Protein AF-A0A7S1A8S1-F1 (afdb_monomer_lite)

Organism: Noctiluca scintillans (NCBI:txid2966)

Structure (mmCIF, N/CA/C/O backbone):
data_AF-A0A7S1A8S1-F1
#
_entry.id   AF-A0A7S1A8S1-F1
#
loop_
_atom_site.group_PDB
_atom_site.id
_atom_site.type_symbol
_atom_site.label_atom_id
_atom_site.label_alt_id
_atom_site.label_comp_id
_atom_site.label_asym_id
_atom_site.label_entity_id
_atom_site.label_seq_id
_atom_site.pdbx_PDB_ins_code
_atom_site.Cartn_x
_atom_site.Cartn_y
_atom_site.Cartn_z
_atom_site.occupancy
_atom_site.B_iso_or_equiv
_atom_site.auth_seq_id
_atom_site.auth_comp_id
_atom_site.auth_asym_id
_atom_site.auth_atom_id
_atom_site.pdbx_PDB_model_num
ATOM 1 N N . PHE A 1 1 ? 43.104 4.897 8.900 1.00 36.59 1 PHE A N 1
ATOM 2 C CA . PHE A 1 1 ? 43.280 6.361 8.912 1.00 36.59 1 PHE A CA 1
ATOM 3 C C . PHE A 1 1 ? 42.081 6.995 8.219 1.00 36.59 1 PHE A C 1
ATOM 5 O O . PHE A 1 1 ? 41.850 6.661 7.068 1.00 36.59 1 PHE A O 1
ATOM 12 N N . GLY A 1 2 ? 41.342 7.867 8.916 1.00 36.56 2 GLY A N 1
ATOM 13 C CA . GLY A 1 2 ? 40.455 8.867 8.300 1.00 36.56 2 GLY A CA 1
ATOM 14 C C . GLY A 1 2 ? 38.948 8.588 8.326 1.00 36.56 2 GLY A C 1
ATOM 15 O O . GLY A 1 2 ? 38.412 8.026 7.382 1.00 36.56 2 GLY A O 1
ATOM 16 N N . SER A 1 3 ? 38.284 9.049 9.390 1.00 43.22 3 SER A N 1
ATOM 17 C CA . SER A 1 3 ? 36.832 9.243 9.524 1.00 43.22 3 SER A CA 1
ATOM 18 C C . SER A 1 3 ? 36.198 10.049 8.389 1.00 43.22 3 SER A C 1
ATOM 20 O O . SER A 1 3 ? 36.772 11.041 7.950 1.00 43.22 3 SER A O 1
ATOM 22 N N . SER A 1 4 ? 34.938 9.744 8.066 1.00 42.25 4 SER A N 1
ATOM 23 C CA . SER A 1 4 ? 33.933 10.763 7.736 1.00 42.25 4 SER A CA 1
ATOM 24 C C . SER A 1 4 ? 32.527 10.169 7.857 1.00 42.25 4 SER A C 1
ATOM 26 O O . SER A 1 4 ? 32.022 9.500 6.959 1.00 42.25 4 SER A O 1
ATOM 28 N N . ALA A 1 5 ? 31.926 10.393 9.022 1.00 43.88 5 ALA A N 1
ATOM 29 C CA . ALA A 1 5 ? 30.496 10.316 9.251 1.00 43.88 5 ALA A CA 1
ATOM 30 C C . ALA A 1 5 ? 29.965 11.753 9.258 1.00 43.88 5 ALA A C 1
ATOM 32 O O . ALA A 1 5 ? 30.441 12.551 10.063 1.00 43.88 5 ALA A O 1
ATOM 33 N N . SER A 1 6 ? 29.019 12.082 8.376 1.00 42.44 6 SER A N 1
ATOM 34 C CA . SER A 1 6 ? 27.992 13.130 8.535 1.00 42.44 6 SER A CA 1
ATOM 35 C C . SER A 1 6 ? 27.377 13.467 7.183 1.00 42.44 6 SER A C 1
ATOM 37 O O . SER A 1 6 ? 28.099 13.829 6.262 1.00 42.44 6 SER A O 1
ATOM 39 N N . CYS A 1 7 ? 26.053 13.331 7.100 1.00 37.56 7 CYS A N 1
ATOM 40 C CA . CYS A 1 7 ? 25.100 14.246 6.452 1.00 37.56 7 CYS A CA 1
ATOM 41 C C . CYS A 1 7 ? 23.791 13.483 6.216 1.00 37.56 7 CYS A C 1
ATOM 43 O O . CYS A 1 7 ? 23.504 13.018 5.119 1.00 37.56 7 CYS A O 1
ATOM 45 N N . PHE A 1 8 ? 23.015 13.325 7.287 1.00 40.34 8 PHE A N 1
ATOM 46 C CA . PHE A 1 8 ? 21.636 12.844 7.241 1.00 40.34 8 PHE A CA 1
ATOM 47 C C . PHE A 1 8 ? 20.790 13.786 8.096 1.00 40.34 8 PHE A C 1
ATOM 49 O O . PHE A 1 8 ? 20.398 13.444 9.200 1.00 40.34 8 PHE A O 1
ATOM 56 N N . TRP A 1 9 ? 20.597 15.016 7.625 1.00 41.50 9 TRP A N 1
ATOM 57 C CA . TRP A 1 9 ? 19.609 15.951 8.160 1.00 41.50 9 TRP A CA 1
ATOM 58 C C . TRP A 1 9 ? 19.169 16.888 7.034 1.00 41.50 9 TRP A C 1
ATOM 60 O O . TRP A 1 9 ? 20.009 17.337 6.260 1.00 41.50 9 TRP A O 1
ATOM 70 N N . LEU A 1 10 ? 17.867 17.194 7.028 1.00 41.03 10 LEU A N 1
ATOM 71 C CA . LEU A 1 10 ? 17.141 18.167 6.197 1.00 41.03 10 LEU A CA 1
ATOM 72 C C . LEU A 1 10 ? 16.661 17.658 4.832 1.00 41.03 10 LEU A C 1
ATOM 74 O O . LEU A 1 10 ? 17.342 17.848 3.837 1.00 41.03 10 LEU A O 1
ATOM 78 N N . VAL A 1 11 ? 15.440 17.108 4.790 1.00 37.41 11 VAL A N 1
ATOM 79 C CA . VAL A 1 11 ? 14.274 17.767 4.159 1.00 37.41 11 VAL A CA 1
ATOM 80 C C . VAL A 1 11 ? 13.007 17.205 4.820 1.00 37.41 11 VAL A C 1
ATOM 82 O O . VAL A 1 11 ? 12.587 16.090 4.533 1.00 37.41 11 VAL A O 1
ATOM 85 N N . TRP A 1 12 ? 12.402 17.987 5.713 1.00 35.75 12 TRP A N 1
ATOM 86 C CA . TRP A 1 12 ? 11.029 17.805 6.192 1.00 35.75 12 TRP A CA 1
ATOM 87 C C . TRP A 1 12 ? 10.261 19.043 5.722 1.00 35.75 12 TRP A C 1
ATOM 89 O O . TRP A 1 12 ? 10.615 20.143 6.154 1.00 35.75 12 TRP A O 1
ATOM 99 N N . PRO A 1 13 ? 9.275 18.940 4.814 1.00 47.62 13 PRO A N 1
ATOM 100 C CA . PRO A 1 13 ? 8.423 20.071 4.496 1.00 47.62 13 PRO A CA 1
ATOM 101 C C . PRO A 1 13 ? 7.249 20.133 5.468 1.00 47.62 13 PRO A C 1
ATOM 103 O O . PRO A 1 13 ? 6.634 19.126 5.813 1.00 47.62 13 PRO A O 1
ATOM 106 N N . ALA A 1 14 ? 6.971 21.358 5.887 1.00 46.72 14 ALA A N 1
ATOM 107 C CA . ALA A 1 14 ? 5.852 21.774 6.701 1.00 46.72 14 ALA A CA 1
ATOM 108 C C . ALA A 1 14 ? 4.500 21.221 6.213 1.00 46.72 14 ALA A C 1
ATOM 110 O O . ALA A 1 14 ? 4.127 21.396 5.056 1.00 46.72 14 ALA A O 1
ATOM 111 N N . MET A 1 15 ? 3.754 20.637 7.148 1.00 37.75 15 MET A N 1
ATOM 112 C CA . MET A 1 15 ? 2.295 20.505 7.130 1.00 37.75 15 MET A CA 1
ATOM 113 C C . MET A 1 15 ? 1.819 20.968 8.510 1.00 37.75 15 MET A C 1
ATOM 115 O O . MET A 1 15 ? 1.473 20.178 9.384 1.00 37.75 15 MET A O 1
ATOM 119 N N . ALA A 1 16 ? 1.952 22.274 8.730 1.00 47.41 16 ALA A N 1
ATOM 120 C CA . ALA A 1 16 ? 1.168 23.003 9.711 1.00 47.41 16 ALA A CA 1
ATOM 121 C C . ALA A 1 16 ? 0.004 23.642 8.946 1.00 47.41 16 ALA A C 1
ATOM 123 O O . ALA A 1 16 ? 0.180 24.037 7.795 1.00 47.41 16 ALA A O 1
ATOM 124 N N . ASP A 1 17 ? -1.136 23.731 9.620 1.00 47.56 17 ASP A N 1
ATOM 125 C CA . ASP A 1 17 ? -2.444 24.186 9.148 1.00 47.56 17 ASP A CA 1
ATOM 126 C C . ASP A 1 17 ? -3.260 23.125 8.408 1.00 47.56 17 ASP A C 1
ATOM 128 O O . ASP A 1 17 ? -3.013 22.820 7.247 1.00 47.56 17 ASP A O 1
ATOM 132 N N . VAL A 1 18 ? -4.264 22.580 9.110 1.00 42.44 18 VAL A N 1
ATOM 133 C CA . VAL A 1 18 ? -5.666 22.480 8.662 1.00 42.44 18 VAL A CA 1
ATOM 134 C C . VAL A 1 18 ? -6.503 21.788 9.759 1.00 42.44 18 VAL A C 1
ATOM 136 O O . VAL A 1 18 ? -6.254 20.649 10.136 1.00 42.44 18 VAL A O 1
ATOM 139 N N . VAL A 1 19 ? -7.528 22.519 10.218 1.00 40.59 19 VAL A N 1
ATOM 140 C CA . VAL A 1 19 ? -8.732 22.090 10.965 1.00 40.59 19 VAL A CA 1
ATOM 141 C C . VAL A 1 19 ? -8.568 21.823 12.469 1.00 40.59 19 VAL A C 1
ATOM 143 O O . VAL A 1 19 ? -8.441 20.697 12.933 1.00 40.59 19 VAL A O 1
ATOM 146 N N . ALA A 1 20 ? -8.732 22.898 13.242 1.00 38.69 20 ALA A N 1
ATOM 147 C CA . ALA A 1 20 ? -9.284 22.851 14.592 1.00 38.69 20 ALA A CA 1
ATOM 148 C C . ALA A 1 20 ? -10.563 23.704 14.617 1.00 38.69 20 ALA A C 1
ATOM 150 O O . ALA A 1 20 ? -10.523 24.914 14.830 1.00 38.69 20 ALA A O 1
ATOM 151 N N . THR A 1 21 ? -11.702 23.067 14.355 1.00 44.94 21 THR A N 1
ATOM 152 C CA . THR A 1 21 ? -13.033 23.600 14.669 1.00 44.94 21 THR A CA 1
ATOM 153 C C . THR A 1 21 ? -13.848 22.487 15.308 1.00 44.94 21 THR A C 1
ATOM 155 O O . THR A 1 21 ? -14.695 21.886 14.657 1.00 44.94 21 THR A O 1
ATOM 158 N N . GLU A 1 22 ? -13.591 22.207 16.581 1.00 38.00 22 GLU A N 1
ATOM 159 C CA . GLU A 1 22 ? -14.581 21.556 17.432 1.00 38.00 22 GLU A CA 1
ATOM 160 C C . GLU A 1 22 ? -14.777 22.405 18.682 1.00 38.00 22 GLU A C 1
ATOM 162 O O . GLU A 1 22 ? -13.850 22.773 19.403 1.00 38.00 22 GLU A O 1
ATOM 167 N N . THR A 1 23 ? -16.025 22.814 18.842 1.00 41.41 23 THR A N 1
ATOM 168 C CA . THR A 1 23 ? -16.549 23.636 19.914 1.00 41.41 23 THR A CA 1
ATOM 169 C C . THR A 1 23 ? -16.523 22.845 21.214 1.00 41.41 23 THR A C 1
ATOM 171 O O . THR A 1 23 ? -17.408 22.035 21.478 1.00 41.41 23 THR A O 1
ATOM 174 N N . ASP A 1 24 ? -15.508 23.114 22.024 1.00 36.66 24 ASP A N 1
ATOM 175 C CA . ASP A 1 24 ? -15.385 22.673 23.409 1.00 36.66 24 ASP A CA 1
ATOM 176 C C . ASP A 1 24 ? -16.427 23.412 24.273 1.00 36.66 24 ASP A C 1
ATOM 178 O O . ASP A 1 24 ? -16.188 24.486 24.836 1.00 36.66 24 ASP A O 1
ATOM 182 N N . SER A 1 25 ? -17.650 22.879 24.318 1.00 43.44 25 SER A N 1
ATOM 183 C CA . SER A 1 25 ? -18.694 23.331 25.237 1.00 43.44 25 SER A CA 1
ATOM 184 C C . SER A 1 25 ? -18.396 22.806 26.640 1.00 43.44 25 SER A C 1
ATOM 186 O O . SER A 1 25 ? -18.981 21.826 27.102 1.00 43.44 25 SER A O 1
ATOM 188 N N . LYS A 1 26 ? -17.470 23.489 27.318 1.00 39.88 26 LYS A N 1
ATOM 189 C CA . LYS A 1 26 ? -17.202 23.361 28.753 1.00 39.88 26 LYS A CA 1
ATOM 190 C C . LYS A 1 26 ? -18.520 23.452 29.540 1.00 39.88 26 LYS A C 1
ATOM 192 O O . LYS A 1 26 ? -19.177 24.496 29.477 1.00 39.88 26 LYS A O 1
ATOM 197 N N . PRO A 1 27 ? -18.917 22.427 30.314 1.00 45.50 27 PRO A N 1
ATOM 198 C CA . PRO A 1 27 ? -20.047 22.561 31.217 1.00 45.50 27 PRO A CA 1
ATOM 199 C C . PRO A 1 27 ? -19.700 23.591 32.298 1.00 45.50 27 PRO A C 1
ATOM 201 O O . PRO A 1 27 ? -18.701 23.477 33.009 1.00 45.50 27 PRO A O 1
ATOM 204 N N . SER A 1 28 ? -20.526 24.633 32.374 1.00 44.06 28 SER A N 1
ATOM 205 C CA . SER A 1 28 ? -20.456 25.694 33.374 1.00 44.06 28 SER A CA 1
ATOM 206 C C . SER A 1 28 ? -20.441 25.102 34.789 1.00 44.06 28 SER A C 1
ATOM 208 O O . SER A 1 28 ? -21.388 24.445 35.225 1.00 44.06 28 SER A O 1
ATOM 210 N N . VAL A 1 29 ? -19.353 25.372 35.514 1.00 53.91 29 VAL A N 1
ATOM 211 C CA . VAL A 1 29 ? -19.123 24.972 36.914 1.00 53.91 29 VAL A CA 1
ATOM 212 C C . VAL A 1 29 ? -20.159 25.596 37.868 1.00 53.91 29 VAL A C 1
ATOM 214 O O . VAL A 1 29 ? -20.340 25.113 38.988 1.00 53.91 29 VAL A O 1
ATOM 217 N N . ASP A 1 30 ? -20.905 26.606 37.417 1.00 52.94 30 ASP A N 1
ATOM 218 C CA . ASP A 1 30 ? -21.910 27.298 38.225 1.00 52.94 30 ASP A CA 1
ATOM 219 C C . ASP A 1 30 ? -23.252 26.545 38.299 1.00 52.94 30 ASP A C 1
ATOM 221 O O . ASP A 1 30 ? -23.967 26.670 39.294 1.00 52.94 30 ASP A O 1
ATOM 225 N N . GLY A 1 31 ? -23.564 25.673 37.329 1.00 49.09 31 GLY A N 1
ATOM 226 C CA . GLY A 1 31 ? -24.790 24.859 37.351 1.00 49.09 31 GLY A CA 1
ATOM 227 C C . GLY A 1 31 ? -24.787 23.769 38.432 1.00 49.09 31 GLY A C 1
ATOM 228 O O . GLY A 1 31 ? -25.794 23.532 39.096 1.00 49.09 31 GLY A O 1
ATOM 229 N N . ALA A 1 32 ? -23.624 23.161 38.690 1.00 54.78 32 ALA A N 1
ATOM 230 C CA . ALA A 1 32 ? -23.489 22.058 39.646 1.00 54.78 32 ALA A CA 1
ATOM 231 C C . ALA A 1 32 ? -23.582 22.498 41.122 1.00 54.78 32 ALA A C 1
ATOM 233 O O . ALA A 1 32 ? -23.845 21.677 42.005 1.00 54.78 32 ALA A O 1
ATOM 234 N N . LYS A 1 33 ? -23.369 23.788 41.422 1.00 56.97 33 LYS A N 1
ATOM 235 C CA . LYS A 1 33 ? -23.558 24.329 42.779 1.00 56.97 33 LYS A CA 1
ATOM 236 C C . LYS A 1 33 ? -25.033 24.586 43.094 1.00 56.97 33 LYS A C 1
ATOM 238 O O . LYS A 1 33 ? -25.452 24.281 44.208 1.00 56.97 33 LYS A O 1
ATOM 243 N N . ALA A 1 34 ? -25.814 25.049 42.116 1.00 61.50 34 ALA A N 1
ATOM 244 C CA . ALA A 1 34 ? -27.234 25.350 42.296 1.00 61.50 34 ALA A CA 1
ATOM 245 C C . ALA A 1 34 ? -28.075 24.088 42.581 1.00 61.50 34 ALA A C 1
ATOM 247 O O . ALA A 1 34 ? -28.868 24.079 43.521 1.00 61.50 34 ALA A O 1
ATOM 248 N N . GLU A 1 35 ? -27.851 22.980 41.864 1.00 58.09 35 GLU A N 1
ATOM 249 C CA . GLU A 1 35 ? -28.573 21.718 42.126 1.00 58.09 35 GLU A CA 1
ATOM 250 C C . GLU A 1 35 ? -28.211 21.091 43.482 1.00 58.09 35 GLU A C 1
ATOM 252 O O . GLU A 1 35 ? -29.062 20.510 44.161 1.00 58.09 35 GLU A O 1
ATOM 257 N N . ARG A 1 36 ? -26.961 21.259 43.932 1.00 62.50 36 ARG A N 1
ATOM 258 C CA . ARG A 1 36 ? -26.494 20.741 45.228 1.00 62.50 36 ARG A CA 1
ATOM 259 C C . ARG A 1 36 ? -27.103 21.490 46.418 1.00 62.50 36 ARG A C 1
ATOM 261 O O . ARG A 1 36 ? -27.219 20.916 47.503 1.00 62.50 36 ARG A O 1
ATOM 268 N N . GLU A 1 37 ? -27.492 22.748 46.227 1.00 61.56 37 GLU A N 1
ATOM 269 C CA . GLU A 1 37 ? -28.135 23.581 47.247 1.00 61.56 37 GLU A CA 1
ATOM 270 C C . GLU A 1 37 ? -29.654 23.341 47.303 1.00 61.56 37 GLU A C 1
ATOM 272 O O . GLU A 1 37 ? -30.218 23.223 48.393 1.00 61.56 37 GLU A O 1
ATOM 277 N N . VAL A 1 38 ? -30.295 23.095 46.152 1.00 63.69 38 VAL A N 1
ATOM 278 C CA . VAL A 1 38 ? -31.705 22.665 46.080 1.00 63.69 38 VAL A CA 1
ATOM 279 C C . VAL A 1 38 ? -31.903 21.288 46.725 1.00 63.69 38 VAL A C 1
ATOM 281 O O . VAL A 1 38 ? -32.812 21.132 47.539 1.00 63.69 38 VAL A O 1
ATOM 284 N N . ALA A 1 39 ? -31.007 20.324 46.477 1.00 59.47 39 ALA A N 1
ATOM 285 C CA . ALA A 1 39 ? -31.073 18.995 47.100 1.00 59.47 39 ALA A CA 1
ATOM 286 C C . ALA A 1 39 ? -30.851 19.020 48.627 1.00 59.47 39 ALA A C 1
ATOM 288 O O . ALA A 1 39 ? -31.370 18.166 49.346 1.00 59.47 39 ALA A O 1
ATOM 289 N N . ARG A 1 40 ? -30.113 20.011 49.150 1.00 56.81 40 ARG A N 1
ATOM 290 C CA . ARG A 1 40 ? -29.981 20.234 50.602 1.00 56.81 40 ARG A CA 1
ATOM 291 C C . ARG A 1 40 ? -31.221 20.894 51.205 1.00 56.81 40 ARG A C 1
ATOM 293 O O . ARG A 1 40 ? -31.559 20.596 52.346 1.00 56.81 40 ARG A O 1
ATOM 300 N N . SER A 1 41 ? -31.912 21.747 50.450 1.00 55.91 41 SER A N 1
ATOM 301 C CA . SER A 1 41 ? -33.132 22.426 50.901 1.00 55.91 41 SER A CA 1
ATOM 302 C C . SER A 1 41 ? -34.329 21.474 51.043 1.00 55.91 41 SER A C 1
ATOM 304 O O . SER A 1 41 ? -35.146 21.660 51.942 1.00 55.91 41 SER A O 1
ATOM 306 N N . THR A 1 42 ? -34.412 20.410 50.236 1.00 55.75 42 THR A N 1
ATOM 307 C CA . THR A 1 42 ? -35.564 19.487 50.267 1.00 55.75 42 THR A CA 1
ATOM 308 C C . THR A 1 42 ? -35.553 18.494 51.439 1.00 55.75 42 THR A C 1
ATOM 310 O O . THR A 1 42 ? -36.573 17.865 51.697 1.00 55.75 42 THR A O 1
ATOM 313 N N . PHE A 1 43 ? -34.439 18.344 52.169 1.00 49.09 43 PHE A N 1
ATOM 314 C CA . PHE A 1 43 ? -34.315 17.331 53.232 1.00 49.09 43 PHE A CA 1
ATOM 315 C C . PHE A 1 43 ? -34.587 17.863 54.655 1.00 49.09 43 PHE A C 1
ATOM 317 O O . PHE A 1 43 ? -34.804 17.075 55.570 1.00 49.09 43 PHE A O 1
ATOM 324 N N . TYR A 1 44 ? -34.621 19.186 54.861 1.00 47.75 44 TYR A N 1
ATOM 325 C CA . TYR A 1 44 ? -34.795 19.792 56.196 1.00 47.75 44 TYR A CA 1
ATOM 326 C C . TYR A 1 44 ? -36.233 20.218 56.538 1.00 47.75 44 TYR A C 1
ATOM 328 O O . TYR A 1 44 ? -36.482 20.698 57.641 1.00 47.75 44 TYR A O 1
ATOM 336 N N . THR A 1 45 ? -37.204 20.025 55.645 1.00 47.91 45 THR A N 1
ATOM 337 C CA . THR A 1 45 ? -38.597 20.472 55.847 1.00 47.91 45 THR A CA 1
ATOM 338 C C . THR A 1 45 ? -39.519 19.461 56.541 1.00 47.91 45 THR A C 1
ATOM 340 O O . THR A 1 45 ? -40.700 19.757 56.698 1.00 47.91 45 THR A O 1
ATOM 343 N N . ALA A 1 46 ? -39.026 18.306 57.006 1.00 49.91 46 ALA A N 1
ATOM 344 C CA . ALA A 1 46 ? -39.891 17.249 57.558 1.00 49.91 46 ALA A CA 1
ATOM 345 C C . ALA A 1 46 ? -39.716 16.926 59.057 1.00 49.91 46 ALA A C 1
ATOM 347 O O . ALA A 1 46 ? -40.477 16.116 59.578 1.00 49.91 46 ALA A O 1
ATOM 348 N N . ILE A 1 47 ? -38.768 17.537 59.778 1.00 47.03 47 ILE A N 1
ATOM 349 C CA . ILE A 1 47 ? -38.519 17.211 61.199 1.00 47.03 47 ILE A CA 1
ATOM 350 C C . ILE A 1 47 ? -38.402 18.497 62.019 1.00 47.03 47 ILE A C 1
ATOM 352 O O . ILE A 1 47 ? -37.337 18.883 62.482 1.00 47.03 47 ILE A O 1
ATOM 356 N N . ASN A 1 48 ? -39.514 19.211 62.151 1.00 45.19 48 ASN A N 1
ATOM 357 C CA . ASN A 1 48 ? -39.694 20.204 63.207 1.00 45.19 48 ASN A CA 1
ATOM 358 C C . ASN A 1 48 ? -41.180 20.242 63.564 1.00 45.19 48 ASN A C 1
ATOM 360 O O . ASN A 1 48 ? -41.928 21.129 63.159 1.00 45.19 48 ASN A O 1
ATOM 364 N N . LEU A 1 49 ? -41.615 19.205 64.278 1.00 48.34 49 LEU A N 1
ATOM 365 C CA . LEU A 1 49 ? -42.949 19.107 64.861 1.00 48.34 49 LEU A CA 1
ATOM 366 C C . LEU A 1 49 ? -42.845 18.691 66.334 1.00 48.34 49 LEU A C 1
ATOM 368 O O . LEU A 1 49 ? -43.515 17.777 66.788 1.00 48.34 49 LEU A O 1
ATOM 372 N N . GLU A 1 50 ? -41.997 19.385 67.090 1.00 38.50 50 GLU A N 1
ATOM 373 C CA . GLU A 1 50 ? -41.983 19.299 68.551 1.00 38.50 50 GLU A CA 1
ATOM 374 C C . GLU A 1 50 ? -42.169 20.696 69.140 1.00 38.50 50 GLU A C 1
ATOM 376 O O . GLU A 1 50 ? -41.233 21.440 69.421 1.00 38.50 50 GLU A O 1
ATOM 381 N N . SER A 1 51 ? -43.439 21.068 69.307 1.00 47.72 51 SER A N 1
ATOM 382 C CA . SER A 1 51 ? -43.824 22.100 70.264 1.00 47.72 51 SER A CA 1
ATOM 383 C C . SER A 1 51 ? -43.726 21.511 71.679 1.00 47.72 51 SER A C 1
ATOM 385 O O . SER A 1 51 ? -44.319 20.452 71.913 1.00 47.72 51 SER A O 1
ATOM 387 N N . PRO A 1 52 ? -43.068 22.170 72.646 1.00 46.16 52 PRO A N 1
ATOM 388 C CA . PRO A 1 52 ? -43.038 21.697 74.024 1.00 46.16 52 PRO A CA 1
ATOM 389 C C . PRO A 1 52 ? -44.423 21.888 74.658 1.00 46.16 52 PRO A C 1
ATOM 391 O O . PRO A 1 52 ? -44.826 22.998 75.008 1.00 46.16 52 PRO A O 1
ATOM 394 N N . ILE A 1 53 ? -45.184 20.799 74.786 1.00 50.19 53 ILE A N 1
ATOM 395 C CA . ILE A 1 53 ? -46.424 20.781 75.566 1.00 50.19 53 ILE A CA 1
ATOM 396 C C . ILE A 1 53 ? -46.036 20.652 77.043 1.00 50.19 53 ILE A C 1
ATOM 398 O O . ILE A 1 53 ? -45.721 19.574 77.540 1.00 50.19 53 ILE A O 1
ATOM 402 N N . GLU A 1 54 ? -46.058 21.784 77.741 1.00 49.47 54 GLU A N 1
ATOM 403 C CA . GLU A 1 54 ? -45.916 21.894 79.196 1.00 49.47 54 GLU A CA 1
ATOM 404 C C . GLU A 1 54 ? -46.970 21.040 79.945 1.00 49.47 54 GLU A C 1
ATOM 406 O O . GLU A 1 54 ? -48.180 21.228 79.748 1.00 49.47 54 GLU A O 1
ATOM 411 N N . PRO A 1 55 ? -46.569 20.126 80.852 1.00 44.78 55 PRO A N 1
ATOM 412 C CA . PRO A 1 55 ? -47.507 19.300 81.603 1.00 44.78 55 PRO A CA 1
ATOM 413 C C . PRO A 1 55 ? -48.128 20.078 82.775 1.00 44.78 55 PRO A C 1
ATOM 415 O O . PRO A 1 55 ? -47.529 20.250 83.840 1.00 44.78 55 PRO A O 1
ATOM 418 N N . LYS A 1 56 ? -49.398 20.478 82.629 1.00 44.44 56 LYS A N 1
ATOM 419 C CA . LYS A 1 56 ? -50.229 20.981 83.737 1.00 44.44 56 LYS A CA 1
ATOM 420 C C . LYS A 1 56 ? -50.504 19.865 84.755 1.00 44.44 56 LYS A C 1
ATOM 422 O O . LYS A 1 56 ? -51.472 19.115 84.645 1.00 44.44 56 LYS A O 1
ATOM 427 N N . LYS A 1 57 ? -49.670 19.779 85.793 1.00 50.56 57 LYS A N 1
ATOM 428 C CA . LYS A 1 57 ? -49.904 18.962 86.994 1.00 50.56 57 LYS A CA 1
ATOM 429 C C . LYS A 1 57 ? -51.095 19.529 87.779 1.00 50.56 57 LYS A C 1
ATOM 431 O O . LYS A 1 57 ? -50.942 20.501 88.511 1.00 50.56 57 LYS A O 1
ATOM 436 N N . SER A 1 58 ? -52.280 18.922 87.676 1.00 49.06 58 SER A N 1
ATOM 437 C CA . SER A 1 58 ? -53.363 19.187 88.636 1.00 49.06 58 SER A CA 1
ATOM 438 C C . SER A 1 58 ? -54.285 17.976 88.851 1.00 49.06 58 SER A C 1
ATOM 440 O O . SER A 1 58 ? -54.846 17.416 87.916 1.00 49.06 58 SER A O 1
ATOM 442 N N . LYS A 1 59 ? -54.408 17.573 90.123 1.00 51.09 59 LYS A N 1
ATOM 443 C CA . LYS A 1 59 ? -55.510 16.838 90.789 1.00 51.09 59 LYS A CA 1
ATOM 444 C C . LYS A 1 59 ? -55.986 15.458 90.276 1.00 51.09 59 LYS A C 1
ATOM 446 O O . LYS A 1 59 ? -56.656 14.775 91.042 1.00 51.09 59 LYS A O 1
ATOM 451 N N . GLN A 1 60 ? -55.613 14.977 89.089 1.00 49.97 60 GLN A N 1
ATOM 452 C CA . GLN A 1 60 ? -56.040 13.648 88.589 1.00 49.97 60 GLN A CA 1
ATOM 453 C C . GLN A 1 60 ? -55.247 12.450 89.149 1.00 49.97 60 GLN A C 1
ATOM 455 O O . GLN A 1 60 ? -55.739 11.324 89.130 1.00 49.97 60 GLN A O 1
ATOM 460 N N . SER A 1 61 ? -54.047 12.675 89.692 1.00 50.25 61 SER A N 1
ATOM 461 C CA . SER A 1 61 ? -53.179 11.601 90.211 1.00 50.25 61 SER A CA 1
ATOM 462 C C . SER A 1 61 ? -53.801 10.851 91.404 1.00 50.25 61 SER A C 1
ATOM 464 O O . SER A 1 61 ? -53.694 9.631 91.514 1.00 50.25 61 SER A O 1
ATOM 466 N N . THR A 1 62 ? -54.535 11.559 92.269 1.00 51.44 62 THR A N 1
ATOM 467 C CA . THR A 1 62 ? -55.061 10.998 93.524 1.00 51.44 62 THR A CA 1
ATOM 468 C C . THR A 1 62 ? -56.300 10.111 93.324 1.00 51.44 62 THR A C 1
ATOM 470 O O . THR A 1 62 ? -56.472 9.145 94.061 1.00 51.44 62 THR A O 1
ATOM 473 N N . GLN A 1 63 ? -57.136 10.367 92.307 1.00 52.78 63 GLN A N 1
ATOM 474 C CA . GLN A 1 63 ? -58.298 9.510 91.995 1.00 52.78 63 GLN A CA 1
ATOM 475 C C . GLN A 1 63 ? -57.910 8.211 91.276 1.00 52.78 63 GLN A C 1
ATOM 477 O O . GLN A 1 63 ? -58.538 7.175 91.483 1.00 52.78 63 GLN A O 1
ATOM 482 N N . LEU A 1 64 ? -56.857 8.239 90.454 1.00 55.72 64 LEU A N 1
ATOM 483 C CA . LEU A 1 64 ? -56.338 7.039 89.794 1.00 55.72 64 LEU A CA 1
ATOM 484 C C . LEU A 1 64 ? -55.760 6.047 90.810 1.00 55.72 64 LEU A C 1
ATOM 486 O O . LEU A 1 64 ? -56.046 4.858 90.708 1.00 55.72 64 LEU A O 1
ATOM 490 N N . ALA A 1 65 ? -55.042 6.529 91.828 1.00 55.53 65 ALA A N 1
ATOM 491 C CA . ALA A 1 65 ? -54.488 5.688 92.893 1.00 55.53 65 ALA A CA 1
ATOM 492 C C . ALA A 1 65 ? -55.567 4.902 93.670 1.00 55.53 65 ALA A C 1
ATOM 494 O O . ALA A 1 65 ? -55.360 3.739 94.005 1.00 55.53 65 ALA A O 1
ATOM 495 N N . GLN A 1 66 ? -56.747 5.492 93.892 1.00 55.84 66 GLN A N 1
ATOM 496 C CA . GLN A 1 66 ? -57.859 4.827 94.587 1.00 55.84 66 GLN A CA 1
ATOM 497 C C . GLN A 1 66 ? -58.547 3.739 93.741 1.00 55.84 66 GLN A C 1
ATOM 499 O O . GLN A 1 66 ? -59.082 2.779 94.292 1.00 55.84 66 GLN A O 1
ATOM 504 N N . ARG A 1 67 ? -58.502 3.851 92.405 1.00 55.53 67 ARG A N 1
ATOM 505 C CA . ARG A 1 67 ? -59.071 2.863 91.469 1.00 55.53 67 ARG A CA 1
ATOM 506 C C . ARG A 1 67 ? -58.237 1.585 91.350 1.00 55.53 67 ARG A C 1
ATOM 508 O O . ARG A 1 67 ? -58.800 0.519 91.125 1.00 55.53 67 ARG A O 1
ATOM 515 N N . TYR A 1 68 ? -56.916 1.675 91.509 1.00 57.03 68 TYR A N 1
ATOM 516 C CA . TYR A 1 68 ? -56.044 0.492 91.502 1.00 57.03 68 TYR A CA 1
ATOM 517 C C . TYR A 1 68 ? -56.181 -0.331 92.781 1.00 57.03 68 TYR A C 1
ATOM 519 O O . TYR A 1 68 ? -56.164 -1.556 92.722 1.00 57.03 68 TYR A O 1
ATOM 527 N N . HIS A 1 69 ? -56.435 0.327 93.911 1.00 61.00 69 HIS A N 1
ATOM 528 C CA . HIS A 1 69 ? -56.584 -0.356 95.191 1.00 61.00 69 HIS A CA 1
ATOM 529 C C . HIS A 1 69 ? -57.811 -1.284 95.246 1.00 61.00 69 HIS A C 1
ATOM 531 O O . HIS A 1 69 ? -57.783 -2.329 95.885 1.00 61.00 69 HIS A O 1
ATOM 537 N N . THR A 1 70 ? -58.886 -0.951 94.525 1.00 59.34 70 THR A N 1
ATOM 538 C CA . THR A 1 70 ? -60.073 -1.817 94.404 1.00 59.34 70 THR A CA 1
ATOM 539 C C . THR A 1 70 ? -59.821 -3.022 93.493 1.00 59.34 70 THR A C 1
ATOM 541 O O . THR A 1 70 ? -60.353 -4.100 93.740 1.00 59.34 70 THR A O 1
ATOM 544 N N . LEU A 1 71 ? -58.976 -2.876 92.468 1.00 58.78 71 LEU A N 1
ATOM 545 C CA . LEU A 1 71 ? -58.603 -3.970 91.566 1.00 58.78 71 LEU A CA 1
ATOM 546 C C . LEU A 1 71 ? -57.703 -5.001 92.258 1.00 58.78 71 LEU A C 1
ATOM 548 O O . LEU A 1 71 ? -57.907 -6.193 92.057 1.00 58.78 71 LEU A O 1
ATOM 552 N N . GLU A 1 72 ? -56.790 -4.571 93.131 1.00 59.66 72 GLU A N 1
ATOM 553 C CA . GLU A 1 72 ? -55.893 -5.450 93.905 1.00 59.66 72 GLU A CA 1
ATOM 554 C C . GLU A 1 72 ? -56.625 -6.427 94.841 1.00 59.66 72 GLU A C 1
ATOM 556 O O . GLU A 1 72 ? -56.078 -7.472 95.180 1.00 59.66 72 GLU A O 1
ATOM 561 N N . THR A 1 73 ? -57.872 -6.131 95.223 1.00 66.69 73 THR A N 1
ATOM 562 C CA . THR A 1 73 ? -58.682 -6.991 96.111 1.00 66.69 73 THR A CA 1
ATOM 563 C C . THR A 1 73 ? -59.381 -8.161 95.411 1.00 66.69 73 THR A C 1
ATOM 565 O O . THR A 1 73 ? -59.949 -9.025 96.076 1.00 66.69 73 THR A O 1
ATOM 568 N N . THR A 1 74 ? -59.345 -8.215 94.077 1.00 70.50 74 THR A N 1
ATOM 569 C CA . THR A 1 74 ? -59.878 -9.347 93.301 1.00 70.50 74 THR A CA 1
ATOM 570 C C . THR A 1 74 ? -58.784 -10.374 93.006 1.00 70.50 74 THR A C 1
ATOM 572 O O . THR A 1 74 ? -57.632 -10.004 92.815 1.00 70.50 74 THR A O 1
ATOM 575 N N . ASP A 1 75 ? -59.134 -11.662 92.909 1.00 75.75 75 ASP A N 1
ATOM 576 C CA . ASP A 1 75 ? -58.179 -12.773 92.689 1.00 75.75 75 ASP A CA 1
ATOM 577 C C . ASP A 1 75 ? -57.342 -12.615 91.391 1.00 75.75 75 ASP A C 1
ATOM 579 O O . ASP A 1 75 ? -56.213 -13.085 91.280 1.00 75.75 75 ASP A O 1
ATOM 583 N N . ALA A 1 76 ? -57.858 -11.861 90.409 1.00 78.88 76 ALA A N 1
ATOM 584 C CA . ALA A 1 76 ? -57.158 -11.501 89.168 1.00 78.88 76 ALA A CA 1
ATOM 585 C C . ALA A 1 76 ? -56.418 -10.142 89.219 1.00 78.88 76 ALA A C 1
ATOM 587 O O . ALA A 1 76 ? -55.688 -9.800 88.286 1.00 78.88 76 ALA A O 1
ATOM 588 N N . GLY A 1 77 ? -56.591 -9.367 90.290 1.00 79.25 77 GLY A N 1
ATOM 589 C CA . GLY A 1 77 ? -56.066 -8.014 90.487 1.00 79.25 77 GLY A CA 1
ATOM 590 C C . GLY A 1 77 ? -54.557 -7.860 90.295 1.00 79.25 77 GLY A C 1
ATOM 591 O O . GLY A 1 77 ? -54.142 -7.008 89.506 1.00 79.25 77 GLY A O 1
ATOM 592 N N . PRO A 1 78 ? -53.723 -8.704 90.932 1.00 83.56 78 PRO A N 1
ATOM 593 C CA . PRO A 1 78 ? -52.270 -8.649 90.774 1.00 83.56 78 PRO A CA 1
ATOM 594 C C . PRO A 1 78 ? -51.815 -8.809 89.318 1.00 83.56 78 PRO A C 1
ATOM 596 O O . PRO A 1 78 ? -50.943 -8.073 88.861 1.00 83.56 78 PRO A O 1
ATOM 599 N N . ARG A 1 79 ? -52.467 -9.696 88.550 1.00 85.69 79 ARG A N 1
ATOM 600 C CA . ARG A 1 79 ? -52.169 -9.898 87.120 1.00 85.69 79 ARG A CA 1
ATOM 601 C C . ARG A 1 79 ? -52.509 -8.664 86.289 1.00 85.69 79 ARG A C 1
ATOM 6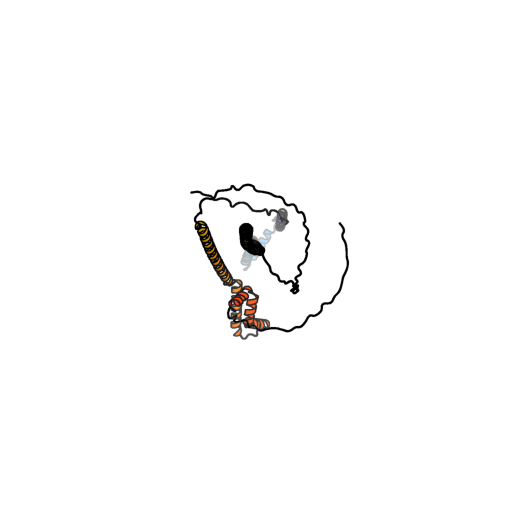03 O O . ARG A 1 79 ? -51.776 -8.316 85.370 1.00 85.69 79 ARG A O 1
ATOM 610 N N . ILE A 1 80 ? -53.608 -7.980 86.610 1.00 86.31 80 ILE A N 1
ATOM 611 C CA . ILE A 1 80 ? -54.017 -6.752 85.912 1.00 86.31 80 ILE A CA 1
ATOM 612 C C . ILE A 1 80 ? -53.007 -5.626 86.172 1.00 86.31 80 ILE A C 1
ATOM 614 O O . ILE A 1 80 ? -52.629 -4.919 85.237 1.00 86.31 80 ILE A O 1
ATOM 618 N N . VAL A 1 81 ? -52.536 -5.475 87.414 1.00 84.44 81 VAL A N 1
ATOM 619 C CA . VAL A 1 81 ? -51.520 -4.471 87.776 1.00 84.44 81 VAL A CA 1
ATOM 620 C C . VAL A 1 81 ? -50.179 -4.779 87.106 1.00 84.44 81 VAL A C 1
ATOM 622 O O . VAL A 1 81 ? -49.554 -3.868 86.562 1.00 84.44 81 VAL A O 1
ATOM 625 N N . GLU A 1 82 ? -49.769 -6.048 87.067 1.00 87.94 82 GLU A N 1
ATOM 626 C CA . GLU A 1 82 ? -48.556 -6.497 86.375 1.00 87.94 82 GLU A CA 1
ATOM 627 C C . GLU A 1 82 ? -48.627 -6.230 84.862 1.00 87.94 82 GLU A C 1
ATOM 629 O O . GLU A 1 82 ? -47.717 -5.622 84.295 1.00 87.94 82 GLU A O 1
ATOM 634 N N . HIS A 1 83 ? -49.738 -6.580 84.202 1.00 89.50 83 HIS A N 1
ATOM 635 C CA . HIS A 1 83 ? -49.943 -6.280 82.783 1.00 89.50 83 HIS A CA 1
ATOM 636 C C . HIS A 1 83 ? -49.982 -4.777 82.501 1.00 89.50 83 HIS A C 1
ATOM 638 O O . HIS A 1 83 ? -49.401 -4.332 81.512 1.00 89.50 83 HIS A O 1
ATOM 644 N N . HIS A 1 84 ? -50.619 -3.980 83.363 1.00 87.94 84 HIS A N 1
ATOM 645 C CA . HIS A 1 84 ? -50.639 -2.524 83.230 1.00 87.94 84 HIS A CA 1
ATOM 646 C C . HIS A 1 84 ? -49.238 -1.915 83.413 1.00 87.94 84 HIS A C 1
ATOM 648 O O . HIS A 1 84 ? -48.846 -1.031 82.650 1.00 87.94 84 HIS A O 1
ATOM 654 N N . ALA A 1 85 ? -48.451 -2.405 84.376 1.00 89.00 85 ALA A N 1
ATOM 655 C CA . ALA A 1 85 ? -47.053 -2.010 84.547 1.00 89.00 85 ALA A CA 1
ATOM 656 C C . ALA A 1 85 ? -46.205 -2.396 83.322 1.00 89.00 85 ALA A C 1
ATOM 658 O O . ALA A 1 85 ? -45.414 -1.578 82.849 1.00 89.00 85 ALA A O 1
ATOM 659 N N . GLY A 1 86 ? -46.430 -3.586 82.756 1.00 94.00 86 GLY A N 1
ATOM 660 C CA . GLY A 1 86 ? -45.813 -4.034 81.508 1.00 94.00 86 GLY A CA 1
ATOM 661 C C . GLY A 1 86 ? -46.178 -3.148 80.315 1.00 94.00 86 GLY A C 1
ATOM 662 O O . GLY A 1 86 ? -45.293 -2.732 79.573 1.00 94.00 86 GLY A O 1
ATOM 663 N N . LEU A 1 87 ? -47.455 -2.775 80.169 1.00 93.06 87 LEU A N 1
ATOM 664 C CA . LEU A 1 87 ? -47.923 -1.863 79.119 1.00 93.06 87 LEU A CA 1
ATOM 665 C C . LEU A 1 87 ? -47.308 -0.470 79.263 1.00 93.06 87 LEU A C 1
ATOM 667 O O . LEU A 1 87 ? -46.917 0.141 78.273 1.00 93.06 87 LEU A O 1
ATOM 671 N N . LYS A 1 88 ? -47.189 0.025 80.498 1.00 92.19 88 LYS A N 1
ATOM 672 C CA . LYS A 1 88 ? -46.574 1.321 80.786 1.00 92.19 88 LYS A CA 1
ATOM 673 C C . LYS A 1 88 ? -45.067 1.304 80.525 1.00 92.19 88 LYS A C 1
ATOM 675 O O . LYS A 1 88 ? -44.552 2.247 79.939 1.00 92.19 88 LYS A O 1
ATOM 680 N N . SER A 1 89 ? -44.368 0.234 80.907 1.00 94.94 89 SER A N 1
ATOM 681 C CA . SER A 1 89 ? -42.950 0.032 80.576 1.00 94.94 89 SER A CA 1
ATOM 682 C C . SER A 1 89 ? -42.737 -0.073 79.065 1.00 94.94 89 SER A C 1
ATOM 684 O O . SER A 1 89 ? -41.823 0.552 78.530 1.00 94.94 89 SER A O 1
ATOM 686 N N . LEU A 1 90 ? -43.611 -0.792 78.359 1.00 94.81 90 LEU A N 1
ATOM 687 C CA . LEU A 1 90 ? -43.573 -0.878 76.905 1.00 94.81 90 LEU A CA 1
ATOM 688 C C . LEU A 1 90 ? -43.791 0.495 76.266 1.00 94.81 90 LEU A C 1
ATOM 690 O O . LEU A 1 90 ? -43.000 0.883 75.420 1.00 94.81 90 LEU A O 1
ATOM 694 N N . ALA A 1 91 ? -44.806 1.245 76.698 1.00 93.69 91 ALA A N 1
ATOM 695 C CA . ALA A 1 91 ? -45.081 2.585 76.184 1.00 93.69 91 ALA A CA 1
ATOM 696 C C . ALA A 1 91 ? -43.906 3.550 76.416 1.00 93.69 91 ALA A C 1
ATOM 698 O O . ALA A 1 91 ? -43.582 4.326 75.528 1.00 93.69 91 ALA A O 1
ATOM 699 N N . LEU A 1 92 ? -43.235 3.466 77.572 1.00 93.38 92 LEU A N 1
ATOM 700 C CA . LEU A 1 92 ? -42.061 4.293 77.879 1.00 93.38 92 LEU A CA 1
ATOM 701 C C . LEU A 1 92 ? -40.806 3.883 77.092 1.00 93.38 92 LEU A C 1
ATOM 703 O O . LEU A 1 92 ? -39.978 4.733 76.793 1.00 93.38 92 LEU A O 1
ATOM 707 N N . THR A 1 93 ? -40.657 2.601 76.754 1.00 96.12 93 THR A N 1
ATOM 708 C CA . THR A 1 93 ? -39.487 2.084 76.015 1.00 96.12 93 THR A CA 1
ATOM 709 C C . THR A 1 93 ? -39.705 2.009 74.503 1.00 96.12 93 THR A C 1
ATOM 711 O O . THR A 1 93 ? -38.763 1.732 73.760 1.00 96.12 93 THR A O 1
ATOM 714 N N . LEU A 1 94 ? -40.930 2.240 74.020 1.00 96.19 94 LEU A N 1
ATOM 715 C CA . LEU A 1 94 ? -41.275 2.143 72.602 1.00 96.19 94 LEU A CA 1
ATOM 716 C C . LEU A 1 94 ? -40.492 3.157 71.764 1.00 96.19 94 LEU A C 1
ATOM 718 O O . LEU A 1 94 ? -39.926 2.769 70.745 1.00 96.19 94 LEU A O 1
ATOM 722 N N . ASP A 1 95 ? -40.405 4.409 72.214 1.00 94.31 95 ASP A N 1
ATOM 723 C CA . ASP A 1 95 ? -39.662 5.458 71.506 1.00 94.31 95 ASP A CA 1
ATOM 724 C C . ASP A 1 95 ? -38.168 5.137 71.436 1.00 94.31 95 ASP A C 1
ATOM 726 O O . ASP A 1 95 ? -37.550 5.248 70.379 1.00 94.31 95 ASP A O 1
ATOM 730 N N . GLU A 1 96 ? -37.582 4.643 72.529 1.00 96.00 96 GLU A N 1
ATOM 731 C CA . GLU A 1 96 ? -36.177 4.221 72.554 1.00 96.00 96 GLU A CA 1
ATOM 732 C C . GLU A 1 96 ? -35.910 3.086 71.558 1.00 96.00 96 GLU A C 1
ATOM 734 O O . GLU A 1 96 ? -34.919 3.124 70.818 1.00 96.00 96 GLU A O 1
ATOM 739 N N . ARG A 1 97 ? -36.815 2.098 71.497 1.00 96.81 97 ARG A N 1
ATOM 740 C CA . ARG A 1 97 ? -36.754 0.985 70.537 1.00 96.81 97 ARG A CA 1
ATOM 741 C C . ARG A 1 97 ? -36.941 1.466 69.100 1.00 96.81 97 ARG A C 1
ATOM 743 O O . ARG A 1 97 ? -36.204 1.026 68.223 1.00 96.81 97 ARG A O 1
ATOM 750 N N . MET A 1 98 ? -37.876 2.382 68.854 1.00 97.06 98 MET A N 1
ATOM 751 C CA . MET A 1 98 ? -38.117 2.962 67.532 1.00 97.06 98 MET A CA 1
ATOM 752 C C . MET A 1 98 ? -36.905 3.766 67.053 1.00 97.06 98 MET A C 1
ATOM 754 O O . MET A 1 98 ? -36.453 3.577 65.928 1.00 97.06 98 MET A O 1
ATOM 758 N N . HIS A 1 99 ? -36.309 4.596 67.909 1.00 96.81 99 HIS A N 1
ATOM 759 C CA . HIS A 1 99 ? -35.073 5.304 67.584 1.00 96.81 99 HIS A CA 1
ATOM 760 C C . HIS A 1 99 ? -33.894 4.355 67.356 1.00 96.81 99 HIS A C 1
ATOM 762 O O . HIS A 1 99 ? -33.064 4.622 66.489 1.00 96.81 99 HIS A O 1
ATOM 768 N N . ALA A 1 100 ? -33.791 3.257 68.112 1.00 95.69 100 ALA A N 1
ATOM 769 C CA . ALA A 1 100 ? -32.771 2.240 67.866 1.00 95.69 100 ALA A CA 1
ATOM 770 C C . ALA A 1 100 ? -32.938 1.607 66.478 1.00 95.69 100 ALA A C 1
ATOM 772 O O . ALA A 1 100 ? -31.976 1.586 65.714 1.00 95.69 100 ALA A O 1
ATOM 773 N N . LEU A 1 101 ? -34.163 1.208 66.129 1.00 97.12 101 LEU A N 1
ATOM 774 C CA . LEU A 1 101 ? -34.493 0.639 64.824 1.00 97.12 101 LEU A CA 1
ATOM 775 C C . LEU A 1 101 ? -34.234 1.634 63.679 1.00 97.12 101 LEU A C 1
ATOM 777 O O . LEU A 1 101 ? -33.630 1.279 62.672 1.00 97.12 101 LEU A O 1
ATOM 781 N N . LEU A 1 102 ? -34.625 2.902 63.839 1.00 97.25 102 LEU A N 1
ATOM 782 C CA . LEU A 1 102 ? -34.356 3.948 62.847 1.00 97.25 102 LEU A CA 1
ATOM 783 C C . LEU A 1 102 ? -32.853 4.171 62.641 1.00 97.25 102 LEU A C 1
ATOM 785 O O . LEU A 1 102 ? -32.416 4.298 61.501 1.00 97.25 102 LEU A O 1
ATOM 789 N N . ARG A 1 103 ? -32.051 4.161 63.715 1.00 97.00 103 ARG A N 1
ATOM 790 C CA . ARG A 1 103 ? -30.585 4.261 63.615 1.00 97.00 103 ARG A CA 1
ATOM 791 C C . ARG A 1 103 ? -29.962 3.056 62.913 1.00 97.00 103 ARG A C 1
ATOM 793 O O . ARG A 1 103 ? -28.956 3.217 62.229 1.00 97.00 103 ARG A O 1
ATOM 800 N N . GLU A 1 104 ? -30.498 1.855 63.111 1.00 97.19 104 GLU A N 1
ATOM 801 C CA . GLU A 1 104 ? -30.045 0.657 62.393 1.00 97.19 104 GLU A CA 1
ATOM 802 C C . GLU A 1 104 ? -30.377 0.755 60.904 1.00 97.19 104 GLU A C 1
ATOM 804 O O . GLU A 1 104 ? -29.480 0.626 60.073 1.00 97.19 104 GLU A O 1
ATOM 809 N N . HIS A 1 105 ? -31.614 1.119 60.564 1.00 97.94 105 HIS A N 1
ATOM 810 C CA . HIS A 1 105 ? -32.005 1.330 59.174 1.00 97.94 105 HIS A CA 1
ATOM 811 C C . HIS A 1 105 ? -31.186 2.431 58.497 1.00 97.94 105 HIS A C 1
ATOM 813 O O . HIS A 1 105 ? -30.741 2.241 57.371 1.00 97.94 105 HIS A O 1
ATOM 819 N N . GLU A 1 106 ? -30.937 3.561 59.162 1.00 97.19 106 GLU A N 1
ATOM 820 C CA . GLU A 1 106 ? -30.093 4.632 58.623 1.00 97.19 106 GLU A CA 1
ATOM 821 C C . GLU A 1 106 ? -28.687 4.119 58.274 1.00 97.19 106 GLU A C 1
ATOM 823 O O . GLU A 1 106 ? -28.174 4.392 57.185 1.00 97.19 106 GLU A O 1
ATOM 828 N N . LYS A 1 107 ? -28.081 3.320 59.163 1.00 97.81 107 LYS A N 1
ATOM 829 C CA . LYS A 1 107 ? -26.776 2.692 58.914 1.00 97.81 107 LYS A CA 1
ATOM 830 C C . LYS A 1 107 ? -26.827 1.736 57.725 1.00 97.81 107 LYS A C 1
ATOM 832 O O . LYS A 1 107 ? -25.931 1.795 56.881 1.00 97.81 107 LYS A O 1
ATOM 837 N N . ASP A 1 108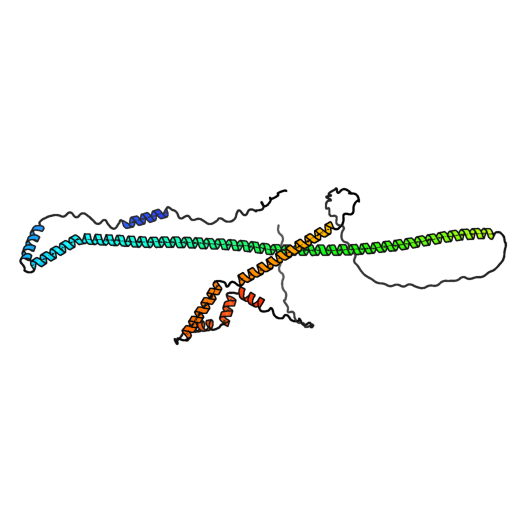 ? -27.860 0.904 57.633 1.00 97.56 108 ASP A N 1
ATOM 838 C CA . ASP A 1 108 ? -28.028 -0.058 56.541 1.00 97.56 108 ASP A CA 1
ATOM 839 C C . ASP A 1 108 ? -28.235 0.643 55.194 1.00 97.56 108 ASP A C 1
ATOM 841 O O . ASP A 1 108 ? -27.573 0.308 54.208 1.00 97.56 108 ASP A O 1
ATOM 845 N N . PHE A 1 109 ? -29.084 1.673 55.151 1.00 98.31 109 PHE A N 1
ATOM 846 C CA . PHE A 1 109 ? -29.288 2.494 53.958 1.00 98.31 109 PHE A CA 1
ATOM 847 C C . PHE A 1 109 ? -27.998 3.187 53.531 1.00 98.31 109 PHE A C 1
ATOM 849 O O . PHE A 1 109 ? -27.657 3.181 52.345 1.00 98.31 109 PHE A O 1
ATOM 856 N N . PHE A 1 110 ? -27.242 3.741 54.480 1.00 98.56 110 PHE A N 1
ATOM 857 C CA . PHE A 1 110 ? -25.974 4.392 54.176 1.00 98.56 110 PHE A CA 1
ATOM 858 C C . PHE A 1 110 ? -24.932 3.400 53.647 1.00 98.56 110 PHE A C 1
ATOM 860 O O . PHE A 1 110 ? -24.224 3.696 52.681 1.00 98.56 110 PHE A O 1
ATOM 867 N N . LEU A 1 111 ? -24.852 2.203 54.231 1.00 98.00 111 LEU A N 1
ATOM 868 C CA . LEU A 1 111 ? -23.940 1.155 53.781 1.00 98.00 111 LEU A CA 1
ATOM 869 C C . LEU A 1 111 ? -24.311 0.635 52.385 1.00 98.00 111 LEU A C 1
ATOM 871 O O . LEU A 1 111 ? -23.430 0.496 51.529 1.00 98.00 111 LEU A O 1
ATOM 875 N N . ALA A 1 112 ? -25.600 0.403 52.126 1.00 98.00 112 ALA A N 1
ATOM 876 C CA . ALA A 1 112 ? -26.107 0.004 50.816 1.00 98.00 112 ALA A CA 1
ATOM 877 C C . ALA A 1 112 ? -25.821 1.078 49.756 1.00 98.00 112 ALA A C 1
ATOM 879 O O . ALA A 1 112 ? -25.290 0.769 48.686 1.00 98.00 112 ALA A O 1
ATOM 880 N N . TYR A 1 113 ? -26.079 2.349 50.081 1.00 98.50 113 TYR A N 1
ATOM 881 C CA . TYR A 1 113 ? -25.769 3.480 49.210 1.00 98.50 113 TYR A CA 1
ATOM 882 C C . TYR A 1 113 ? -24.271 3.571 48.910 1.00 98.50 113 TYR A C 1
ATOM 884 O O . TYR A 1 113 ? -23.881 3.654 47.747 1.00 98.50 113 TYR A O 1
ATOM 892 N N . LYS A 1 114 ? -23.410 3.496 49.932 1.00 98.31 114 LYS A N 1
ATOM 893 C CA . LYS A 1 114 ? -21.952 3.555 49.761 1.00 98.31 114 LYS A CA 1
ATOM 894 C C . LYS A 1 114 ? -21.445 2.412 48.878 1.00 98.31 114 LYS A C 1
ATOM 896 O O . LYS A 1 114 ? -20.634 2.642 47.984 1.00 98.31 114 LYS A O 1
ATOM 901 N N . THR A 1 115 ? -21.958 1.202 49.091 1.00 98.44 115 THR A N 1
ATOM 902 C CA . THR A 1 115 ? -21.634 0.021 48.276 1.00 98.44 115 THR A CA 1
ATOM 903 C C . THR A 1 115 ? -22.050 0.227 46.822 1.00 98.44 115 THR A C 1
ATOM 905 O O . THR A 1 115 ? -21.249 0.016 45.911 1.00 98.44 115 THR A O 1
ATOM 908 N N . HIS A 1 116 ? -23.272 0.712 46.592 1.00 98.19 116 HIS A N 1
ATOM 909 C CA . HIS A 1 116 ? -23.752 1.022 45.250 1.00 98.19 116 HIS A CA 1
ATOM 910 C C . HIS A 1 116 ? -22.918 2.123 44.581 1.00 98.19 116 HIS A C 1
ATOM 912 O O . HIS A 1 116 ? -22.537 1.984 43.422 1.00 98.19 116 HIS A O 1
ATOM 918 N N . MET A 1 117 ? -22.561 3.180 45.310 1.00 98.25 117 MET A N 1
ATOM 919 C CA . MET A 1 117 ? -21.727 4.264 44.791 1.00 98.25 117 MET A CA 1
ATOM 920 C C . MET A 1 117 ? -20.325 3.805 44.412 1.00 98.25 117 MET A C 1
ATOM 922 O O . MET A 1 117 ? -19.832 4.207 43.360 1.00 98.25 117 MET A O 1
ATOM 926 N N . TYR A 1 118 ? -19.694 2.923 45.190 1.00 98.19 118 TYR A N 1
ATOM 927 C CA . TYR A 1 118 ? -18.419 2.334 44.775 1.00 98.19 118 TYR A CA 1
ATOM 928 C C . TYR A 1 118 ? -18.553 1.512 43.495 1.00 98.19 118 TYR A C 1
ATOM 930 O O . TYR A 1 118 ? -17.671 1.576 42.638 1.00 98.19 118 TYR A O 1
ATOM 938 N N . HIS A 1 119 ? -19.667 0.797 43.327 1.00 97.94 119 HIS A N 1
ATOM 939 C CA . HIS A 1 119 ? -19.950 0.066 42.094 1.00 97.94 119 HIS A CA 1
ATOM 940 C C . HIS A 1 119 ? -20.141 1.002 40.898 1.00 97.94 119 HIS A C 1
ATOM 942 O O . HIS A 1 119 ? -19.579 0.764 39.833 1.00 97.94 119 HIS A O 1
ATOM 948 N N . VAL A 1 120 ? -20.887 2.097 41.075 1.00 98.50 120 VAL A N 1
ATOM 949 C CA . VAL A 1 120 ? -21.084 3.125 40.040 1.00 98.50 120 VAL A CA 1
ATOM 950 C C . VAL A 1 120 ? -19.753 3.772 39.659 1.00 98.50 120 VAL A C 1
ATOM 952 O O . VAL A 1 120 ? -19.429 3.837 38.479 1.00 98.50 120 VAL A O 1
ATOM 955 N N . GLN A 1 121 ? -18.939 4.175 40.635 1.00 98.31 121 GLN A N 1
ATOM 956 C CA . GLN A 1 121 ? -17.610 4.736 40.378 1.00 98.31 121 GLN A CA 1
ATOM 957 C C . GLN A 1 121 ? -16.678 3.739 39.682 1.00 98.31 121 GLN A C 1
ATOM 959 O O . GLN A 1 121 ? -15.888 4.135 38.828 1.00 98.31 121 GLN A O 1
ATOM 964 N N . GLY A 1 122 ? -16.758 2.453 40.037 1.00 98.44 122 GLY A N 1
ATOM 965 C CA . GLY A 1 122 ? -16.020 1.388 39.361 1.00 98.44 122 GLY A CA 1
ATOM 966 C C . GLY A 1 122 ? -16.429 1.255 37.895 1.00 98.44 122 GLY A C 1
ATOM 967 O O . GLY A 1 122 ? -15.566 1.248 37.024 1.00 98.44 122 GLY A O 1
ATOM 968 N N . LYS A 1 123 ? -17.738 1.239 37.619 1.00 97.31 123 LYS A N 1
ATOM 969 C CA . LYS A 1 123 ? -18.276 1.187 36.253 1.00 97.31 123 LYS A CA 1
ATOM 970 C C . LYS A 1 123 ? -17.913 2.413 35.421 1.00 97.31 123 LYS A C 1
ATOM 972 O O . LYS A 1 123 ? -17.616 2.256 34.245 1.00 97.31 123 LYS A O 1
ATOM 977 N N . ILE A 1 124 ? -17.926 3.611 36.008 1.00 98.06 124 ILE A N 1
ATOM 978 C CA . ILE A 1 124 ? -17.508 4.836 35.310 1.00 98.06 124 ILE A CA 1
ATOM 979 C C . ILE A 1 124 ? -16.044 4.711 34.878 1.00 98.06 124 ILE A C 1
ATOM 981 O O . ILE A 1 124 ? -15.759 4.853 33.696 1.00 98.06 124 ILE A O 1
ATOM 985 N N . ARG A 1 125 ? -15.148 4.320 35.793 1.00 98.44 125 ARG A N 1
ATOM 986 C CA . ARG A 1 125 ? -13.727 4.098 35.473 1.00 98.44 125 ARG A CA 1
ATOM 987 C C . ARG A 1 125 ? -13.514 3.009 34.419 1.00 98.44 125 ARG A C 1
ATOM 989 O O . ARG A 1 125 ? -12.643 3.130 33.567 1.00 98.44 125 ARG A O 1
ATOM 996 N N . GLU A 1 126 ? -14.307 1.939 34.462 1.00 97.88 126 GLU A N 1
ATOM 997 C CA . GLU A 1 126 ? -14.266 0.883 33.444 1.00 97.88 126 GLU A CA 1
ATOM 998 C C . GLU A 1 126 ? -14.693 1.403 32.061 1.00 97.88 126 GLU A C 1
ATOM 1000 O O . GLU A 1 126 ? -14.089 1.040 31.053 1.00 97.88 126 GLU A O 1
ATOM 1005 N N . LEU A 1 127 ? -15.727 2.246 32.001 1.00 97.50 127 LEU A N 1
ATOM 1006 C CA . LEU A 1 127 ? -16.188 2.857 30.754 1.00 97.50 127 LEU A CA 1
ATOM 1007 C C . LEU A 1 127 ? -15.178 3.867 30.202 1.00 97.50 127 LEU A C 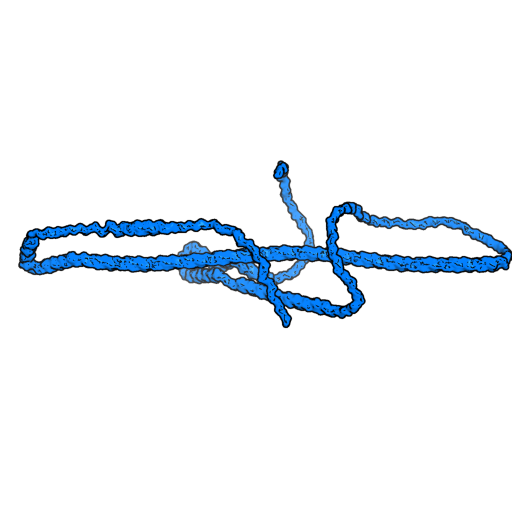1
ATOM 1009 O O . LEU A 1 127 ? -14.945 3.861 28.997 1.00 97.50 127 LEU A O 1
ATOM 1013 N N . GLU A 1 128 ? -14.552 4.672 31.062 1.00 98.00 128 GLU A N 1
ATOM 1014 C CA . GLU A 1 128 ? -13.466 5.588 30.686 1.00 98.00 128 GLU A CA 1
ATOM 1015 C C . GLU A 1 128 ? -12.298 4.818 30.052 1.00 98.00 128 GLU A C 1
ATOM 1017 O O . GLU A 1 128 ? -11.910 5.113 28.924 1.00 98.00 128 GLU A O 1
ATOM 1022 N N . LEU A 1 129 ? -11.819 3.750 30.704 1.00 98.12 129 LEU A N 1
ATOM 1023 C CA . LEU A 1 129 ? -10.732 2.920 30.172 1.00 98.12 129 LEU A CA 1
ATOM 1024 C C . LEU A 1 129 ? -11.090 2.276 28.822 1.00 98.12 129 LEU A C 1
ATOM 1026 O O . LEU A 1 129 ? -10.254 2.197 27.922 1.00 98.12 129 LEU A O 1
ATOM 1030 N N . LYS A 1 130 ? -12.336 1.811 28.660 1.00 97.75 130 LYS A N 1
ATOM 1031 C CA . LYS A 1 130 ? -12.810 1.263 27.379 1.00 97.75 130 LYS A CA 1
ATOM 1032 C C . LYS A 1 130 ? -12.852 2.329 26.284 1.00 97.75 130 LYS A C 1
ATOM 1034 O O . LYS A 1 130 ? -12.489 2.025 25.153 1.00 97.75 130 LYS A O 1
ATOM 1039 N N . ALA A 1 131 ? -13.272 3.552 26.603 1.00 96.69 131 ALA A N 1
ATOM 1040 C CA . ALA A 1 131 ? -13.291 4.656 25.648 1.00 96.69 131 ALA A CA 1
ATOM 1041 C C . ALA A 1 131 ? -11.872 5.033 25.192 1.00 96.69 131 ALA A C 1
ATOM 1043 O O . ALA A 1 131 ? -11.633 5.133 23.992 1.00 96.69 131 ALA A O 1
ATOM 1044 N N . GLU A 1 132 ? -10.919 5.139 26.122 1.00 97.62 132 GLU A N 1
ATOM 1045 C CA . GLU A 1 132 ? -9.505 5.389 25.805 1.00 97.62 132 GLU A CA 1
ATOM 1046 C C . GLU A 1 132 ? -8.909 4.283 24.923 1.00 97.62 132 GLU A C 1
ATOM 1048 O O . GLU A 1 132 ? -8.154 4.555 23.989 1.00 97.62 132 GLU A O 1
ATOM 1053 N N . GLN A 1 133 ? -9.267 3.022 25.187 1.00 96.75 133 GLN A N 1
ATOM 1054 C CA . GLN A 1 133 ? -8.803 1.893 24.387 1.00 96.75 133 GLN A CA 1
ATOM 1055 C C . GLN A 1 133 ? -9.344 1.940 22.951 1.00 96.75 133 GLN A C 1
ATOM 1057 O O . GLN A 1 133 ? -8.597 1.674 22.009 1.00 96.75 133 GLN A O 1
ATOM 1062 N N . GLU A 1 134 ? -10.622 2.272 22.763 1.00 96.12 134 GLU A N 1
ATOM 1063 C CA . GLU A 1 134 ? -11.200 2.444 21.425 1.00 96.12 134 GLU A CA 1
ATOM 1064 C C . GLU A 1 134 ? -10.621 3.672 20.708 1.00 96.12 134 GLU A C 1
ATOM 1066 O O . GLU A 1 134 ? -10.324 3.614 19.515 1.00 96.12 134 GLU A O 1
ATOM 1071 N N . GLU A 1 135 ? -10.351 4.761 21.426 1.00 95.44 135 GLU A N 1
ATOM 1072 C CA . GLU A 1 135 ? -9.662 5.917 20.854 1.00 95.44 135 GLU A CA 1
ATOM 1073 C C . GLU A 1 135 ? -8.238 5.553 20.396 1.00 95.44 135 GLU A C 1
ATOM 1075 O O . GLU A 1 135 ? -7.827 5.908 19.291 1.00 95.44 135 GLU A O 1
ATOM 1080 N N . ALA A 1 136 ? -7.493 4.774 21.185 1.00 94.00 136 ALA A N 1
ATOM 1081 C CA . ALA A 1 136 ? -6.174 4.286 20.787 1.00 94.00 136 ALA A CA 1
ATOM 1082 C C . ALA A 1 136 ? -6.242 3.425 19.514 1.00 94.00 136 ALA A C 1
ATOM 1084 O O . ALA A 1 136 ? -5.463 3.653 18.587 1.00 94.00 136 ALA A O 1
ATOM 1085 N N . LYS A 1 137 ? -7.218 2.510 19.420 1.00 95.50 137 LYS A N 1
ATOM 1086 C CA . LYS A 1 137 ? -7.443 1.699 18.210 1.00 95.50 137 LYS A CA 1
ATOM 1087 C C . LYS A 1 137 ? -7.741 2.566 16.986 1.00 95.50 137 LYS A C 1
ATOM 1089 O O . LYS A 1 137 ? -7.121 2.384 15.945 1.00 95.50 137 LYS A O 1
ATOM 1094 N N . THR A 1 138 ? -8.623 3.560 17.107 1.00 93.75 138 THR A N 1
ATOM 1095 C CA . THR A 1 138 ? -8.950 4.446 15.971 1.00 93.75 138 THR A CA 1
ATOM 1096 C C . THR A 1 138 ? -7.756 5.293 15.510 1.00 93.75 138 THR A C 1
ATOM 1098 O O . THR A 1 138 ? -7.615 5.568 14.312 1.00 93.75 138 THR A O 1
ATOM 1101 N N . ARG A 1 139 ? -6.846 5.669 16.421 1.00 93.50 139 ARG A N 1
ATOM 1102 C CA . ARG A 1 139 ? -5.577 6.336 16.074 1.00 93.50 139 ARG A CA 1
ATOM 1103 C C . ARG A 1 139 ? -4.625 5.402 15.326 1.00 93.50 139 ARG A C 1
ATOM 1105 O O . ARG A 1 139 ? -4.022 5.817 14.336 1.00 93.50 139 ARG A O 1
ATOM 1112 N N . GLU A 1 140 ? -4.500 4.153 15.769 1.00 93.19 140 GLU A N 1
ATOM 1113 C CA . GLU A 1 140 ? -3.697 3.135 15.080 1.00 93.19 140 GLU A CA 1
ATOM 1114 C C . GLU A 1 140 ? -4.239 2.847 13.671 1.00 93.19 140 GLU A C 1
ATOM 1116 O O . GLU A 1 140 ? -3.471 2.874 12.708 1.00 93.19 140 GLU A O 1
ATOM 1121 N N . ASP A 1 141 ? -5.556 2.696 13.521 1.00 94.06 141 ASP A N 1
ATOM 1122 C CA . ASP A 1 141 ? -6.215 2.507 12.222 1.00 94.06 141 ASP A CA 1
ATOM 1123 C C . ASP A 1 141 ? -5.994 3.693 11.274 1.00 94.06 141 ASP A C 1
ATOM 1125 O O . ASP A 1 141 ? -5.809 3.518 10.067 1.00 94.06 141 ASP A O 1
ATOM 1129 N N . SER A 1 142 ? -5.992 4.917 11.806 1.00 96.19 142 SER A N 1
ATOM 1130 C CA . SER A 1 142 ? -5.708 6.121 11.017 1.00 96.19 142 SER A CA 1
ATOM 1131 C C . SER A 1 142 ? -4.272 6.105 10.489 1.00 96.19 142 SER A C 1
ATOM 1133 O O . SER A 1 142 ? -4.046 6.331 9.302 1.00 96.19 142 SER A O 1
ATOM 1135 N N . LYS A 1 143 ? -3.305 5.719 11.330 1.00 97.06 143 LYS A N 1
ATOM 1136 C CA . LYS A 1 143 ? -1.905 5.560 10.916 1.00 97.06 143 LYS A CA 1
ATOM 1137 C C . LYS A 1 143 ? -1.727 4.473 9.852 1.00 97.06 143 LYS A C 1
ATOM 1139 O O . LYS A 1 143 ? -0.918 4.643 8.943 1.00 97.06 143 LYS A O 1
ATOM 1144 N N . ILE A 1 144 ? -2.468 3.367 9.944 1.00 96.38 144 ILE A N 1
ATOM 1145 C CA . ILE A 1 144 ? -2.449 2.312 8.918 1.00 96.38 144 ILE A CA 1
ATOM 1146 C C . ILE A 1 144 ? -2.915 2.877 7.572 1.00 96.38 144 ILE A C 1
ATOM 1148 O O . ILE A 1 144 ? -2.214 2.712 6.577 1.00 96.38 144 ILE A O 1
ATOM 1152 N N . LYS A 1 145 ? -4.033 3.613 7.547 1.00 97.19 145 LYS A N 1
ATOM 1153 C CA . LYS A 1 145 ? -4.549 4.243 6.318 1.00 97.19 145 LYS A CA 1
ATOM 1154 C C . LYS A 1 145 ? -3.551 5.221 5.699 1.00 97.19 145 LYS A C 1
ATOM 1156 O O . LYS A 1 145 ? -3.464 5.315 4.478 1.00 97.19 145 LYS A O 1
ATOM 1161 N N . ASP A 1 146 ? -2.800 5.955 6.513 1.00 97.00 146 ASP A N 1
ATOM 1162 C CA . ASP A 1 146 ? -1.776 6.885 6.025 1.00 97.00 146 ASP A CA 1
ATOM 1163 C C . ASP A 1 146 ? -0.631 6.137 5.333 1.00 97.00 146 ASP A C 1
ATOM 1165 O O . ASP A 1 146 ? -0.272 6.467 4.201 1.00 97.00 146 ASP A O 1
ATOM 1169 N N . LEU A 1 147 ? -0.132 5.067 5.957 1.00 96.62 147 LEU A N 1
ATOM 1170 C CA . LEU A 1 147 ? 0.910 4.214 5.380 1.00 96.62 147 LEU A CA 1
ATOM 1171 C C . LEU A 1 147 ? 0.442 3.497 4.106 1.00 96.62 147 LEU A C 1
ATOM 1173 O O . LEU A 1 147 ? 1.215 3.350 3.160 1.00 96.62 147 LEU A O 1
ATOM 1177 N N . GLU A 1 148 ? -0.817 3.063 4.052 1.00 95.62 148 GLU A N 1
ATOM 1178 C CA . GLU A 1 148 ? -1.407 2.473 2.845 1.00 95.62 148 GLU A CA 1
ATOM 1179 C C . GLU A 1 148 ? -1.456 3.483 1.690 1.00 95.62 148 GLU A C 1
ATOM 1181 O O . GLU A 1 148 ? -1.078 3.147 0.564 1.00 95.62 148 GLU A O 1
ATOM 1186 N N . ARG A 1 149 ? -1.833 4.740 1.970 1.00 97.50 149 ARG A N 1
ATOM 1187 C CA . ARG A 1 149 ? -1.819 5.826 0.976 1.00 97.50 149 ARG A CA 1
ATOM 1188 C C . ARG A 1 149 ? -0.409 6.126 0.469 1.00 97.50 149 ARG A C 1
ATOM 1190 O O . ARG A 1 149 ? -0.223 6.276 -0.738 1.00 97.50 149 ARG A O 1
ATOM 1197 N N . GLU A 1 150 ? 0.580 6.189 1.360 1.00 97.94 150 GLU A N 1
ATOM 1198 C CA . GLU A 1 150 ? 1.986 6.373 0.976 1.00 97.94 150 GLU A CA 1
ATOM 1199 C C . GLU A 1 150 ? 2.485 5.221 0.096 1.00 97.94 150 GLU A C 1
ATOM 1201 O O . GLU A 1 150 ? 3.121 5.441 -0.937 1.00 97.94 150 GLU A O 1
ATOM 1206 N N . LEU A 1 151 ? 2.156 3.982 0.458 1.00 97.56 151 LEU A N 1
ATOM 1207 C CA . LEU A 1 151 ? 2.536 2.795 -0.298 1.00 97.56 151 LEU A CA 1
ATOM 1208 C C . LEU A 1 151 ? 1.933 2.802 -1.711 1.00 97.56 151 LEU A C 1
ATOM 1210 O O . LEU A 1 151 ? 2.632 2.492 -2.681 1.00 97.56 151 LEU A O 1
ATOM 1214 N N . ASP A 1 152 ? 0.661 3.166 -1.856 1.00 96.62 152 ASP A N 1
ATOM 1215 C CA . ASP A 1 152 ? 0.015 3.265 -3.168 1.00 96.62 152 ASP A CA 1
ATOM 1216 C C . ASP A 1 152 ? 0.568 4.421 -4.012 1.00 96.62 152 ASP A C 1
ATOM 1218 O O . ASP A 1 152 ? 0.720 4.280 -5.235 1.00 96.62 152 ASP A O 1
ATOM 1222 N N . TRP A 1 153 ? 0.969 5.523 -3.374 1.00 98.56 153 TRP A N 1
ATOM 1223 C CA . TRP A 1 153 ? 1.717 6.586 -4.041 1.00 98.56 153 TRP A CA 1
ATOM 1224 C C . TRP A 1 153 ? 3.056 6.069 -4.588 1.00 98.56 153 TRP A C 1
ATOM 1226 O O . TRP A 1 153 ? 3.327 6.232 -5.779 1.00 98.56 153 TRP A O 1
ATOM 1236 N N . PHE A 1 154 ? 3.849 5.352 -3.780 1.00 98.12 154 PHE A N 1
ATOM 1237 C CA . PHE A 1 154 ? 5.123 4.773 -4.227 1.00 98.12 154 PHE A CA 1
ATOM 1238 C C . PHE A 1 154 ? 4.952 3.770 -5.370 1.00 98.12 154 PHE A C 1
ATOM 1240 O O . PHE A 1 154 ? 5.750 3.774 -6.308 1.00 98.12 154 PHE A O 1
ATOM 1247 N N . LYS A 1 155 ? 3.913 2.925 -5.336 1.00 97.44 155 LYS A N 1
ATOM 1248 C CA . LYS A 1 155 ? 3.604 2.016 -6.455 1.00 97.44 155 LYS A CA 1
ATOM 1249 C C . LYS A 1 155 ? 3.344 2.789 -7.744 1.00 97.44 155 LYS A C 1
ATOM 1251 O O . LYS A 1 155 ? 3.884 2.433 -8.789 1.00 97.44 155 LYS A O 1
ATOM 1256 N N . THR A 1 156 ? 2.517 3.830 -7.669 1.00 97.94 156 THR A N 1
ATOM 1257 C CA . THR A 1 156 ? 2.152 4.649 -8.831 1.00 97.94 156 THR A CA 1
ATOM 1258 C C . THR A 1 156 ? 3.376 5.367 -9.393 1.00 97.94 156 THR A C 1
ATOM 1260 O O . THR A 1 156 ? 3.604 5.350 -10.603 1.00 97.94 156 THR A O 1
ATOM 1263 N N . GLU A 1 157 ? 4.214 5.927 -8.522 1.00 98.44 157 GLU A N 1
ATOM 1264 C CA . GLU A 1 157 ? 5.435 6.618 -8.932 1.00 98.44 157 GLU A CA 1
ATOM 1265 C C . GLU A 1 157 ? 6.469 5.655 -9.533 1.00 98.44 157 GLU A C 1
ATOM 1267 O O . GLU A 1 157 ? 7.079 5.965 -10.556 1.00 98.44 157 GLU A O 1
ATOM 1272 N N . ALA A 1 158 ? 6.618 4.448 -8.980 1.00 97.19 158 ALA A N 1
ATOM 1273 C CA . ALA A 1 158 ? 7.486 3.421 -9.552 1.00 97.19 158 ALA A CA 1
ATOM 1274 C C . ALA A 1 158 ? 7.043 3.010 -10.969 1.00 97.19 158 ALA A C 1
ATOM 1276 O O . ALA A 1 158 ? 7.887 2.870 -11.856 1.00 97.19 158 ALA A O 1
ATOM 1277 N N . LEU A 1 159 ? 5.733 2.866 -11.207 1.00 96.75 159 LEU A N 1
ATOM 1278 C CA . LEU A 1 159 ? 5.192 2.582 -12.542 1.00 96.75 159 LEU A CA 1
ATOM 1279 C C . LEU A 1 159 ? 5.444 3.741 -13.516 1.00 96.75 159 LEU A C 1
ATOM 1281 O O . LEU A 1 159 ? 5.903 3.511 -14.635 1.00 96.75 159 LEU A O 1
ATOM 1285 N N . ARG A 1 160 ? 5.230 4.988 -13.081 1.00 98.50 160 ARG A N 1
ATOM 1286 C CA . ARG A 1 160 ? 5.520 6.190 -13.881 1.00 98.50 160 ARG A CA 1
ATOM 1287 C C . ARG A 1 160 ? 6.999 6.269 -14.276 1.00 98.50 160 ARG A C 1
ATOM 1289 O O . ARG A 1 160 ? 7.328 6.567 -15.426 1.00 98.50 160 ARG A O 1
ATOM 1296 N N . LEU A 1 161 ? 7.903 5.994 -13.334 1.00 97.88 161 LEU A N 1
ATOM 1297 C CA . LEU A 1 161 ? 9.347 5.979 -13.580 1.00 97.88 161 LEU A CA 1
ATOM 1298 C C . LEU A 1 161 ? 9.766 4.844 -14.525 1.00 97.88 161 LEU A C 1
ATOM 1300 O O . LEU A 1 161 ? 10.634 5.058 -15.372 1.00 97.88 161 LEU A O 1
ATOM 1304 N N . ASP A 1 162 ? 9.147 3.666 -14.431 1.00 97.81 162 ASP A N 1
ATOM 1305 C CA . ASP A 1 162 ? 9.387 2.553 -15.359 1.00 97.81 162 ASP A CA 1
ATOM 1306 C C . ASP A 1 162 ? 8.950 2.902 -16.794 1.00 97.81 162 ASP A C 1
ATOM 1308 O O . ASP A 1 162 ? 9.677 2.635 -17.756 1.00 97.81 162 ASP A O 1
ATOM 1312 N N . GLU A 1 163 ? 7.812 3.580 -16.961 1.00 98.00 163 GLU A N 1
ATOM 1313 C CA . GLU A 1 163 ? 7.363 4.086 -18.263 1.00 98.00 163 GLU A CA 1
ATOM 1314 C C . GLU A 1 163 ? 8.348 5.096 -18.869 1.00 98.00 163 GLU A C 1
ATOM 1316 O O . GLU A 1 163 ? 8.700 4.980 -20.049 1.00 98.00 163 GLU A O 1
ATOM 1321 N N . LEU A 1 164 ? 8.856 6.038 -18.066 1.00 98.12 164 LEU A N 1
ATOM 1322 C CA . LEU A 1 164 ? 9.879 6.996 -18.502 1.00 98.12 164 LEU A CA 1
ATOM 1323 C C . LEU A 1 164 ? 11.195 6.301 -18.875 1.00 98.12 164 LEU A C 1
ATOM 1325 O O . LEU A 1 164 ? 11.765 6.590 -19.928 1.00 98.12 164 LEU A O 1
ATOM 1329 N N . CYS A 1 165 ? 11.655 5.338 -18.070 1.00 96.88 165 CYS A N 1
ATOM 1330 C CA . CYS A 1 165 ? 12.844 4.538 -18.370 1.00 96.88 165 CYS A CA 1
ATOM 1331 C C . CYS A 1 165 ? 12.698 3.777 -19.694 1.00 96.88 165 CYS A C 1
ATOM 1333 O O . CYS A 1 165 ? 13.614 3.774 -20.522 1.00 96.88 165 CYS A O 1
ATOM 1335 N N . LYS A 1 166 ? 11.533 3.161 -19.933 1.00 97.62 166 LYS A N 1
ATOM 1336 C CA . LYS A 1 166 ? 11.208 2.508 -21.210 1.00 97.62 166 LYS A CA 1
ATOM 1337 C C . LYS A 1 166 ? 11.213 3.507 -22.368 1.00 97.62 166 LYS A C 1
ATOM 1339 O O . LYS A 1 166 ? 11.693 3.162 -23.447 1.00 97.62 166 LYS A O 1
ATOM 1344 N N . GLY A 1 167 ? 10.709 4.723 -22.152 1.00 97.38 167 GLY A N 1
ATOM 1345 C CA . GLY A 1 167 ? 10.765 5.826 -23.114 1.00 97.38 167 GLY A CA 1
ATOM 1346 C C . GLY A 1 167 ? 12.199 6.159 -23.523 1.00 97.38 167 GLY A C 1
ATOM 1347 O O . GLY A 1 167 ? 12.551 6.013 -24.695 1.00 97.38 167 GLY A O 1
ATOM 1348 N N . TYR A 1 168 ? 13.052 6.492 -22.553 1.00 98.25 168 TYR A N 1
ATOM 1349 C CA . TYR A 1 168 ? 14.457 6.815 -22.811 1.00 98.25 168 TYR A CA 1
ATOM 1350 C C . TYR A 1 168 ? 15.227 5.658 -23.444 1.00 98.25 168 TYR A C 1
ATOM 1352 O O . TYR A 1 168 ? 16.025 5.878 -24.352 1.00 98.25 168 TYR A O 1
ATOM 1360 N N . LYS A 1 169 ? 14.960 4.411 -23.041 1.00 97.75 169 LYS A N 1
ATOM 1361 C CA . LYS A 1 169 ? 15.593 3.240 -23.659 1.00 97.75 169 LYS A CA 1
ATOM 1362 C C . LYS A 1 169 ? 15.281 3.141 -25.156 1.00 97.75 169 LYS A C 1
ATOM 1364 O O . LYS A 1 169 ? 16.196 2.958 -25.952 1.00 97.75 169 LYS A O 1
ATOM 1369 N N . ARG A 1 170 ? 14.019 3.343 -25.558 1.00 98.31 170 ARG A N 1
ATOM 1370 C CA . ARG A 1 170 ? 13.628 3.365 -26.983 1.00 98.31 170 ARG A CA 1
ATOM 1371 C C . ARG A 1 170 ? 14.311 4.497 -27.749 1.00 98.31 170 ARG A C 1
ATOM 1373 O O . ARG A 1 170 ? 14.675 4.315 -28.908 1.00 98.31 170 ARG A O 1
ATOM 1380 N N . GLU A 1 171 ? 14.473 5.666 -27.131 1.00 98.31 171 GLU A N 1
ATOM 1381 C CA . GLU A 1 171 ? 15.187 6.790 -27.747 1.00 98.31 171 GLU A CA 1
ATOM 1382 C C . GLU A 1 171 ? 16.675 6.487 -27.935 1.00 98.31 171 GLU A C 1
ATOM 1384 O O . GLU A 1 171 ? 17.212 6.740 -29.014 1.00 98.31 171 GLU A O 1
ATOM 1389 N N . VAL A 1 172 ? 17.322 5.890 -26.933 1.00 97.81 172 VAL A N 1
ATOM 1390 C CA . VAL A 1 172 ? 18.714 5.428 -27.021 1.00 97.81 172 VAL A CA 1
ATOM 1391 C C . VAL A 1 172 ? 18.874 4.405 -28.144 1.00 97.81 172 VAL A C 1
ATOM 1393 O O . VAL A 1 172 ? 19.760 4.569 -28.982 1.00 97.81 172 VAL A O 1
ATOM 1396 N N . ASP A 1 173 ? 17.996 3.403 -28.222 1.00 97.75 173 ASP A N 1
ATOM 1397 C CA . ASP A 1 173 ? 18.035 2.385 -29.278 1.00 97.75 173 ASP A CA 1
ATOM 1398 C C . ASP A 1 173 ? 17.838 3.014 -30.670 1.00 97.75 173 ASP A C 1
ATOM 1400 O O . ASP A 1 173 ? 18.553 2.691 -31.620 1.00 97.75 173 ASP A O 1
ATOM 1404 N N . LYS A 1 174 ? 16.931 3.993 -30.791 1.00 98.31 174 LYS A N 1
ATOM 1405 C CA . LYS A 1 174 ? 16.712 4.753 -32.031 1.00 98.31 174 LYS A CA 1
ATOM 1406 C C . LYS A 1 174 ? 17.954 5.538 -32.456 1.00 98.31 174 LYS A C 1
ATOM 1408 O O . LYS A 1 174 ? 18.270 5.577 -33.644 1.00 98.31 174 LYS A O 1
ATOM 1413 N N . TRP A 1 175 ? 18.636 6.203 -31.524 1.00 98.31 175 TRP A N 1
ATOM 1414 C CA . TRP A 1 175 ? 19.861 6.945 -31.830 1.00 98.31 175 TRP A CA 1
ATOM 1415 C C . TRP A 1 175 ? 21.034 6.022 -32.142 1.00 98.31 175 TRP A C 1
ATOM 1417 O O . TRP A 1 175 ? 21.802 6.332 -33.048 1.00 98.31 175 TRP A O 1
ATOM 1427 N N . ARG A 1 176 ? 21.126 4.871 -31.471 1.00 98.06 176 ARG A N 1
ATOM 1428 C CA . ARG A 1 176 ? 22.108 3.831 -31.787 1.00 98.06 176 ARG A CA 1
ATOM 1429 C C . ARG A 1 176 ? 21.931 3.315 -33.213 1.00 98.06 176 ARG A C 1
ATOM 1431 O O . ARG A 1 176 ? 22.884 3.364 -33.978 1.00 98.06 176 ARG A O 1
ATOM 1438 N N . ALA A 1 177 ? 20.711 2.945 -33.603 1.00 98.06 177 ALA A N 1
ATOM 1439 C CA . ALA A 1 177 ? 20.423 2.495 -34.966 1.00 98.06 177 ALA A CA 1
ATOM 1440 C C . ALA A 1 177 ? 20.756 3.566 -36.024 1.00 98.06 177 ALA A C 1
ATOM 1442 O O . ALA A 1 177 ? 21.273 3.257 -37.093 1.00 98.06 177 ALA A O 1
ATOM 1443 N N . LYS A 1 178 ? 20.502 4.850 -35.725 1.00 98.38 178 LYS A N 1
ATOM 1444 C CA . LYS A 1 178 ? 20.909 5.960 -36.606 1.00 98.38 178 LYS A CA 1
ATOM 1445 C C . LYS A 1 178 ? 22.426 6.108 -36.708 1.00 98.38 178 LYS A C 1
ATOM 1447 O O . LYS A 1 178 ? 22.919 6.398 -37.792 1.00 98.38 178 LYS A O 1
ATOM 1452 N N . ALA A 1 179 ? 23.146 5.968 -35.597 1.00 97.56 179 ALA A N 1
ATOM 1453 C CA . ALA A 1 179 ? 24.603 6.038 -35.589 1.00 97.56 179 ALA A CA 1
ATOM 1454 C C . ALA A 1 179 ? 25.208 4.888 -36.408 1.00 97.56 179 ALA A C 1
ATOM 14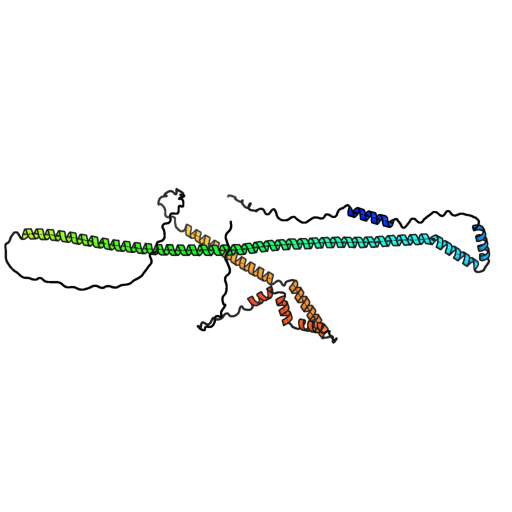56 O O . ALA A 1 179 ? 26.066 5.139 -37.246 1.00 97.56 179 ALA A O 1
ATOM 1457 N N . GLU A 1 180 ? 24.692 3.668 -36.239 1.00 97.44 180 GLU A N 1
ATOM 1458 C CA . GLU A 1 180 ? 25.097 2.489 -37.016 1.00 97.44 180 GLU A CA 1
ATOM 1459 C C . GLU A 1 180 ? 24.856 2.686 -38.521 1.00 97.44 180 GLU A C 1
ATOM 1461 O O . GLU A 1 180 ? 25.772 2.478 -39.313 1.00 97.44 180 GLU A O 1
ATOM 1466 N N . ALA A 1 181 ? 23.681 3.189 -38.918 1.00 98.19 181 ALA A N 1
ATOM 1467 C CA . ALA A 1 181 ? 23.388 3.490 -40.322 1.00 98.19 181 ALA A CA 1
ATOM 1468 C C . ALA A 1 181 ? 24.346 4.544 -40.918 1.00 98.19 181 ALA A C 1
ATOM 1470 O O . ALA A 1 181 ? 24.839 4.383 -42.033 1.00 98.19 181 ALA A O 1
ATOM 1471 N N . LEU A 1 182 ? 24.660 5.608 -40.168 1.00 97.62 182 LEU A N 1
ATOM 1472 C CA . LEU A 1 182 ? 25.628 6.621 -40.608 1.00 97.62 182 LEU A CA 1
ATOM 1473 C C . LEU A 1 182 ? 27.057 6.067 -40.699 1.00 97.62 182 LEU A C 1
ATOM 1475 O O . LEU A 1 182 ? 27.818 6.482 -41.573 1.00 97.62 182 LEU A O 1
ATOM 1479 N N . ASP A 1 183 ? 27.437 5.142 -39.817 1.00 98.44 183 ASP A N 1
ATOM 1480 C CA . ASP A 1 183 ? 28.733 4.467 -39.882 1.00 98.44 183 ASP A CA 1
ATOM 1481 C C . ASP A 1 183 ? 28.841 3.540 -41.101 1.00 98.44 183 ASP A C 1
ATOM 1483 O O . ASP A 1 183 ? 29.904 3.476 -41.727 1.00 98.44 183 ASP A O 1
ATOM 1487 N N . GLU A 1 184 ? 27.761 2.850 -41.473 1.00 98.31 184 GLU A N 1
ATOM 1488 C CA . GLU A 1 184 ? 27.680 2.072 -42.714 1.00 98.31 184 GLU A CA 1
ATOM 1489 C C . GLU A 1 184 ? 27.814 2.971 -43.952 1.00 98.31 184 GLU A C 1
ATOM 1491 O O . GLU A 1 184 ? 28.656 2.699 -44.814 1.00 98.31 184 GLU A O 1
ATOM 1496 N N . ASP A 1 185 ? 27.078 4.087 -44.000 1.00 98.44 185 ASP A N 1
ATOM 1497 C CA . ASP A 1 185 ? 27.176 5.082 -45.076 1.00 98.44 185 ASP A CA 1
ATOM 1498 C C . ASP A 1 185 ? 28.595 5.664 -45.181 1.00 98.44 185 ASP A C 1
ATOM 1500 O O . ASP A 1 185 ? 29.159 5.779 -46.276 1.00 98.44 185 ASP A O 1
ATOM 1504 N N . ARG A 1 186 ? 29.220 5.992 -44.041 1.00 98.50 186 ARG A N 1
ATOM 1505 C CA . ARG A 1 186 ? 30.607 6.476 -43.988 1.00 98.50 186 ARG A CA 1
ATOM 1506 C C . ARG A 1 186 ? 31.569 5.453 -44.584 1.00 98.50 186 ARG A C 1
ATOM 1508 O O . ARG A 1 186 ? 32.387 5.815 -45.430 1.00 98.50 186 ARG A O 1
ATOM 1515 N N . ARG A 1 187 ? 31.470 4.183 -44.175 1.00 98.38 187 ARG A N 1
ATOM 1516 C CA . ARG A 1 187 ? 32.313 3.092 -44.700 1.00 98.38 187 ARG A CA 1
ATOM 1517 C C . ARG A 1 187 ? 32.118 2.907 -46.204 1.00 98.38 187 ARG A C 1
ATOM 1519 O O . ARG A 1 187 ? 33.101 2.798 -46.936 1.00 98.38 187 ARG A O 1
ATOM 1526 N N . PHE A 1 188 ? 30.872 2.933 -46.674 1.00 98.62 188 PHE A N 1
ATOM 1527 C CA . PHE A 1 188 ? 30.548 2.827 -48.095 1.00 98.62 188 PHE A CA 1
ATOM 1528 C C . PHE A 1 188 ? 31.201 3.949 -48.918 1.00 98.62 188 PHE A C 1
ATOM 1530 O O . PHE A 1 188 ? 31.888 3.683 -49.910 1.00 98.62 188 PHE A O 1
ATOM 1537 N N . LEU A 1 189 ? 31.049 5.203 -48.482 1.00 98.38 189 LEU A N 1
ATOM 1538 C CA . LEU A 1 189 ? 31.656 6.358 -49.148 1.00 98.38 189 LEU A CA 1
ATOM 1539 C C . LEU A 1 189 ? 33.187 6.304 -49.102 1.00 98.38 189 LEU A C 1
ATOM 1541 O O . LEU A 1 189 ? 33.848 6.611 -50.097 1.00 98.38 189 LEU A O 1
ATOM 1545 N N . GLU A 1 190 ? 33.773 5.883 -47.982 1.00 98.56 190 GLU A N 1
ATOM 1546 C CA . GLU A 1 190 ? 35.218 5.688 -47.864 1.00 98.56 190 GLU A CA 1
ATOM 1547 C C . GLU A 1 190 ? 35.747 4.679 -48.887 1.00 98.56 190 GLU A C 1
ATOM 1549 O O . GLU A 1 190 ? 36.768 4.933 -49.536 1.00 98.56 190 GLU A O 1
ATOM 1554 N N . ASP A 1 191 ? 35.058 3.557 -49.075 1.00 98.38 191 ASP A N 1
ATOM 1555 C CA . ASP A 1 191 ? 35.455 2.539 -50.043 1.00 98.38 191 ASP A CA 1
ATOM 1556 C C . ASP A 1 191 ? 35.252 3.005 -51.489 1.00 98.38 191 ASP A C 1
ATOM 1558 O O . ASP A 1 191 ? 36.134 2.785 -52.330 1.00 98.38 191 ASP A O 1
ATOM 1562 N N . GLN A 1 192 ? 34.186 3.759 -51.774 1.00 98.50 192 GLN A N 1
ATOM 1563 C CA . GLN A 1 192 ? 33.986 4.404 -53.074 1.00 98.50 192 GLN A CA 1
ATOM 1564 C C . GLN A 1 192 ? 35.106 5.410 -53.386 1.00 98.50 192 GLN A C 1
ATOM 1566 O O . GLN A 1 192 ? 35.664 5.415 -54.490 1.00 98.50 192 GLN A O 1
ATOM 1571 N N . ILE A 1 193 ? 35.503 6.229 -52.405 1.00 98.56 193 ILE A N 1
ATOM 1572 C CA . ILE A 1 193 ? 36.619 7.174 -52.533 1.00 98.56 193 ILE A CA 1
ATOM 1573 C C . ILE A 1 193 ? 37.927 6.419 -52.783 1.00 98.56 193 ILE A C 1
ATOM 1575 O O . ILE A 1 193 ? 38.700 6.803 -53.668 1.00 98.56 193 ILE A O 1
ATOM 1579 N N . LYS A 1 194 ? 38.195 5.333 -52.046 1.00 98.44 194 LYS A N 1
ATOM 1580 C CA . LYS A 1 194 ? 39.379 4.488 -52.274 1.00 98.44 194 LYS A CA 1
ATOM 1581 C C . LYS A 1 194 ? 39.364 3.885 -53.683 1.00 98.44 194 LYS A C 1
ATOM 1583 O O . LYS A 1 194 ? 40.405 3.901 -54.343 1.00 98.44 194 LYS A O 1
ATOM 1588 N N . GLY A 1 195 ? 38.220 3.398 -54.164 1.00 97.94 195 GLY A N 1
ATOM 1589 C CA . GLY A 1 195 ? 38.046 2.867 -55.520 1.00 97.94 195 GLY A CA 1
ATOM 1590 C C . GLY A 1 195 ? 38.373 3.904 -56.598 1.00 97.94 195 GLY A C 1
ATOM 1591 O O . GLY A 1 195 ? 39.260 3.684 -57.428 1.00 97.94 195 GLY A O 1
ATOM 1592 N N . SER A 1 196 ? 37.753 5.082 -56.517 1.00 98.56 196 SER A N 1
ATOM 1593 C CA . SER A 1 196 ? 37.995 6.206 -57.433 1.00 98.56 196 SER A CA 1
ATOM 1594 C C . SER A 1 196 ? 39.444 6.708 -57.391 1.00 98.56 196 SER A C 1
ATOM 1596 O O . SER A 1 196 ? 40.018 7.063 -58.424 1.00 98.56 196 SER A O 1
ATOM 1598 N N . LYS A 1 197 ? 40.092 6.709 -56.216 1.00 98.56 197 LYS A N 1
ATOM 1599 C CA . LYS A 1 197 ? 41.524 7.038 -56.082 1.00 98.56 197 LYS A CA 1
ATOM 1600 C C . LYS A 1 197 ? 42.414 6.027 -56.810 1.00 98.56 197 LYS A C 1
ATOM 1602 O O . LYS A 1 197 ? 43.348 6.438 -57.501 1.00 98.56 197 LYS A O 1
ATOM 1607 N N . ARG A 1 198 ? 42.130 4.722 -56.697 1.00 98.62 198 ARG A N 1
ATOM 1608 C CA . ARG A 1 198 ? 42.869 3.670 -57.425 1.00 98.62 198 ARG A CA 1
ATOM 1609 C C . ARG A 1 198 ? 42.701 3.819 -58.938 1.00 98.62 198 ARG A C 1
ATOM 1611 O O . ARG A 1 198 ? 43.703 3.807 -59.648 1.00 98.62 198 ARG A O 1
ATOM 1618 N N . GLN A 1 199 ? 41.475 4.031 -59.419 1.00 98.12 199 GLN A N 1
ATOM 1619 C CA . GLN A 1 199 ? 41.198 4.260 -60.843 1.00 98.12 199 GLN A CA 1
ATOM 1620 C C . GLN A 1 199 ? 41.945 5.486 -61.379 1.00 98.12 199 GLN A C 1
ATOM 1622 O O . GLN A 1 199 ? 42.646 5.389 -62.383 1.00 98.12 199 GLN A O 1
ATOM 1627 N N . ASN A 1 200 ? 41.895 6.616 -60.667 1.00 98.25 200 ASN A N 1
ATOM 1628 C CA . ASN A 1 200 ? 42.653 7.813 -61.037 1.00 98.25 200 ASN A CA 1
ATOM 1629 C C . ASN A 1 200 ? 44.165 7.562 -61.091 1.00 98.25 200 ASN A C 1
ATOM 1631 O O . ASN A 1 200 ? 44.840 8.065 -61.988 1.00 98.25 200 ASN A O 1
ATOM 1635 N N . LYS A 1 201 ? 44.714 6.772 -60.160 1.00 98.50 201 LYS A N 1
ATOM 1636 C CA . LYS A 1 201 ? 46.133 6.388 -60.187 1.00 98.50 201 LYS A CA 1
ATOM 1637 C C . LYS A 1 201 ? 46.473 5.590 -61.453 1.00 98.50 201 LYS A C 1
ATOM 1639 O O . LYS A 1 201 ? 47.491 5.872 -62.080 1.00 98.50 201 LYS A O 1
ATOM 1644 N N . ILE A 1 202 ? 45.618 4.644 -61.849 1.00 98.25 202 ILE A N 1
ATOM 1645 C CA . ILE A 1 202 ? 45.786 3.846 -63.076 1.00 98.25 202 ILE A CA 1
ATOM 1646 C C . ILE A 1 202 ? 45.699 4.731 -64.322 1.00 98.25 202 ILE A C 1
ATOM 1648 O O . ILE A 1 202 ? 46.577 4.650 -65.179 1.00 98.25 202 ILE A O 1
ATOM 1652 N N . LEU A 1 203 ? 44.687 5.599 -64.409 1.00 97.69 203 LEU A N 1
ATOM 1653 C CA . LEU A 1 203 ? 44.498 6.510 -65.542 1.00 97.69 203 LEU A CA 1
ATOM 1654 C C . LEU A 1 203 ? 45.672 7.477 -65.697 1.00 97.69 203 LEU A C 1
ATOM 1656 O O . LEU A 1 203 ? 46.164 7.659 -66.806 1.00 97.69 203 LEU A O 1
ATOM 1660 N N . ARG A 1 204 ? 46.181 8.043 -64.595 1.00 97.94 204 ARG A N 1
ATOM 1661 C CA . ARG A 1 204 ? 47.391 8.880 -64.625 1.00 97.94 204 ARG A CA 1
ATOM 1662 C C . ARG A 1 204 ? 48.609 8.098 -65.106 1.00 97.94 204 ARG A C 1
ATOM 1664 O O . ARG A 1 204 ? 49.333 8.592 -65.959 1.00 97.94 204 ARG A O 1
ATOM 1671 N N . ALA A 1 205 ? 48.811 6.871 -64.623 1.00 98.25 205 ALA A N 1
ATOM 1672 C CA . ALA A 1 205 ? 49.908 6.023 -65.089 1.00 98.25 205 ALA A CA 1
ATOM 1673 C C . ALA A 1 205 ? 49.781 5.657 -66.581 1.00 98.25 205 ALA A C 1
ATOM 1675 O O . ALA A 1 205 ? 50.786 5.597 -67.285 1.00 98.25 205 ALA A O 1
ATOM 1676 N N . ALA A 1 206 ? 48.563 5.421 -67.078 1.00 97.62 206 ALA A N 1
ATOM 1677 C CA . ALA A 1 206 ? 48.303 5.176 -68.495 1.00 97.62 206 ALA A CA 1
ATOM 1678 C C . ALA A 1 206 ? 48.548 6.430 -69.349 1.00 97.62 206 ALA A C 1
ATOM 1680 O O . ALA A 1 206 ? 49.188 6.332 -70.392 1.00 97.62 206 ALA A O 1
ATOM 1681 N N . ALA A 1 207 ? 48.103 7.600 -68.882 1.00 97.69 207 ALA A N 1
ATOM 1682 C CA . ALA A 1 207 ? 48.350 8.878 -69.540 1.00 97.69 207 ALA A CA 1
ATOM 1683 C C . ALA A 1 207 ? 49.851 9.199 -69.614 1.00 97.69 207 ALA A C 1
ATOM 1685 O O . ALA A 1 207 ? 50.330 9.594 -70.672 1.00 97.69 207 ALA A O 1
ATOM 1686 N N . GLU A 1 208 ? 50.606 8.969 -68.536 1.00 97.88 208 GLU A N 1
ATOM 1687 C CA . GLU A 1 208 ? 52.067 9.113 -68.541 1.00 97.88 208 GLU A CA 1
ATOM 1688 C C . GLU A 1 208 ? 52.733 8.137 -69.516 1.00 97.88 208 GLU A C 1
ATOM 1690 O O . GLU A 1 208 ? 53.520 8.561 -70.356 1.00 97.88 208 GLU A O 1
ATOM 1695 N N . ARG A 1 209 ? 52.350 6.851 -69.508 1.00 96.88 209 ARG A N 1
ATOM 1696 C CA . ARG A 1 209 ? 52.850 5.876 -70.495 1.00 96.88 209 ARG A CA 1
ATOM 1697 C C . ARG A 1 209 ? 52.565 6.304 -71.937 1.00 96.88 209 ARG A C 1
ATOM 1699 O O . ARG A 1 209 ? 53.451 6.196 -72.781 1.00 96.88 209 ARG A O 1
ATOM 1706 N N . ALA A 1 210 ? 51.365 6.810 -72.219 1.00 97.25 210 ALA A N 1
ATOM 1707 C CA . ALA A 1 210 ? 51.000 7.313 -73.541 1.00 97.25 210 ALA A CA 1
ATOM 1708 C C . ALA A 1 210 ? 51.830 8.547 -73.935 1.00 97.25 210 ALA A C 1
ATOM 1710 O O . ALA A 1 210 ? 52.322 8.610 -75.059 1.00 97.25 210 ALA A O 1
ATOM 1711 N N . ARG A 1 211 ? 52.055 9.492 -73.010 1.00 96.94 211 ARG A N 1
ATOM 1712 C CA . ARG A 1 211 ? 52.927 10.661 -73.229 1.00 96.94 211 ARG A CA 1
ATOM 1713 C C . ARG A 1 211 ? 54.368 10.249 -73.518 1.00 96.94 211 ARG A C 1
ATOM 1715 O O . ARG A 1 211 ? 54.939 10.708 -74.504 1.00 96.94 211 ARG A O 1
ATOM 1722 N N . SER A 1 212 ? 54.947 9.368 -72.698 1.00 97.00 212 SER A N 1
ATOM 1723 C CA . SER A 1 212 ? 56.309 8.861 -72.905 1.00 97.00 212 SER A CA 1
ATOM 1724 C C . SER A 1 212 ? 56.438 8.110 -74.233 1.00 97.00 212 SER A C 1
ATOM 1726 O O . SER A 1 212 ? 57.417 8.304 -74.952 1.00 97.00 212 SER A O 1
ATOM 1728 N N . SER A 1 213 ? 55.438 7.298 -74.593 1.00 95.94 213 SER A N 1
ATOM 1729 C CA . SER A 1 213 ? 55.390 6.586 -75.875 1.00 95.94 213 SER A CA 1
ATOM 1730 C C . SER A 1 213 ? 55.299 7.545 -77.066 1.00 95.94 213 SER A C 1
ATOM 1732 O O . SER A 1 213 ? 56.088 7.416 -77.999 1.00 95.94 213 SER A O 1
ATOM 1734 N N . ALA A 1 214 ? 54.420 8.552 -77.016 1.00 95.50 214 ALA A N 1
ATOM 1735 C CA . ALA A 1 214 ? 54.292 9.564 -78.066 1.00 95.50 214 ALA A CA 1
ATOM 1736 C C . ALA A 1 214 ? 55.583 10.381 -78.249 1.00 95.50 214 ALA A C 1
ATOM 1738 O O . ALA A 1 214 ? 56.003 10.637 -79.376 1.00 95.50 214 ALA A O 1
ATOM 1739 N N . TYR A 1 215 ? 56.248 10.751 -77.150 1.00 95.88 215 TYR A N 1
ATOM 1740 C CA . TYR A 1 215 ? 57.537 11.443 -77.198 1.00 95.88 215 TYR A CA 1
ATOM 1741 C C . TYR A 1 215 ? 58.642 10.571 -77.812 1.00 95.88 215 TYR A C 1
ATOM 1743 O O . TYR A 1 215 ? 59.388 11.034 -78.675 1.00 95.88 215 TYR A O 1
ATOM 1751 N N . SER A 1 216 ? 58.722 9.297 -77.411 1.00 94.25 216 SER A N 1
ATOM 1752 C CA . SER A 1 216 ? 59.661 8.334 -77.996 1.00 94.25 216 SER A CA 1
ATOM 1753 C C . SER A 1 216 ? 59.412 8.151 -79.497 1.00 94.25 216 SER A C 1
ATOM 1755 O O . SER A 1 216 ? 60.356 8.250 -80.278 1.00 94.25 216 SER A O 1
ATOM 1757 N N . ALA A 1 217 ? 58.151 7.998 -79.916 1.00 93.25 217 ALA A N 1
ATOM 1758 C CA . ALA A 1 217 ? 57.775 7.904 -81.323 1.00 93.25 217 ALA A CA 1
ATOM 1759 C C . ALA A 1 217 ? 58.190 9.154 -82.115 1.00 93.25 217 ALA A C 1
ATOM 1761 O O . ALA A 1 217 ? 58.816 9.011 -83.160 1.00 93.25 217 ALA A O 1
ATOM 1762 N N . MET A 1 218 ? 57.938 10.363 -81.594 1.00 91.19 218 MET A N 1
ATOM 1763 C CA . MET A 1 218 ? 58.349 11.617 -82.245 1.00 91.19 218 MET A CA 1
ATOM 1764 C C . MET A 1 218 ? 59.870 11.749 -82.392 1.00 91.19 218 MET A C 1
ATOM 1766 O O . MET A 1 218 ? 60.357 12.245 -83.410 1.00 91.19 218 MET A O 1
ATOM 1770 N N . MET A 1 219 ? 60.642 11.302 -81.399 1.00 89.75 219 MET A N 1
ATOM 1771 C CA . MET A 1 219 ? 62.105 11.295 -81.495 1.00 89.75 219 MET A CA 1
ATOM 1772 C C . MET A 1 219 ? 62.612 10.255 -82.500 1.00 89.75 219 MET A C 1
ATOM 1774 O O . MET A 1 219 ? 63.528 10.557 -83.263 1.00 89.75 219 MET A O 1
ATOM 1778 N N . MET A 1 220 ? 61.983 9.078 -82.566 1.00 86.44 220 MET A N 1
ATOM 1779 C CA . MET A 1 220 ? 62.308 8.039 -83.551 1.00 86.44 220 MET A CA 1
ATOM 1780 C C . MET A 1 220 ? 61.947 8.466 -84.979 1.00 86.44 220 MET A C 1
ATOM 1782 O O . MET A 1 220 ? 62.753 8.293 -85.888 1.00 86.44 220 MET A O 1
ATOM 1786 N N . THR A 1 221 ? 60.793 9.103 -85.198 1.00 83.75 221 THR A N 1
ATOM 1787 C CA . THR A 1 221 ? 60.432 9.657 -86.514 1.00 83.75 221 THR A CA 1
ATOM 1788 C C . THR A 1 221 ? 61.344 10.810 -86.911 1.00 83.75 221 THR A C 1
ATOM 1790 O O . THR A 1 221 ? 61.702 10.919 -88.075 1.00 83.75 221 THR A O 1
ATOM 1793 N N . LYS A 1 222 ? 61.782 11.648 -85.963 1.00 85.31 222 LYS A N 1
ATOM 1794 C CA . LYS A 1 222 ? 62.754 12.719 -86.234 1.00 85.31 222 LYS A CA 1
ATOM 1795 C C . LYS A 1 222 ? 64.134 12.169 -86.607 1.00 85.31 222 LYS A C 1
ATOM 1797 O O . LYS A 1 222 ? 64.800 12.739 -87.467 1.00 85.31 222 LYS A O 1
ATOM 1802 N N . GLN A 1 223 ? 64.567 11.076 -85.979 1.00 79.62 223 GLN A N 1
ATOM 1803 C CA . GLN A 1 223 ? 65.790 10.365 -86.366 1.00 79.62 223 GLN A CA 1
ATOM 1804 C C . GLN A 1 223 ? 65.649 9.714 -87.744 1.00 79.62 223 GLN A C 1
ATOM 1806 O O . GLN A 1 223 ? 66.557 9.830 -88.560 1.00 79.62 223 GLN A O 1
ATOM 1811 N N . ARG A 1 224 ? 64.495 9.104 -88.034 1.00 77.94 224 ARG A N 1
ATOM 1812 C CA . ARG A 1 224 ? 64.206 8.496 -89.335 1.00 77.94 224 ARG A CA 1
ATOM 1813 C C . ARG A 1 224 ? 64.119 9.527 -90.465 1.00 77.94 224 ARG A C 1
ATOM 1815 O O . ARG A 1 224 ? 64.751 9.328 -91.488 1.00 77.94 224 ARG A O 1
ATOM 1822 N N . ALA A 1 225 ? 63.471 10.671 -90.246 1.00 74.56 225 ALA A N 1
ATOM 1823 C CA . ALA A 1 225 ? 63.434 11.775 -91.209 1.00 74.56 225 ALA A CA 1
ATOM 1824 C C . ALA A 1 225 ? 64.830 12.360 -91.498 1.00 74.56 225 ALA A C 1
ATOM 1826 O O . ALA A 1 225 ? 65.090 12.808 -92.606 1.00 74.56 225 ALA A O 1
ATOM 1827 N N . ARG A 1 226 ? 65.758 12.321 -90.527 1.00 69.00 226 ARG A N 1
ATOM 1828 C CA . ARG A 1 226 ? 67.175 12.657 -90.768 1.00 69.00 226 ARG A CA 1
ATOM 1829 C C . ARG A 1 226 ? 67.933 11.579 -91.545 1.00 69.00 226 ARG A C 1
ATOM 1831 O O . ARG A 1 226 ? 68.918 11.908 -92.190 1.00 69.00 226 ARG A O 1
ATOM 1838 N N . ALA A 1 227 ? 67.514 10.320 -91.456 1.00 59.88 227 ALA A N 1
ATOM 1839 C CA . ALA A 1 227 ? 68.089 9.223 -92.231 1.00 59.88 227 ALA A CA 1
ATOM 1840 C C . ALA A 1 227 ? 67.519 9.150 -93.664 1.00 59.88 227 ALA A C 1
ATOM 1842 O O . ALA A 1 227 ? 68.194 8.658 -94.559 1.00 59.88 227 ALA A O 1
ATOM 1843 N N . GLU A 1 228 ? 66.303 9.656 -93.890 1.00 51.22 228 GLU A N 1
ATOM 1844 C CA . GLU A 1 228 ? 65.622 9.655 -95.195 1.00 51.22 228 GLU A CA 1
ATOM 1845 C C . GLU A 1 228 ? 65.991 10.863 -96.092 1.00 51.22 228 GLU A C 1
ATOM 1847 O O . GLU A 1 228 ? 65.701 10.833 -97.282 1.00 51.22 228 GLU A O 1
ATOM 1852 N N . ASP A 1 229 ? 66.745 11.860 -95.601 1.00 48.25 229 ASP A N 1
ATOM 1853 C CA . ASP A 1 229 ? 67.293 12.986 -96.401 1.00 48.25 229 ASP A CA 1
ATOM 1854 C C . ASP A 1 229 ? 68.549 12.594 -97.226 1.00 48.25 229 ASP A C 1
ATOM 1856 O O . ASP A 1 229 ? 69.376 13.419 -97.617 1.00 48.25 229 ASP A O 1
ATOM 1860 N N . GLN A 1 230 ? 68.724 11.289 -97.465 1.00 47.19 230 GLN A N 1
ATOM 1861 C CA . GLN A 1 230 ? 69.852 10.704 -98.188 1.00 47.19 230 GLN A CA 1
ATOM 1862 C C . GLN A 1 230 ? 69.412 9.524 -99.083 1.00 47.19 230 GLN A C 1
ATOM 1864 O O . GLN A 1 230 ? 70.078 8.498 -99.116 1.00 47.19 230 GLN A O 1
ATOM 1869 N N . SER A 1 231 ? 68.278 9.637 -99.796 1.00 34.97 231 SER A N 1
ATOM 1870 C CA . SER A 1 231 ? 68.005 8.930 -101.074 1.00 34.97 231 SER A CA 1
ATOM 1871 C C . SER A 1 231 ? 66.657 9.341 -101.709 1.00 34.97 231 SER A C 1
ATOM 1873 O O . SER A 1 231 ? 65.622 9.332 -101.052 1.00 34.97 231 SER A O 1
ATOM 1875 N N . CYS A 1 232 ? 66.665 9.681 -103.004 1.00 31.50 232 CYS A N 1
ATOM 1876 C CA . CYS A 1 232 ? 65.475 9.815 -103.872 1.00 31.50 232 CYS A CA 1
ATOM 1877 C C . CYS A 1 232 ? 65.204 8.483 -104.632 1.00 31.50 232 CYS A C 1
ATOM 1879 O O . CYS A 1 232 ? 66.088 7.626 -104.628 1.00 31.50 232 CYS A O 1
ATOM 1881 N N . PRO A 1 233 ? 64.157 8.378 -105.484 1.00 54.50 233 PRO A N 1
ATOM 1882 C CA . PRO A 1 233 ? 62.715 8.233 -105.201 1.00 54.50 233 PRO A CA 1
ATOM 1883 C C . PRO A 1 233 ? 62.116 6.964 -105.887 1.00 54.50 233 PRO A C 1
ATOM 1885 O O . PRO A 1 233 ? 62.824 6.332 -106.655 1.00 54.50 233 PRO A O 1
ATOM 1888 N N . GLU A 1 234 ? 60.836 6.605 -105.662 1.00 31.05 234 GLU A N 1
ATOM 1889 C CA . GLU A 1 234 ? 59.865 6.123 -106.694 1.00 31.05 234 GLU A CA 1
ATOM 1890 C C . GLU A 1 234 ? 58.612 5.393 -106.134 1.00 31.05 234 GLU A C 1
ATOM 1892 O O . GLU A 1 234 ? 58.715 4.433 -105.381 1.00 31.05 234 GLU A O 1
ATOM 1897 N N . ASN A 1 235 ? 57.451 5.836 -106.644 1.00 36.38 235 ASN A N 1
ATOM 1898 C CA . ASN A 1 235 ? 56.259 5.095 -107.109 1.00 36.38 235 ASN A CA 1
ATOM 1899 C C . ASN A 1 235 ? 55.329 4.271 -106.181 1.00 36.38 235 ASN A C 1
ATOM 1901 O O . ASN A 1 235 ? 55.744 3.372 -105.461 1.00 36.38 235 ASN A O 1
ATOM 1905 N N . GLY A 1 236 ? 54.017 4.471 -106.416 1.00 35.22 236 GLY A N 1
ATOM 1906 C CA . GLY A 1 236 ? 52.949 3.455 -106.301 1.00 35.22 236 GLY A CA 1
ATOM 1907 C C . GLY A 1 236 ? 52.011 3.630 -105.095 1.00 35.22 236 GLY A C 1
ATOM 1908 O O . GLY A 1 236 ? 52.417 3.320 -103.987 1.00 35.22 236 GLY A O 1
ATOM 1909 N N . ASP A 1 237 ? 50.832 4.259 -105.176 1.00 29.22 237 ASP A N 1
ATOM 1910 C CA . ASP A 1 237 ? 49.559 3.837 -105.809 1.00 29.22 237 ASP A CA 1
ATOM 1911 C C . ASP A 1 237 ? 48.609 3.058 -104.851 1.00 29.22 237 ASP A C 1
ATOM 1913 O O . ASP A 1 237 ? 49.053 2.315 -103.981 1.00 29.22 237 ASP A O 1
ATOM 1917 N N . ALA A 1 238 ? 47.298 3.258 -105.059 1.00 38.66 238 ALA A N 1
ATOM 1918 C CA . ALA A 1 238 ? 46.097 2.669 -104.431 1.00 38.66 238 ALA A CA 1
ATOM 1919 C C . ALA A 1 238 ? 45.665 3.194 -103.029 1.00 38.66 238 ALA A C 1
ATOM 1921 O O . ALA A 1 238 ? 46.358 3.044 -102.032 1.00 38.66 238 ALA A O 1
ATOM 1922 N N . SER A 1 239 ? 44.545 3.935 -102.918 1.00 40.22 239 SER A N 1
ATOM 1923 C CA . SER A 1 239 ? 43.141 3.448 -102.823 1.00 40.22 239 SER A CA 1
ATOM 1924 C C . SER A 1 239 ? 42.873 2.774 -101.460 1.00 40.22 239 SER A C 1
ATOM 1926 O O . SER A 1 239 ? 43.537 1.808 -101.118 1.00 40.22 239 SER A O 1
ATOM 1928 N N . VAL A 1 240 ? 41.996 3.250 -100.565 1.00 43.12 240 VAL A N 1
ATOM 1929 C CA . VAL A 1 240 ? 40.525 3.100 -100.597 1.00 43.12 240 VAL A CA 1
ATOM 1930 C C . VAL A 1 240 ? 39.929 3.881 -99.394 1.00 43.12 240 VAL A C 1
ATOM 1932 O O . VAL A 1 240 ? 40.304 3.644 -98.248 1.00 43.12 240 VAL A O 1
ATOM 1935 N N . GLN A 1 241 ? 38.975 4.786 -99.643 1.00 45.19 241 GLN A N 1
ATOM 1936 C CA . GLN A 1 241 ? 37.845 5.111 -98.741 1.00 45.19 241 GLN A CA 1
ATOM 1937 C C . GLN A 1 241 ? 36.742 4.053 -98.980 1.00 45.19 241 GLN A C 1
ATOM 1939 O O . GLN A 1 241 ? 36.681 3.603 -100.127 1.00 45.19 241 GLN A O 1
ATOM 1944 N N . PRO A 1 242 ? 35.835 3.674 -98.037 1.00 51.19 242 PRO A N 1
ATOM 1945 C CA . PRO A 1 242 ? 34.746 4.582 -97.617 1.00 51.19 242 PRO A CA 1
ATOM 1946 C C . PRO A 1 242 ? 34.030 4.295 -96.258 1.00 51.19 242 PRO A C 1
ATOM 1948 O O . PRO A 1 242 ? 34.309 3.315 -95.580 1.00 51.19 242 PRO A O 1
ATOM 1951 N N . THR A 1 243 ? 33.114 5.214 -95.889 1.00 40.34 243 THR A N 1
ATOM 1952 C CA . THR A 1 243 ? 31.772 5.036 -95.246 1.00 40.34 243 THR A CA 1
ATOM 1953 C C . THR A 1 243 ? 31.611 4.007 -94.106 1.00 40.34 243 THR A C 1
ATOM 1955 O O . THR A 1 243 ? 31.898 2.836 -94.277 1.00 40.34 243 THR A O 1
ATOM 1958 N N . GLY A 1 244 ? 31.106 4.331 -92.911 1.00 41.47 244 GLY A N 1
ATOM 1959 C CA . GLY A 1 244 ? 29.778 4.896 -92.636 1.00 41.47 244 GLY A CA 1
ATOM 1960 C C . GLY A 1 244 ? 28.756 3.781 -92.328 1.00 41.47 244 GLY A C 1
ATOM 1961 O O . GLY A 1 244 ? 28.326 3.132 -93.265 1.00 41.47 244 GLY A O 1
ATOM 1962 N N . ASP A 1 245 ? 28.399 3.565 -91.049 1.00 35.66 245 ASP A N 1
ATOM 1963 C CA . ASP A 1 245 ? 27.101 3.037 -90.536 1.00 35.66 245 ASP A CA 1
ATOM 1964 C C . ASP A 1 245 ? 27.180 2.900 -88.989 1.00 35.66 245 ASP A C 1
ATOM 1966 O O . ASP A 1 245 ? 28.190 2.438 -88.468 1.00 35.66 245 ASP A O 1
ATOM 1970 N N . VAL A 1 246 ? 26.319 3.525 -88.168 1.00 44.50 246 VAL A N 1
ATOM 1971 C CA . VAL A 1 246 ? 24.925 3.179 -87.777 1.00 44.50 246 VAL A CA 1
ATOM 1972 C C . VAL A 1 246 ? 24.825 1.979 -86.809 1.00 44.50 246 VAL A C 1
ATOM 1974 O O . VAL A 1 246 ? 25.449 0.949 -87.021 1.00 44.50 246 VAL A O 1
ATOM 1977 N N . ARG A 1 247 ? 23.941 2.136 -85.794 1.00 37.47 247 ARG A N 1
ATOM 1978 C CA . ARG A 1 247 ? 23.503 1.227 -84.690 1.00 37.47 247 ARG A CA 1
ATOM 1979 C C . ARG A 1 247 ? 24.363 1.245 -83.412 1.00 37.47 247 ARG A C 1
ATOM 1981 O O . ARG A 1 247 ? 25.572 1.173 -83.480 1.00 37.47 247 ARG A O 1
ATOM 1988 N N . SER A 1 248 ? 23.843 1.297 -82.180 1.00 40.59 248 SER A N 1
ATOM 1989 C CA . SER A 1 248 ? 22.480 1.267 -81.628 1.00 40.59 248 SER A CA 1
ATOM 1990 C C . SER A 1 248 ? 22.500 1.757 -80.170 1.00 40.59 248 SER A C 1
ATOM 1992 O O . SER A 1 248 ? 23.452 1.507 -79.436 1.00 40.59 248 SER A O 1
ATOM 1994 N N . ARG A 1 249 ? 21.387 2.366 -79.741 1.00 42.00 249 ARG A N 1
ATOM 1995 C CA . ARG A 1 249 ? 20.912 2.454 -78.343 1.00 42.00 249 ARG A CA 1
ATOM 1996 C C . ARG A 1 249 ? 20.956 1.084 -77.624 1.00 42.00 249 ARG A C 1
ATOM 1998 O O . ARG A 1 249 ? 20.852 0.053 -78.287 1.00 42.00 249 ARG A O 1
ATOM 2005 N N . PRO A 1 250 ? 20.910 1.071 -76.279 1.00 53.84 250 PRO A N 1
ATOM 2006 C CA . PRO A 1 250 ? 19.602 0.803 -75.679 1.00 53.84 250 PRO A CA 1
ATOM 2007 C C . PRO A 1 250 ? 19.166 1.846 -74.646 1.00 53.84 250 PRO A C 1
ATOM 2009 O O . PRO A 1 250 ? 19.950 2.488 -73.954 1.00 53.84 250 PRO A O 1
ATOM 2012 N N . SER A 1 251 ? 17.847 1.983 -74.586 1.00 45.50 251 SER A N 1
ATOM 2013 C CA . SER A 1 251 ? 17.069 2.670 -73.568 1.00 45.50 251 SER A CA 1
ATOM 2014 C C . SER A 1 251 ? 16.457 1.610 -72.648 1.00 45.50 251 SER A C 1
ATOM 2016 O O . SER A 1 251 ? 15.857 0.670 -73.157 1.00 45.50 251 SER A O 1
ATOM 2018 N N . SER A 1 252 ? 16.548 1.790 -71.331 1.00 44.50 252 SER A N 1
ATOM 2019 C CA . SER A 1 252 ? 15.567 1.302 -70.342 1.00 44.50 252 SER A CA 1
ATOM 2020 C C . SER A 1 252 ? 15.799 2.089 -69.041 1.00 44.50 252 SER A C 1
ATOM 2022 O O . SER A 1 252 ? 16.890 2.021 -68.488 1.00 44.50 252 SER A O 1
ATOM 2024 N N . SER A 1 253 ? 14.978 3.068 -68.651 1.00 41.66 253 SER A N 1
ATOM 2025 C CA . SER A 1 253 ? 13.623 2.987 -68.070 1.00 41.66 253 SER A CA 1
ATOM 2026 C C . SER A 1 253 ? 13.556 2.274 -66.710 1.00 41.66 253 SER A C 1
ATOM 2028 O O . SER A 1 253 ? 13.721 1.061 -66.640 1.00 41.66 253 SER A O 1
ATOM 2030 N N . GLY A 1 254 ? 13.225 3.048 -65.669 1.00 34.66 254 GLY A N 1
ATOM 2031 C CA . GLY A 1 254 ? 12.864 2.615 -64.310 1.00 34.66 254 GLY A CA 1
ATOM 2032 C C . GLY A 1 254 ? 13.114 3.751 -63.305 1.00 34.66 254 GLY A C 1
ATOM 2033 O O . GLY A 1 254 ? 14.183 3.828 -62.723 1.00 34.66 254 GLY A O 1
ATOM 2034 N N . VAL A 1 255 ? 12.328 4.833 -63.299 1.00 46.22 255 VAL A N 1
ATOM 2035 C CA . VAL A 1 255 ? 11.111 5.024 -62.476 1.00 46.22 255 VAL A CA 1
ATOM 2036 C C . VAL A 1 255 ? 11.320 4.701 -60.988 1.00 46.22 255 VAL A C 1
ATOM 2038 O O . VAL A 1 255 ? 11.192 3.554 -60.587 1.00 46.22 255 VAL A O 1
ATOM 2041 N N . SER A 1 256 ? 11.535 5.740 -60.171 1.00 37.22 256 SER A N 1
ATOM 2042 C CA . SER A 1 256 ? 10.854 5.941 -58.874 1.00 37.22 256 SER A CA 1
ATOM 2043 C C . SER A 1 256 ? 11.133 7.375 -58.391 1.00 37.22 256 SER A C 1
ATOM 2045 O O . SER A 1 256 ? 12.258 7.717 -58.053 1.00 37.22 256 SER A O 1
ATOM 2047 N N . ARG A 1 257 ? 10.242 8.344 -58.644 1.00 45.47 257 ARG A N 1
ATOM 2048 C CA . ARG A 1 257 ? 9.235 8.846 -57.684 1.00 45.47 257 ARG A CA 1
ATOM 2049 C C . ARG A 1 257 ? 9.768 8.982 -56.247 1.00 45.47 257 ARG A C 1
ATOM 2051 O O . ARG A 1 257 ? 9.860 8.000 -55.527 1.00 45.47 257 ARG A O 1
ATOM 2058 N N . GLY A 1 258 ? 9.997 10.224 -55.809 1.00 34.78 258 GLY A N 1
ATOM 2059 C CA . GLY A 1 258 ? 10.354 10.518 -54.418 1.00 34.78 258 GLY A CA 1
ATOM 2060 C C . GLY A 1 258 ? 10.438 12.006 -54.074 1.00 34.78 258 GLY A C 1
ATOM 2061 O O . GLY A 1 258 ? 11.517 12.501 -53.802 1.00 34.78 258 GLY A O 1
ATOM 2062 N N . ARG A 1 259 ? 9.289 12.695 -54.115 1.00 40.88 259 ARG A N 1
ATOM 2063 C CA . ARG A 1 259 ? 8.914 13.890 -53.325 1.00 40.88 259 ARG A CA 1
ATOM 2064 C C . ARG A 1 259 ? 10.002 14.916 -52.959 1.00 40.88 259 ARG A C 1
ATOM 2066 O O . ARG A 1 259 ? 10.703 14.803 -51.960 1.00 40.88 259 ARG A O 1
ATOM 2073 N N . THR A 1 260 ? 9.908 16.050 -53.640 1.00 40.38 260 THR A N 1
ATOM 2074 C CA . THR A 1 260 ? 10.076 17.389 -53.071 1.00 40.38 260 THR A CA 1
ATOM 2075 C C . THR A 1 260 ? 9.176 17.554 -51.839 1.00 40.38 260 THR A C 1
ATOM 2077 O O . THR A 1 260 ? 7.950 17.570 -51.949 1.00 40.38 260 THR A O 1
ATOM 2080 N N . LEU A 1 261 ? 9.783 17.705 -50.664 1.00 40.44 261 LEU A N 1
ATOM 2081 C CA . LEU A 1 261 ? 9.202 18.448 -49.553 1.00 40.44 261 LEU A CA 1
ATOM 2082 C C . LEU A 1 261 ? 10.166 19.582 -49.231 1.00 40.44 261 LEU A C 1
ATOM 2084 O O . LEU A 1 261 ? 11.232 19.382 -48.657 1.00 40.44 261 LEU A O 1
ATOM 2088 N N . ALA A 1 262 ? 9.765 20.776 -49.654 1.00 44.84 262 ALA A N 1
ATOM 2089 C CA . ALA A 1 262 ? 10.219 22.009 -49.055 1.00 44.84 262 ALA A CA 1
ATOM 2090 C C . ALA A 1 262 ? 9.817 21.980 -47.575 1.00 44.84 262 ALA A C 1
ATOM 2092 O O . ALA A 1 262 ? 8.632 21.856 -47.265 1.00 44.84 262 ALA A O 1
ATOM 2093 N N . LEU A 1 263 ? 10.786 22.104 -46.670 1.00 36.88 263 LEU A N 1
ATOM 2094 C CA . LEU A 1 263 ? 10.506 22.540 -45.313 1.00 36.88 263 LEU A CA 1
ATOM 2095 C C . LEU A 1 263 ? 11.473 23.658 -44.939 1.00 36.88 263 LEU A C 1
ATOM 2097 O O . LEU A 1 263 ? 12.691 23.524 -45.020 1.00 36.88 263 LEU A O 1
ATOM 2101 N N . ALA A 1 264 ? 10.841 24.770 -44.594 1.00 38.03 264 ALA A N 1
ATOM 2102 C CA . ALA A 1 264 ? 11.366 26.031 -44.129 1.00 38.03 264 ALA A CA 1
ATOM 2103 C C . ALA A 1 264 ? 12.651 25.931 -43.294 1.00 38.03 264 ALA A C 1
ATOM 2105 O O . ALA A 1 264 ? 12.675 25.370 -42.199 1.00 38.03 264 ALA A O 1
ATOM 2106 N N . VAL A 1 265 ? 13.678 26.626 -43.779 1.00 41.31 265 VAL A N 1
ATOM 2107 C CA . VAL A 1 265 ? 14.705 27.237 -42.938 1.00 41.31 265 VAL A CA 1
ATOM 2108 C C . VAL A 1 265 ? 13.993 28.261 -42.059 1.00 41.31 265 VAL A C 1
ATOM 2110 O O . VAL A 1 265 ? 13.587 29.322 -42.531 1.00 41.31 265 VAL A O 1
ATOM 2113 N N . ARG A 1 266 ? 13.791 27.923 -40.785 1.00 37.66 266 ARG A N 1
ATOM 2114 C CA . ARG A 1 266 ? 13.331 28.870 -39.774 1.00 37.66 266 ARG A CA 1
ATOM 2115 C C . ARG A 1 266 ? 14.482 29.132 -38.813 1.00 37.66 266 ARG A C 1
ATOM 2117 O O . ARG A 1 266 ? 14.934 28.238 -38.105 1.00 37.66 266 ARG A O 1
ATOM 2124 N N . GLN A 1 267 ? 14.952 30.377 -38.854 1.00 47.53 267 GLN A N 1
ATOM 2125 C CA . GLN A 1 267 ? 15.770 31.010 -37.830 1.00 47.53 267 GLN A CA 1
ATOM 2126 C C . GLN A 1 267 ? 15.174 30.748 -36.444 1.00 47.53 267 GLN A C 1
ATOM 2128 O O . GLN A 1 267 ? 13.988 30.986 -36.212 1.00 47.53 267 GLN A O 1
ATOM 2133 N N . GLY A 1 268 ? 16.023 30.286 -35.535 1.00 34.66 268 GLY A N 1
ATOM 2134 C CA . GLY A 1 268 ? 15.719 30.109 -34.125 1.00 34.66 268 GLY A CA 1
ATOM 2135 C C . GLY A 1 268 ? 17.019 30.165 -33.344 1.00 34.66 268 GLY A C 1
ATOM 2136 O O . GLY A 1 268 ? 17.798 29.220 -33.352 1.00 34.66 268 GLY A O 1
ATOM 2137 N N . HIS A 1 269 ? 17.258 31.324 -32.743 1.00 48.44 269 HIS A N 1
ATOM 2138 C CA . HIS A 1 269 ? 18.319 31.604 -31.790 1.00 48.44 269 HIS A CA 1
ATOM 2139 C C . HIS A 1 269 ? 18.378 30.542 -30.681 1.00 48.44 269 HIS A C 1
ATOM 2141 O O . HIS A 1 269 ? 17.356 30.256 -30.062 1.00 48.44 269 HIS A O 1
ATOM 2147 N N . ALA A 1 270 ? 19.572 30.047 -30.357 1.00 35.72 270 ALA A N 1
ATOM 2148 C CA . ALA A 1 270 ? 19.888 29.567 -29.015 1.00 35.72 270 ALA A CA 1
ATOM 2149 C C . ALA A 1 270 ? 21.399 29.651 -28.786 1.00 35.72 270 ALA A C 1
ATOM 2151 O O . ALA A 1 270 ? 22.205 29.280 -29.636 1.00 35.72 270 ALA A O 1
ATOM 2152 N N . ALA A 1 271 ? 21.741 30.237 -27.649 1.00 39.31 271 ALA A N 1
ATOM 2153 C CA . ALA A 1 271 ? 23.043 30.751 -27.298 1.00 39.31 271 ALA A CA 1
ATOM 2154 C C . ALA A 1 271 ? 24.125 29.672 -27.184 1.00 39.31 271 ALA A C 1
ATOM 2156 O O . ALA A 1 271 ? 23.937 28.615 -26.585 1.00 39.31 271 ALA A O 1
ATOM 2157 N N . ALA A 1 272 ? 25.299 30.029 -27.695 1.00 36.12 272 ALA A N 1
ATOM 2158 C CA . ALA A 1 272 ? 26.562 29.446 -27.304 1.00 36.12 272 ALA A CA 1
ATOM 2159 C C . ALA A 1 272 ? 26.865 29.839 -25.849 1.00 36.12 272 ALA A C 1
ATOM 2161 O O . ALA A 1 272 ? 27.092 31.011 -25.553 1.00 36.12 272 ALA A O 1
ATOM 2162 N N . LEU A 1 273 ? 26.913 28.852 -24.958 1.00 45.50 273 LEU A N 1
ATOM 2163 C CA . LEU A 1 273 ? 27.759 28.906 -23.772 1.00 45.50 273 LEU A CA 1
ATOM 2164 C C . LEU A 1 273 ? 28.795 27.797 -23.901 1.00 45.50 273 LEU A C 1
ATOM 2166 O O . LEU A 1 273 ? 28.531 26.609 -23.741 1.00 45.50 273 LEU A O 1
ATOM 2170 N N . VAL A 1 274 ? 29.976 28.259 -24.276 1.00 48.69 274 VAL A N 1
ATOM 2171 C CA . VAL A 1 274 ? 31.259 27.576 -24.219 1.00 48.69 274 VAL A CA 1
ATOM 2172 C C . VAL A 1 274 ? 31.600 27.284 -22.750 1.00 48.69 274 VAL A C 1
ATOM 2174 O O . VAL A 1 274 ? 31.411 28.162 -21.906 1.00 48.69 274 VAL A O 1
ATOM 2177 N N . PRO A 1 275 ? 32.205 26.124 -22.448 1.00 46.62 275 PRO A N 1
ATOM 2178 C CA . PRO A 1 275 ? 33.315 26.122 -21.508 1.00 46.62 275 PRO A CA 1
ATOM 2179 C C . PRO A 1 275 ? 34.601 25.752 -22.235 1.00 46.62 275 PRO A C 1
ATOM 2181 O O . PRO A 1 275 ? 34.803 24.645 -22.733 1.00 46.62 275 PRO A O 1
ATOM 2184 N N . THR A 1 276 ? 35.452 26.762 -22.286 1.00 50.25 276 THR A N 1
ATOM 2185 C CA . THR A 1 276 ? 36.836 26.767 -22.711 1.00 50.25 276 THR A CA 1
ATOM 2186 C C . THR A 1 276 ? 37.655 25.873 -21.788 1.00 50.25 276 THR A C 1
ATOM 2188 O O . THR A 1 276 ? 37.536 25.974 -20.570 1.00 50.25 276 THR A O 1
ATOM 2191 N N . GLY A 1 277 ? 38.566 25.101 -22.377 1.00 45.22 277 GLY A N 1
ATOM 2192 C CA . GLY A 1 277 ? 39.807 24.709 -21.715 1.00 45.22 277 GLY A CA 1
ATOM 2193 C C . GLY A 1 277 ? 39.861 23.266 -21.235 1.00 45.22 277 GLY A C 1
ATOM 2194 O O . GLY A 1 277 ? 39.625 22.988 -20.066 1.00 45.22 277 GLY A O 1
ATOM 2195 N N . MET A 1 278 ? 40.314 22.373 -22.113 1.00 44.62 278 MET A N 1
ATOM 2196 C CA . MET A 1 278 ? 41.096 21.214 -21.686 1.00 44.62 278 MET A CA 1
ATOM 2197 C C . MET A 1 278 ? 42.423 21.218 -22.455 1.00 44.62 278 MET A C 1
ATOM 2199 O O . MET A 1 278 ? 42.415 21.383 -23.680 1.00 44.62 278 MET A O 1
ATOM 2203 N N . PRO A 1 279 ? 43.562 21.126 -21.748 1.00 49.38 279 PRO A N 1
ATOM 2204 C CA . PRO A 1 279 ? 44.880 21.228 -22.342 1.00 49.38 279 PRO A CA 1
ATOM 2205 C C . PRO A 1 279 ? 45.212 19.977 -23.153 1.00 49.38 279 PRO A C 1
ATOM 2207 O O . PRO A 1 279 ? 44.957 18.845 -22.749 1.00 49.38 279 PRO A O 1
ATOM 2210 N N . SER A 1 280 ? 45.834 20.229 -24.300 1.00 53.72 280 SER A N 1
ATOM 2211 C CA . SER A 1 280 ? 46.579 19.263 -25.093 1.00 53.72 280 SER A CA 1
ATOM 2212 C C . SER A 1 280 ? 47.646 18.604 -24.217 1.00 53.72 280 SER A C 1
ATOM 2214 O O . SER A 1 280 ? 48.672 19.220 -23.934 1.00 53.72 280 SER A O 1
ATOM 2216 N N . VAL A 1 281 ? 47.402 17.362 -23.794 1.00 44.66 281 VAL A N 1
ATOM 2217 C CA . VAL A 1 281 ? 48.423 16.503 -23.193 1.00 44.66 281 VAL A CA 1
ATOM 2218 C C . VAL A 1 281 ? 48.905 15.527 -24.250 1.00 44.66 281 VAL A C 1
ATOM 2220 O O . VAL A 1 281 ? 48.144 14.801 -24.887 1.00 44.66 281 VAL A O 1
ATOM 2223 N N . SER A 1 282 ? 50.207 15.610 -24.440 1.00 43.62 282 SER A N 1
ATOM 2224 C CA . SER A 1 282 ? 51.063 14.854 -25.320 1.00 43.62 282 SER A CA 1
ATOM 2225 C C . SER A 1 282 ? 50.846 13.349 -25.212 1.00 43.62 282 SER A C 1
ATOM 2227 O O . SER A 1 282 ? 50.771 12.778 -24.129 1.00 43.62 282 SER A O 1
ATOM 2229 N N . SER A 1 283 ? 50.837 12.735 -26.387 1.00 55.78 283 SER A N 1
ATOM 2230 C CA . SER A 1 283 ? 51.320 11.389 -26.668 1.00 55.78 283 SER A CA 1
ATOM 2231 C C . SER A 1 283 ? 52.516 11.003 -25.789 1.00 55.78 283 SER A C 1
ATOM 2233 O O . SER A 1 283 ? 53.615 11.468 -26.064 1.00 55.78 283 SER A O 1
ATOM 2235 N N . GLU A 1 284 ? 52.316 10.135 -24.797 1.00 47.72 284 GLU A N 1
ATOM 2236 C CA . GLU A 1 284 ? 53.279 9.106 -24.385 1.00 47.72 284 GLU A CA 1
ATOM 2237 C C . GLU A 1 284 ? 52.648 8.125 -23.378 1.00 47.72 284 GLU A C 1
ATOM 2239 O O . GLU A 1 284 ? 51.896 8.515 -22.491 1.00 47.72 284 GLU A O 1
ATOM 2244 N N . MET A 1 285 ? 53.002 6.846 -23.543 1.00 45.19 285 MET A N 1
ATOM 2245 C CA . MET A 1 285 ? 52.676 5.670 -22.718 1.00 45.19 285 MET A CA 1
ATOM 2246 C C . MET A 1 285 ? 51.258 5.087 -22.840 1.00 45.19 285 MET A C 1
ATOM 2248 O O . MET A 1 285 ? 50.307 5.521 -22.201 1.00 45.19 285 MET A O 1
ATOM 2252 N N . LEU A 1 286 ? 51.164 4.005 -23.624 1.00 50.56 286 LEU A N 1
ATOM 2253 C CA . LEU A 1 286 ? 50.114 2.988 -23.537 1.00 50.56 286 LEU A CA 1
ATOM 2254 C C . LEU A 1 286 ? 50.043 2.459 -22.091 1.00 50.56 286 LEU A C 1
ATOM 2256 O O . LEU A 1 286 ? 50.979 1.774 -21.668 1.00 50.56 286 LEU A O 1
ATOM 2260 N N . PRO A 1 287 ? 48.971 2.746 -21.334 1.00 50.78 287 PRO A N 1
ATOM 2261 C CA . PRO A 1 287 ? 48.712 2.069 -20.082 1.00 50.78 287 PRO A CA 1
ATOM 2262 C C . PRO A 1 287 ? 48.133 0.698 -20.421 1.00 50.78 287 PRO A C 1
ATOM 2264 O O . PRO A 1 287 ? 47.185 0.579 -21.198 1.00 50.78 287 PRO A O 1
ATOM 2267 N N . ASP A 1 288 ? 48.740 -0.324 -19.841 1.00 54.09 288 ASP A N 1
ATOM 2268 C CA . ASP A 1 288 ? 48.267 -1.699 -19.805 1.00 54.09 288 ASP A CA 1
ATOM 2269 C C . ASP A 1 288 ? 46.735 -1.761 -19.607 1.00 54.09 288 ASP A C 1
ATOM 2271 O O . ASP A 1 288 ? 46.193 -1.312 -18.593 1.00 54.09 288 ASP A O 1
ATOM 2275 N N . GLY A 1 289 ? 46.018 -2.248 -20.625 1.00 57.09 289 GLY A N 1
ATOM 2276 C CA . GLY A 1 289 ? 44.552 -2.213 -20.725 1.00 57.09 289 GLY A CA 1
ATOM 2277 C C . GLY A 1 289 ? 43.810 -3.111 -19.728 1.00 57.09 289 GLY A C 1
ATOM 2278 O O . GLY A 1 289 ? 42.584 -3.161 -19.767 1.00 57.09 289 GLY A O 1
ATOM 2279 N N . GLY A 1 290 ? 44.522 -3.796 -18.828 1.00 61.66 290 GLY A N 1
ATOM 2280 C CA . GLY A 1 290 ? 43.934 -4.702 -17.838 1.00 61.66 290 GLY A CA 1
ATOM 2281 C C . GLY A 1 290 ? 43.155 -4.001 -16.719 1.00 61.66 290 GLY A C 1
ATOM 2282 O O . GLY A 1 290 ? 42.191 -4.556 -16.196 1.00 61.66 290 GLY A O 1
ATOM 2283 N N . GLY A 1 291 ? 43.497 -2.753 -16.375 1.00 77.44 291 GLY A N 1
ATOM 2284 C CA . GLY A 1 291 ? 42.905 -2.079 -15.209 1.00 77.44 291 GLY A CA 1
ATOM 2285 C C . GLY A 1 291 ? 41.444 -1.633 -15.377 1.00 77.44 291 GLY A C 1
ATOM 2286 O O . GLY A 1 291 ? 40.737 -1.447 -14.385 1.00 77.44 291 GLY A O 1
ATOM 2287 N N . SER A 1 292 ? 40.964 -1.433 -16.608 1.00 80.19 292 SER A N 1
ATOM 2288 C CA . SER A 1 292 ? 39.549 -1.122 -16.870 1.00 80.19 292 SER A CA 1
ATOM 2289 C C . SER A 1 292 ? 38.700 -2.390 -16.918 1.00 80.19 292 SER A C 1
ATOM 2291 O O . SER A 1 292 ? 37.594 -2.398 -16.379 1.00 80.19 292 SER A O 1
ATOM 2293 N N . GLU A 1 293 ? 39.233 -3.467 -17.494 1.00 86.38 293 GLU A N 1
ATOM 2294 C CA . GLU A 1 293 ? 38.597 -4.784 -17.530 1.00 86.38 293 GLU A CA 1
ATOM 2295 C C . GLU A 1 293 ? 38.368 -5.332 -16.117 1.00 86.38 293 GLU A C 1
ATOM 2297 O O . GLU A 1 293 ? 37.251 -5.734 -15.789 1.00 86.38 293 GLU A O 1
ATOM 2302 N N . GLU A 1 294 ? 39.368 -5.231 -15.239 1.00 90.88 294 GLU A N 1
ATOM 2303 C CA . GLU A 1 294 ? 39.260 -5.662 -13.842 1.00 90.88 294 GLU A CA 1
ATOM 2304 C C . GLU A 1 294 ? 38.155 -4.904 -13.083 1.00 90.88 294 GLU A C 1
ATOM 2306 O O . GLU A 1 294 ? 37.332 -5.511 -12.398 1.00 90.88 294 GLU A O 1
ATOM 2311 N N . ARG A 1 295 ? 38.020 -3.588 -13.308 1.00 88.50 295 ARG A N 1
ATOM 2312 C CA . ARG A 1 295 ? 36.932 -2.784 -12.720 1.00 88.50 295 ARG A CA 1
ATOM 2313 C C . ARG A 1 295 ? 35.545 -3.197 -13.218 1.00 88.50 295 ARG A C 1
ATOM 2315 O O . ARG A 1 295 ? 34.587 -3.158 -12.443 1.00 88.50 295 ARG A O 1
ATOM 2322 N N . TYR A 1 296 ? 35.406 -3.579 -14.489 1.00 90.75 296 TYR A N 1
ATOM 2323 C CA . TYR A 1 296 ? 34.131 -4.078 -15.013 1.00 90.75 296 TYR A CA 1
ATOM 2324 C C . TYR A 1 296 ? 33.789 -5.457 -14.449 1.00 90.75 296 TYR A C 1
ATOM 2326 O O . TYR A 1 296 ? 32.629 -5.701 -14.109 1.00 90.75 296 TYR A O 1
ATOM 2334 N N . LEU A 1 297 ? 34.778 -6.340 -14.304 1.00 94.50 297 LEU A N 1
ATOM 2335 C CA . LEU A 1 297 ? 34.589 -7.654 -13.691 1.00 94.50 297 LEU A CA 1
ATOM 2336 C C . LEU A 1 297 ? 34.160 -7.533 -12.223 1.00 94.50 297 LEU A C 1
ATOM 2338 O O . LEU A 1 297 ? 33.198 -8.194 -11.817 1.00 94.50 297 LEU A O 1
ATOM 2342 N N . ASP A 1 298 ? 34.776 -6.629 -11.462 1.00 94.56 298 ASP A N 1
ATOM 2343 C CA . ASP A 1 298 ? 34.375 -6.328 -10.084 1.00 94.56 298 ASP A CA 1
ATOM 2344 C C . ASP A 1 298 ? 32.955 -5.751 -10.002 1.00 94.56 298 ASP A C 1
ATOM 2346 O O . ASP A 1 298 ? 32.152 -6.179 -9.166 1.00 94.56 298 ASP A O 1
ATOM 2350 N N . ALA A 1 299 ? 32.587 -4.841 -10.911 1.00 92.94 299 ALA A N 1
ATOM 2351 C CA . ALA A 1 299 ? 31.230 -4.301 -10.979 1.00 92.94 299 ALA A CA 1
ATOM 2352 C C . ALA A 1 299 ? 30.188 -5.388 -11.301 1.00 92.94 299 ALA A C 1
ATOM 2354 O O . ALA A 1 299 ? 29.125 -5.438 -10.678 1.00 92.94 299 ALA A O 1
ATOM 2355 N N . ILE A 1 300 ? 30.494 -6.298 -12.233 1.00 95.00 300 ILE A N 1
ATOM 2356 C CA . ILE A 1 300 ? 29.626 -7.435 -12.572 1.00 95.00 300 ILE A CA 1
ATOM 2357 C C . ILE A 1 300 ? 29.476 -8.371 -11.371 1.00 95.00 300 ILE A C 1
ATOM 2359 O O . ILE A 1 300 ? 28.365 -8.828 -11.089 1.00 95.00 300 ILE A O 1
ATOM 2363 N N . LYS A 1 301 ? 30.563 -8.648 -10.645 1.00 97.44 301 LYS A N 1
ATOM 2364 C CA . LYS A 1 301 ? 30.532 -9.476 -9.435 1.00 97.44 301 LYS A CA 1
ATOM 2365 C C . LYS A 1 301 ? 29.645 -8.847 -8.358 1.00 97.44 301 LYS A C 1
ATOM 2367 O O . LYS A 1 301 ? 28.744 -9.517 -7.857 1.00 97.44 301 LYS A O 1
ATOM 2372 N N . HIS A 1 302 ? 29.814 -7.552 -8.087 1.00 96.19 302 HIS A N 1
ATOM 2373 C CA . HIS A 1 302 ? 28.985 -6.819 -7.128 1.00 96.19 302 HIS A CA 1
ATOM 2374 C C . HIS A 1 302 ? 27.497 -6.808 -7.525 1.00 96.19 302 HIS A C 1
ATOM 2376 O O . HIS A 1 302 ? 26.622 -7.043 -6.690 1.00 96.19 302 HIS A O 1
ATOM 2382 N N . LEU A 1 303 ? 27.188 -6.591 -8.809 1.00 95.81 303 LEU A N 1
ATOM 2383 C CA . LEU A 1 303 ? 25.811 -6.626 -9.315 1.00 95.81 303 LEU A CA 1
ATOM 2384 C C . LEU A 1 303 ? 25.185 -8.021 -9.204 1.00 95.81 303 LEU A C 1
ATOM 2386 O O . LEU A 1 303 ? 24.015 -8.132 -8.840 1.00 95.81 303 LEU A O 1
ATOM 2390 N N . ARG A 1 304 ? 25.947 -9.088 -9.471 1.00 96.19 304 ARG A N 1
ATOM 2391 C CA . ARG A 1 304 ? 25.480 -10.472 -9.287 1.00 96.19 304 ARG A CA 1
ATOM 2392 C C . ARG A 1 304 ? 25.190 -10.775 -7.823 1.00 96.19 304 ARG A C 1
ATOM 2394 O O . ARG A 1 304 ? 24.135 -11.328 -7.528 1.00 96.19 304 ARG A O 1
ATOM 2401 N N . GLU A 1 305 ? 26.074 -10.376 -6.912 1.00 97.31 305 GLU A N 1
ATOM 2402 C CA . GLU A 1 305 ? 25.837 -10.528 -5.475 1.00 97.31 305 GLU A CA 1
ATOM 2403 C C . GLU A 1 305 ? 24.588 -9.756 -5.032 1.00 97.31 305 GLU A C 1
ATOM 2405 O O . GLU A 1 305 ? 23.738 -10.312 -4.338 1.00 97.31 305 GLU A O 1
ATOM 2410 N N . SER A 1 306 ? 24.418 -8.516 -5.496 1.00 94.88 306 SER A N 1
ATOM 2411 C CA . SER A 1 306 ? 23.218 -7.717 -5.222 1.00 94.88 306 SER A CA 1
ATOM 2412 C C . SER A 1 306 ? 21.942 -8.405 -5.725 1.00 94.88 306 SER A C 1
ATOM 2414 O O . SER A 1 306 ? 20.993 -8.587 -4.965 1.00 94.88 306 SER A O 1
ATOM 2416 N N . LEU A 1 307 ? 21.950 -8.913 -6.964 1.00 95.44 307 LEU A N 1
ATOM 2417 C CA . LEU A 1 307 ? 20.825 -9.660 -7.531 1.00 95.44 307 LEU A CA 1
ATOM 2418 C C . LEU A 1 307 ? 20.488 -10.906 -6.698 1.00 95.44 307 LEU A C 1
ATOM 2420 O O . LEU A 1 307 ? 19.316 -11.187 -6.463 1.00 95.44 307 LEU A O 1
ATOM 2424 N N . THR A 1 308 ? 21.496 -11.647 -6.227 1.00 96.25 308 THR A N 1
ATOM 2425 C CA . THR A 1 308 ? 21.260 -12.829 -5.382 1.00 96.25 308 THR A CA 1
ATOM 2426 C C . THR A 1 308 ? 20.664 -12.470 -4.021 1.00 96.25 308 THR A C 1
ATOM 2428 O O . THR A 1 308 ? 19.789 -13.197 -3.546 1.00 96.25 308 THR A O 1
ATOM 2431 N N . ARG A 1 309 ? 21.067 -11.338 -3.421 1.00 96.62 309 ARG A N 1
ATOM 2432 C CA . ARG A 1 309 ? 20.475 -10.823 -2.174 1.00 96.62 309 ARG A CA 1
ATOM 2433 C C . ARG A 1 309 ? 19.013 -10.440 -2.390 1.00 96.62 309 ARG A C 1
ATOM 2435 O O . ARG A 1 309 ? 18.160 -10.918 -1.652 1.00 96.62 309 ARG A O 1
ATOM 2442 N N . GLU A 1 310 ? 18.705 -9.688 -3.444 1.00 94.38 310 GLU A N 1
ATOM 2443 C CA . GLU A 1 310 ? 17.325 -9.298 -3.765 1.00 94.38 310 GLU A CA 1
ATOM 2444 C C . GLU A 1 310 ? 16.434 -10.506 -4.080 1.00 94.38 310 GLU A C 1
ATOM 2446 O O . GLU A 1 310 ? 15.325 -10.625 -3.562 1.00 94.38 310 GLU A O 1
ATOM 2451 N N . GLN A 1 311 ? 16.928 -11.478 -4.853 1.00 92.69 311 GLN A N 1
ATOM 2452 C CA . GLN A 1 311 ? 16.200 -12.727 -5.102 1.00 92.69 311 GLN A CA 1
ATOM 2453 C C . GLN A 1 311 ? 15.937 -13.527 -3.819 1.00 92.69 311 GLN A C 1
ATOM 2455 O O . GLN A 1 311 ? 14.914 -14.211 -3.722 1.00 92.69 311 GLN A O 1
ATOM 2460 N N . HIS A 1 312 ? 16.857 -13.485 -2.851 1.00 96.38 312 HIS A N 1
ATOM 2461 C CA . HIS A 1 312 ? 16.659 -14.105 -1.546 1.00 96.38 312 HIS A CA 1
ATOM 2462 C C . HIS A 1 312 ? 15.606 -13.349 -0.726 1.00 96.38 312 HIS A C 1
ATOM 2464 O O . HIS A 1 312 ? 14.701 -13.985 -0.189 1.00 96.38 312 HIS A O 1
ATOM 2470 N N . THR A 1 313 ? 15.648 -12.013 -0.709 1.00 93.62 313 THR A N 1
ATOM 2471 C CA . THR A 1 313 ? 14.638 -11.162 -0.063 1.00 93.62 313 THR A CA 1
ATOM 2472 C C . THR A 1 313 ? 13.248 -11.399 -0.648 1.00 93.62 313 THR A C 1
ATOM 2474 O O . THR A 1 313 ? 12.297 -11.599 0.101 1.00 93.62 313 THR A O 1
ATOM 2477 N N . VAL A 1 314 ? 13.113 -11.475 -1.975 1.00 91.50 314 VAL A N 1
ATOM 2478 C CA . VAL A 1 314 ? 11.831 -11.781 -2.631 1.00 91.50 314 VAL A CA 1
ATOM 2479 C C . VAL A 1 314 ? 11.322 -13.164 -2.230 1.00 91.50 314 VAL A C 1
ATOM 2481 O O . VAL A 1 314 ? 10.149 -13.295 -1.887 1.00 91.50 314 VAL A O 1
ATOM 2484 N N . ARG A 1 315 ? 12.185 -14.190 -2.204 1.00 92.19 315 ARG A N 1
ATOM 2485 C CA . ARG A 1 315 ? 11.807 -15.535 -1.729 1.00 92.19 315 ARG A CA 1
ATOM 2486 C C . ARG A 1 315 ? 11.372 -15.529 -0.262 1.00 92.19 315 ARG A C 1
ATOM 2488 O O . ARG A 1 315 ? 10.356 -16.132 0.069 1.00 92.19 315 ARG A O 1
ATOM 2495 N N . MET A 1 316 ? 12.097 -14.819 0.598 1.00 94.69 316 MET A N 1
ATOM 2496 C CA . MET A 1 316 ? 11.757 -14.625 2.011 1.00 94.69 316 MET A CA 1
ATOM 2497 C C . MET A 1 316 ? 10.405 -13.923 2.185 1.00 94.69 316 MET A C 1
ATOM 2499 O O . MET A 1 316 ? 9.567 -14.396 2.945 1.00 94.69 316 MET A O 1
ATOM 2503 N N . LEU A 1 317 ? 10.154 -12.832 1.456 1.00 87.62 317 LEU A N 1
ATOM 2504 C CA . LEU A 1 317 ? 8.891 -12.090 1.509 1.00 87.62 317 LEU A CA 1
ATOM 2505 C C . LEU A 1 317 ? 7.724 -12.903 0.943 1.00 87.62 317 LEU A C 1
ATOM 2507 O O . LEU A 1 317 ? 6.629 -12.865 1.500 1.00 87.62 317 LEU A O 1
ATOM 2511 N N . GLN A 1 318 ? 7.947 -13.679 -0.121 1.00 85.75 318 GLN A N 1
ATOM 2512 C CA . GLN A 1 318 ? 6.957 -14.623 -0.641 1.00 85.75 318 GLN A CA 1
ATOM 2513 C C . GLN A 1 318 ? 6.614 -15.698 0.398 1.00 85.75 318 GLN A C 1
ATOM 2515 O O . GLN A 1 318 ? 5.432 -15.943 0.626 1.00 85.75 318 GLN A O 1
ATOM 2520 N N . ALA A 1 319 ? 7.613 -16.270 1.081 1.00 80.19 319 ALA A N 1
ATOM 2521 C CA . ALA A 1 319 ? 7.408 -17.243 2.157 1.00 80.19 319 ALA A CA 1
ATOM 2522 C C . ALA A 1 319 ? 6.717 -16.629 3.394 1.00 80.19 319 ALA A C 1
ATOM 2524 O O . ALA A 1 319 ? 5.837 -17.242 4.000 1.00 80.19 319 ALA A O 1
ATOM 2525 N N . ALA A 1 320 ? 7.066 -15.394 3.763 1.00 82.62 320 ALA A N 1
ATOM 2526 C CA . ALA A 1 320 ? 6.410 -14.666 4.847 1.00 82.62 320 ALA A CA 1
ATOM 2527 C C . ALA A 1 320 ? 4.942 -14.366 4.511 1.00 82.62 320 ALA A C 1
ATOM 2529 O O . ALA A 1 320 ? 4.065 -14.566 5.350 1.00 82.62 320 ALA A O 1
ATOM 2530 N N . ARG A 1 321 ? 4.666 -13.960 3.265 1.00 80.06 321 ARG A N 1
ATOM 2531 C CA . ARG A 1 321 ? 3.316 -13.704 2.758 1.00 80.06 321 ARG A CA 1
ATOM 2532 C C . ARG A 1 321 ? 2.485 -14.986 2.673 1.00 80.06 321 ARG A C 1
ATOM 2534 O O . ARG A 1 321 ? 1.318 -14.973 3.050 1.00 80.06 321 ARG A O 1
ATOM 2541 N N . SER A 1 322 ? 3.062 -16.108 2.239 1.00 74.12 322 SER A N 1
ATOM 2542 C CA . SER A 1 322 ? 2.360 -17.394 2.308 1.00 74.12 322 SER A CA 1
ATOM 2543 C C . SER A 1 322 ? 2.079 -17.792 3.756 1.00 74.12 322 SER A C 1
ATOM 2545 O O . SER A 1 322 ? 0.990 -18.270 4.038 1.00 74.12 322 SER A O 1
ATOM 2547 N N . ASN A 1 323 ? 2.992 -17.528 4.696 1.00 79.25 323 ASN A N 1
ATOM 2548 C CA . ASN A 1 323 ? 2.771 -17.817 6.115 1.00 79.25 323 ASN A CA 1
ATOM 2549 C C . ASN A 1 323 ? 1.683 -16.944 6.753 1.00 79.25 323 ASN A C 1
ATOM 2551 O O . ASN A 1 323 ? 0.894 -17.462 7.542 1.00 79.25 323 ASN A O 1
ATOM 2555 N N . THR A 1 324 ? 1.593 -15.651 6.424 1.00 75.62 324 THR A N 1
ATOM 2556 C CA . THR A 1 324 ? 0.496 -14.798 6.914 1.00 75.62 324 THR A CA 1
ATOM 2557 C C . THR A 1 324 ? -0.843 -15.230 6.341 1.00 75.62 324 THR A C 1
ATOM 2559 O O . THR A 1 324 ? -1.824 -15.259 7.078 1.00 75.62 324 THR A O 1
ATOM 2562 N N . TYR A 1 325 ? -0.881 -15.666 5.079 1.00 68.62 325 TYR A N 1
ATOM 2563 C CA . TYR A 1 325 ? -2.084 -16.279 4.534 1.00 68.62 325 TYR A CA 1
ATOM 2564 C C . TYR A 1 325 ? -2.333 -17.686 5.066 1.00 68.62 325 TYR A C 1
ATOM 2566 O O . TYR A 1 325 ? -3.482 -18.069 5.108 1.00 68.62 325 TYR A O 1
ATOM 2574 N N . CYS A 1 326 ? -1.356 -18.475 5.509 1.00 66.75 326 CYS A N 1
ATOM 2575 C CA . CYS A 1 326 ? -1.617 -19.801 6.090 1.00 66.75 326 CYS A CA 1
ATOM 2576 C C . CYS A 1 326 ? -2.138 -19.742 7.533 1.00 66.75 326 CYS A C 1
ATOM 2578 O O . CYS A 1 326 ? -2.746 -20.707 7.995 1.00 66.75 326 CYS A O 1
ATOM 2580 N N . LYS A 1 327 ? -1.958 -18.622 8.244 1.00 74.50 327 LYS A N 1
ATOM 2581 C CA . LYS A 1 327 ? -2.559 -18.430 9.569 1.00 74.50 327 LYS A CA 1
ATOM 2582 C C . LYS A 1 327 ? -4.073 -18.288 9.425 1.00 74.50 327 LYS A C 1
ATOM 2584 O O . LYS A 1 327 ? -4.544 -17.322 8.823 1.00 74.50 327 LYS A O 1
ATOM 2589 N N . LYS A 1 328 ? -4.832 -19.263 9.938 1.00 78.50 328 LYS A N 1
ATOM 2590 C CA . LYS A 1 328 ? -6.293 -19.157 10.060 1.00 78.50 328 LYS A CA 1
ATOM 2591 C C . LYS A 1 328 ? -6.614 -17.866 10.805 1.00 78.50 328 LYS A C 1
ATOM 2593 O O . LYS A 1 328 ? -5.982 -17.565 11.815 1.00 78.50 328 LYS A O 1
ATOM 2598 N N . SER A 1 329 ? -7.534 -17.076 10.262 1.00 85.69 329 SER A N 1
ATOM 2599 C CA . SER A 1 329 ? -8.005 -15.894 10.985 1.00 85.69 329 SER A CA 1
ATOM 2600 C C . SER A 1 329 ? -8.730 -16.369 12.244 1.00 85.69 329 SER A C 1
ATOM 2602 O O . SER A 1 329 ? -9.425 -17.382 12.199 1.00 85.69 329 SER A O 1
ATOM 2604 N N . GLU A 1 330 ? -8.627 -15.642 13.354 1.00 86.56 330 GLU A N 1
ATOM 2605 C CA . GLU A 1 330 ? -9.396 -15.953 14.569 1.00 86.56 330 GLU A CA 1
ATOM 2606 C C . GLU A 1 330 ? -10.906 -16.054 14.276 1.00 86.56 330 GLU A C 1
ATOM 2608 O O . GLU A 1 330 ? -11.596 -16.912 14.823 1.00 86.56 330 GLU A O 1
ATOM 2613 N N . MET A 1 331 ? -11.407 -15.254 13.327 1.00 86.00 331 MET A N 1
ATOM 2614 C CA . MET A 1 331 ? -12.794 -15.309 12.847 1.00 86.00 331 MET A CA 1
ATOM 2615 C C . MET A 1 331 ? -13.117 -16.600 12.089 1.00 86.00 331 MET A C 1
ATOM 2617 O O . MET A 1 331 ? -14.237 -17.099 12.155 1.00 86.00 331 MET A O 1
ATOM 2621 N N . GLU A 1 332 ? -12.143 -17.155 11.373 1.00 90.69 332 GLU A N 1
ATOM 2622 C CA . GLU A 1 332 ? -12.276 -18.429 10.666 1.00 90.69 332 GLU A CA 1
ATOM 2623 C C . GLU A 1 332 ? -12.313 -19.595 11.656 1.00 90.69 332 GLU A C 1
ATOM 2625 O O . GLU A 1 332 ? -13.148 -20.488 11.535 1.00 90.69 332 GLU A O 1
ATOM 2630 N N . GLU A 1 333 ? -11.453 -19.567 12.677 1.00 92.25 333 GLU A N 1
ATOM 2631 C CA . GLU A 1 333 ? -11.498 -20.545 13.763 1.00 92.25 333 GLU A CA 1
ATOM 2632 C C . GLU A 1 333 ? -12.808 -20.467 14.544 1.00 92.25 333 GLU A C 1
ATOM 2634 O O . GLU A 1 333 ? -13.369 -21.505 14.894 1.00 92.25 333 GLU A O 1
ATOM 2639 N N . LEU A 1 334 ? -13.314 -19.257 14.797 1.00 93.62 334 LEU A N 1
ATOM 2640 C CA . LEU A 1 334 ? -14.611 -19.053 15.432 1.00 93.62 334 LEU A CA 1
ATOM 2641 C C . LEU A 1 334 ? -15.745 -19.606 14.562 1.00 93.62 334 LEU A C 1
ATOM 2643 O O . LEU A 1 334 ? -16.576 -20.358 15.063 1.00 93.62 334 LEU A O 1
ATOM 2647 N N . PHE A 1 335 ? -15.753 -19.298 13.262 1.00 94.31 335 PHE A N 1
ATOM 2648 C CA . PHE A 1 335 ? -16.746 -19.823 12.324 1.00 94.31 335 PHE A CA 1
ATOM 2649 C C . PHE A 1 335 ? -16.740 -21.355 12.299 1.00 94.31 335 PHE A C 1
ATOM 2651 O O . PHE A 1 335 ? -17.793 -21.971 12.452 1.00 94.31 335 PHE A O 1
ATOM 2658 N N . LEU A 1 336 ? -15.561 -21.974 12.172 1.00 94.38 336 LEU A N 1
ATOM 2659 C CA . LEU A 1 336 ? -15.421 -23.432 12.184 1.00 94.38 336 LEU A CA 1
ATOM 2660 C C . LEU A 1 336 ? -15.894 -24.034 13.514 1.00 94.38 336 LEU A C 1
ATOM 2662 O O . LEU A 1 336 ? -16.647 -25.003 13.496 1.00 94.38 336 LEU A O 1
ATOM 2666 N N . LYS A 1 337 ? -15.552 -23.422 14.657 1.00 96.25 337 LYS A N 1
ATOM 2667 C CA . LYS A 1 337 ? -16.060 -23.842 15.975 1.00 96.25 337 LYS A CA 1
ATOM 2668 C C . LYS A 1 337 ? -17.585 -23.765 16.051 1.00 96.25 337 LYS A C 1
ATOM 2670 O O . LYS A 1 337 ? -18.203 -24.712 16.524 1.00 96.25 337 LYS A O 1
ATOM 2675 N N . CYS A 1 338 ? -18.196 -22.688 15.554 1.00 95.75 338 CYS A N 1
ATOM 2676 C CA . CYS A 1 338 ? -19.653 -22.543 15.524 1.00 95.75 338 CYS A CA 1
ATOM 2677 C C . CYS A 1 338 ? -20.320 -23.584 14.614 1.00 95.75 338 CYS A C 1
ATOM 2679 O O . CYS A 1 338 ? -21.364 -24.127 14.972 1.00 95.75 338 CYS A O 1
ATOM 2681 N N . VAL A 1 339 ? -19.730 -23.883 13.452 1.00 95.62 339 VAL A N 1
ATOM 2682 C CA . VAL A 1 339 ? -20.228 -24.925 12.539 1.00 95.62 339 VAL A CA 1
ATOM 2683 C C . VAL A 1 339 ? -20.111 -26.310 13.179 1.00 95.62 339 VAL A C 1
ATOM 2685 O O . VAL A 1 339 ? -21.074 -27.077 13.139 1.00 95.62 339 VAL A O 1
ATOM 2688 N N . ASP A 1 340 ? -18.982 -26.619 13.818 1.00 95.50 340 ASP A N 1
ATOM 2689 C CA . ASP A 1 340 ? -18.761 -27.887 14.520 1.00 95.50 340 ASP A CA 1
ATOM 2690 C C . ASP A 1 340 ? -19.713 -28.058 15.710 1.00 95.50 340 ASP A C 1
ATOM 2692 O O . ASP A 1 340 ? -20.263 -29.142 15.919 1.00 95.50 340 ASP A O 1
ATOM 2696 N N . GLU A 1 341 ? -19.943 -26.992 16.477 1.00 96.88 341 GLU A N 1
ATOM 2697 C CA . GLU A 1 341 ? -20.897 -26.975 17.586 1.00 96.88 341 GLU A CA 1
ATOM 2698 C C . GLU A 1 341 ? -22.330 -27.170 17.081 1.00 96.88 341 GLU A C 1
ATOM 2700 O O . GLU A 1 341 ? -23.028 -28.060 17.567 1.00 96.88 341 GLU A O 1
ATOM 2705 N N . ALA A 1 342 ? -22.743 -26.450 16.032 1.00 94.75 342 ALA A N 1
ATOM 2706 C CA . ALA A 1 342 ? -24.055 -26.620 15.407 1.00 94.75 342 ALA A CA 1
ATOM 2707 C C . ALA A 1 342 ? -24.253 -28.035 14.836 1.00 94.75 342 ALA A C 1
ATOM 2709 O O . ALA A 1 342 ? -25.333 -28.618 14.968 1.00 94.75 342 ALA A O 1
ATOM 2710 N N . ARG A 1 343 ? -23.211 -28.621 14.232 1.00 94.69 343 ARG A N 1
ATOM 2711 C CA . ARG A 1 343 ? -23.232 -29.991 13.703 1.00 94.69 343 ARG A CA 1
ATOM 2712 C C . ARG A 1 343 ? -23.329 -31.016 14.836 1.00 94.69 343 ARG A C 1
ATOM 2714 O O . ARG A 1 343 ? -24.106 -31.966 14.726 1.00 94.69 343 ARG A O 1
ATOM 2721 N N . ARG A 1 344 ? -22.605 -30.814 15.941 1.00 95.75 344 ARG A N 1
ATOM 2722 C CA . ARG A 1 344 ? -22.697 -31.648 17.153 1.00 95.75 344 ARG A CA 1
ATOM 2723 C C . ARG A 1 344 ? -24.104 -31.604 17.749 1.00 95.75 344 ARG A C 1
ATOM 2725 O O . ARG A 1 344 ? -24.679 -32.654 18.036 1.00 95.75 344 ARG A O 1
ATOM 2732 N N . ASP A 1 345 ? -24.679 -30.412 17.851 1.00 92.56 345 ASP A N 1
ATOM 2733 C CA . ASP A 1 345 ? -26.045 -30.178 18.318 1.00 92.56 345 ASP A CA 1
ATOM 2734 C C . ASP A 1 345 ? -27.095 -30.853 17.434 1.00 92.56 345 ASP A C 1
ATOM 2736 O O . ASP A 1 345 ? -28.036 -31.480 17.928 1.00 92.56 345 ASP A O 1
ATOM 2740 N N . TYR A 1 346 ? -26.925 -30.748 16.116 1.00 91.19 346 TYR A N 1
ATOM 2741 C CA . TYR A 1 346 ? -27.782 -31.404 15.138 1.00 91.19 346 TYR A CA 1
ATOM 2742 C C . TYR A 1 346 ? -27.744 -32.931 15.290 1.00 91.19 346 TYR A C 1
ATOM 2744 O O . TYR A 1 346 ? -28.798 -33.569 15.349 1.00 91.19 346 TYR A O 1
ATOM 2752 N N . MET A 1 347 ? -26.553 -33.521 15.432 1.00 91.19 347 MET A N 1
ATOM 2753 C CA . MET A 1 347 ? -26.404 -34.967 15.630 1.00 91.19 347 MET A CA 1
ATOM 2754 C C . MET A 1 347 ? -27.003 -35.432 16.963 1.00 91.19 347 MET A C 1
ATOM 2756 O O . MET A 1 347 ? -27.694 -36.449 16.993 1.00 91.19 347 MET A O 1
ATOM 2760 N N . ALA A 1 348 ? -26.835 -34.665 18.044 1.00 93.06 348 ALA A N 1
ATOM 2761 C CA . ALA A 1 348 ? -27.456 -34.965 19.335 1.00 93.06 348 ALA A CA 1
ATOM 2762 C C . ALA A 1 348 ? -28.995 -34.925 19.259 1.00 93.06 348 ALA A C 1
ATOM 2764 O O . ALA A 1 348 ? -29.679 -35.814 19.771 1.00 93.06 348 ALA A O 1
ATOM 2765 N N . LYS A 1 349 ? -29.554 -33.924 18.567 1.00 89.62 349 LYS A N 1
ATOM 2766 C CA . LYS A 1 349 ? -31.006 -33.750 18.400 1.00 89.62 349 LYS A CA 1
ATOM 2767 C C . LYS A 1 349 ? -31.622 -34.767 17.441 1.00 89.62 349 LYS A C 1
ATOM 2769 O O . LYS A 1 349 ? -32.772 -35.142 17.644 1.00 89.62 349 LYS A O 1
ATOM 2774 N N . LYS A 1 350 ? -30.874 -35.277 16.457 1.00 86.75 350 LYS A N 1
ATOM 2775 C CA . LYS A 1 350 ? -31.347 -36.314 15.520 1.00 86.75 350 LYS A CA 1
ATOM 2776 C C . LYS A 1 350 ? -31.829 -37.587 16.232 1.00 86.75 350 LYS A C 1
ATOM 2778 O O . LYS A 1 350 ? -32.731 -38.259 15.736 1.00 86.75 350 LYS A O 1
ATOM 2783 N N . HIS A 1 351 ? -31.271 -37.902 17.401 1.00 85.88 351 HIS A N 1
ATOM 2784 C CA . HIS A 1 351 ? -31.692 -39.048 18.212 1.00 85.88 351 HIS A CA 1
ATOM 2785 C C . HIS A 1 351 ? -32.933 -38.774 19.078 1.00 85.88 351 HIS A C 1
ATOM 2787 O O . HIS A 1 351 ? -33.588 -39.715 19.528 1.00 85.88 351 HIS A O 1
ATOM 2793 N N . LEU A 1 352 ? -33.306 -37.507 19.283 1.00 81.31 352 LEU A N 1
ATOM 2794 C CA . LEU A 1 352 ? -34.462 -37.114 20.081 1.00 81.31 352 LEU A CA 1
ATOM 2795 C C . LEU A 1 352 ? -35.668 -36.867 19.157 1.00 81.31 352 LEU A C 1
ATOM 2797 O O . LEU A 1 352 ? -35.770 -35.832 18.505 1.00 81.31 352 LEU A O 1
ATOM 2801 N N . ARG A 1 353 ? -36.614 -37.816 19.107 1.00 75.38 353 ARG A N 1
ATOM 2802 C CA . ARG A 1 353 ? -37.851 -37.738 18.297 1.00 75.38 353 ARG A CA 1
ATOM 2803 C C . ARG A 1 353 ? -38.867 -36.720 18.846 1.00 75.38 353 ARG A C 1
ATOM 2805 O O . ARG A 1 353 ? -39.975 -37.088 19.226 1.00 75.38 353 ARG A O 1
ATOM 2812 N N . LYS A 1 354 ? -38.507 -35.440 18.911 1.00 83.81 354 LYS A N 1
ATOM 2813 C CA . LYS A 1 354 ? -39.470 -34.357 19.165 1.00 83.81 354 LYS A CA 1
ATOM 2814 C C . LYS A 1 354 ? -39.888 -33.717 17.837 1.00 83.81 354 LYS A C 1
ATOM 2816 O O . LYS A 1 354 ? -39.030 -33.562 16.968 1.00 83.81 354 LYS A O 1
ATOM 2821 N N . PRO A 1 355 ? -41.173 -33.356 17.658 1.00 80.62 355 PRO A N 1
ATOM 2822 C CA . PRO A 1 355 ? -41.608 -32.613 16.481 1.00 80.62 355 PRO A CA 1
ATOM 2823 C C . PRO A 1 355 ? -40.869 -31.272 16.449 1.00 80.62 355 PRO A C 1
ATOM 2825 O O . PRO A 1 355 ? -40.935 -30.490 17.399 1.00 80.62 355 PRO A O 1
ATOM 2828 N N . VAL A 1 356 ? -40.096 -31.057 15.387 1.00 84.56 356 VAL A N 1
ATOM 2829 C CA . VAL A 1 356 ? -39.259 -29.870 15.209 1.00 84.56 356 VAL A CA 1
ATOM 2830 C C . VAL A 1 356 ? -40.053 -28.833 14.412 1.00 84.56 356 VAL A C 1
ATOM 2832 O O . VAL A 1 356 ? -40.742 -29.189 13.464 1.00 84.56 356 VAL A O 1
ATOM 2835 N N . SER A 1 357 ? -39.960 -27.558 14.787 1.00 91.94 357 SER A N 1
ATOM 2836 C CA . SER A 1 357 ? -40.525 -26.450 14.006 1.00 91.94 357 SER A CA 1
ATOM 2837 C C . SER A 1 357 ? -39.869 -26.353 12.618 1.00 91.94 357 SER A C 1
ATOM 2839 O O . SER A 1 357 ? -38.656 -26.543 12.502 1.00 91.94 357 SER A O 1
ATOM 2841 N N . ASP A 1 358 ? -40.632 -25.974 11.588 1.00 92.81 358 ASP A N 1
ATOM 2842 C CA . ASP A 1 358 ? -40.170 -25.827 10.195 1.00 92.81 358 ASP A CA 1
ATOM 2843 C C . ASP A 1 358 ? -38.878 -25.002 10.062 1.00 92.81 358 ASP A C 1
ATOM 2845 O O . ASP A 1 358 ? -37.959 -25.372 9.331 1.00 92.81 358 ASP A O 1
ATOM 2849 N N . LYS A 1 359 ? -38.742 -23.912 10.835 1.00 91.69 359 LYS A N 1
ATOM 2850 C CA . LYS A 1 359 ? -37.527 -23.067 10.842 1.00 91.69 359 LYS A CA 1
ATOM 2851 C C . LYS A 1 359 ? -36.271 -23.860 11.191 1.00 91.69 359 LYS A C 1
ATOM 2853 O O . LYS A 1 359 ? -35.188 -23.632 10.661 1.00 91.69 359 LYS A O 1
ATOM 2858 N N . GLN A 1 360 ? -36.423 -24.794 12.110 1.00 90.69 360 GLN A N 1
ATOM 2859 C CA . GLN A 1 360 ? -35.339 -25.580 12.660 1.00 90.69 360 GLN A CA 1
ATOM 2860 C C . GLN A 1 360 ? -35.057 -26.800 11.774 1.00 90.69 360 GLN A C 1
ATOM 2862 O O . GLN A 1 360 ? -33.913 -27.229 11.681 1.00 90.69 360 GLN A O 1
ATOM 2867 N N . GLN A 1 361 ? -36.054 -27.272 11.017 1.00 91.94 361 GLN A N 1
ATOM 2868 C CA . GLN A 1 361 ? -35.857 -28.215 9.917 1.00 91.94 361 GLN A CA 1
ATOM 2869 C C . GLN A 1 361 ? -35.019 -27.605 8.779 1.00 91.94 361 GLN A C 1
ATOM 2871 O O . GLN A 1 361 ? -34.098 -28.257 8.292 1.00 91.94 361 GLN A O 1
ATOM 2876 N N . ILE A 1 362 ? -35.265 -26.340 8.416 1.00 93.06 362 ILE A N 1
ATOM 2877 C CA . ILE A 1 362 ? -34.455 -25.608 7.424 1.00 93.06 362 ILE A CA 1
ATOM 2878 C C . ILE A 1 362 ? -33.021 -25.417 7.926 1.00 93.06 362 ILE A C 1
ATOM 2880 O O . ILE A 1 362 ? -32.073 -25.704 7.199 1.00 93.06 362 ILE A O 1
ATOM 2884 N N . PHE A 1 363 ? -32.842 -24.987 9.179 1.00 92.88 363 PHE A N 1
ATOM 2885 C CA . PHE A 1 363 ? -31.508 -24.836 9.767 1.00 92.88 363 PHE A CA 1
ATOM 2886 C C . PHE A 1 363 ? -30.728 -26.158 9.759 1.00 92.88 363 PHE A C 1
ATOM 2888 O O . PHE A 1 363 ? -29.576 -26.203 9.334 1.00 92.88 363 PHE A O 1
ATOM 2895 N N . ASN A 1 364 ? -31.383 -27.254 10.145 1.00 91.94 364 ASN A N 1
ATOM 2896 C CA . ASN A 1 364 ? -30.803 -28.594 10.103 1.00 91.94 364 ASN A CA 1
ATOM 2897 C C . ASN A 1 364 ? -30.423 -29.024 8.676 1.00 91.94 364 ASN A C 1
ATOM 2899 O O . ASN A 1 364 ? -29.386 -29.656 8.487 1.00 91.94 364 ASN A O 1
ATOM 2903 N N . ALA A 1 365 ? -31.230 -28.669 7.671 1.00 93.50 365 ALA A N 1
ATOM 2904 C CA . ALA A 1 365 ? -30.921 -28.938 6.269 1.00 93.50 365 ALA A CA 1
ATOM 2905 C C . ALA A 1 365 ? -29.702 -28.136 5.776 1.00 93.50 365 ALA A C 1
ATOM 2907 O O . ALA A 1 365 ? -28.887 -28.675 5.033 1.00 93.50 365 ALA A O 1
ATOM 2908 N N . ILE A 1 366 ? -29.543 -26.885 6.224 1.00 93.81 366 ILE A N 1
ATOM 2909 C CA . ILE A 1 366 ? -28.389 -26.035 5.887 1.00 93.81 366 ILE A CA 1
ATOM 2910 C C . ILE A 1 366 ? -27.107 -26.569 6.537 1.00 93.81 366 ILE A C 1
ATOM 2912 O O . ILE A 1 366 ? -26.103 -26.733 5.853 1.00 93.81 366 ILE A O 1
ATOM 2916 N N . VAL A 1 367 ? -27.135 -26.889 7.835 1.00 94.69 367 VAL A N 1
ATOM 2917 C CA . VAL A 1 367 ? -25.960 -27.419 8.560 1.00 94.69 367 VAL A CA 1
ATOM 2918 C C . VAL A 1 367 ? -25.601 -28.842 8.106 1.00 94.69 367 VAL A C 1
ATOM 2920 O O . VAL A 1 367 ? -24.441 -29.251 8.174 1.00 94.69 367 VAL A O 1
ATOM 2923 N N . GLY A 1 368 ? -26.587 -29.606 7.630 1.00 93.19 368 GLY A N 1
ATOM 2924 C CA . GLY A 1 368 ? -26.392 -30.949 7.088 1.00 93.19 368 GLY A CA 1
ATOM 2925 C C . GLY A 1 368 ? -25.834 -30.991 5.663 1.00 93.19 368 GLY A C 1
ATOM 2926 O O . GLY A 1 368 ? -25.348 -32.044 5.258 1.00 93.19 368 GLY A O 1
ATOM 2927 N N . ASN A 1 369 ? -25.892 -29.889 4.910 1.00 96.38 369 ASN A N 1
ATOM 2928 C CA . ASN A 1 369 ? -25.411 -29.828 3.533 1.00 96.38 369 ASN A CA 1
ATOM 2929 C C . ASN A 1 369 ? -24.006 -29.206 3.475 1.00 96.38 369 ASN A C 1
ATOM 2931 O O . ASN A 1 369 ? -23.835 -28.002 3.676 1.00 96.38 369 ASN A O 1
ATOM 2935 N N . GLU A 1 370 ? -22.996 -30.032 3.192 1.00 94.31 370 GLU A N 1
ATOM 2936 C CA . GLU A 1 370 ? -21.595 -29.593 3.158 1.00 94.31 370 GLU A CA 1
ATOM 2937 C C . GLU A 1 370 ? -21.332 -28.560 2.061 1.00 94.31 370 GLU A C 1
ATOM 2939 O O . GLU A 1 370 ? -20.622 -27.591 2.311 1.00 94.31 370 GLU A O 1
ATOM 2944 N N . ASP A 1 371 ? -21.971 -28.686 0.898 1.00 94.44 371 ASP A N 1
ATOM 2945 C CA . ASP A 1 371 ? -21.771 -27.767 -0.228 1.00 94.44 371 ASP A CA 1
ATOM 2946 C C . ASP A 1 371 ? -22.225 -26.342 0.115 1.00 94.44 371 ASP A C 1
ATOM 2948 O O . ASP A 1 371 ? -21.601 -25.354 -0.280 1.00 94.44 371 ASP A O 1
ATOM 2952 N N . VAL A 1 372 ? -23.297 -26.219 0.904 1.00 94.81 372 VAL A N 1
ATOM 2953 C CA . VAL A 1 372 ? -23.799 -24.920 1.371 1.00 94.81 372 VAL A CA 1
ATOM 2954 C C . VAL A 1 372 ? -22.830 -24.300 2.374 1.00 94.81 372 VAL A C 1
ATOM 2956 O O . VAL A 1 372 ? -22.551 -23.104 2.281 1.00 94.81 372 VAL A O 1
ATOM 2959 N N . LEU A 1 373 ? -22.286 -25.097 3.299 1.00 94.50 373 LEU A N 1
ATOM 2960 C CA . LEU A 1 373 ? -21.282 -24.638 4.264 1.00 94.50 373 LEU A CA 1
ATOM 2961 C C . LEU A 1 373 ? -19.983 -24.216 3.572 1.00 94.50 373 LEU A C 1
ATOM 2963 O O . LEU A 1 373 ? -19.427 -23.175 3.921 1.00 94.50 373 LEU A O 1
ATOM 2967 N N . VAL A 1 374 ? -19.540 -24.968 2.561 1.00 92.94 374 VAL A N 1
ATOM 2968 C CA . VAL A 1 374 ? -18.391 -24.609 1.722 1.00 92.94 374 VAL A CA 1
ATOM 2969 C C . VAL A 1 374 ? -18.671 -23.304 0.977 1.00 92.94 374 VAL A C 1
ATOM 2971 O O . VAL A 1 374 ? -17.856 -22.392 1.043 1.00 92.94 374 VAL A O 1
ATOM 2974 N N . SER A 1 375 ? -19.843 -23.140 0.356 1.00 93.19 375 SER A N 1
ATOM 2975 C CA . SER A 1 375 ? -20.205 -21.893 -0.337 1.00 93.19 375 SER A CA 1
ATOM 2976 C C . SER A 1 375 ? -20.262 -20.678 0.602 1.00 93.19 375 SER A C 1
ATOM 2978 O O . SER A 1 375 ? -19.819 -19.584 0.243 1.00 93.19 375 SER A O 1
ATOM 2980 N N . LEU A 1 376 ? -20.777 -20.859 1.823 1.00 93.75 376 LEU A N 1
ATOM 2981 C CA . LEU A 1 376 ? -20.772 -19.836 2.872 1.00 93.75 376 LEU A CA 1
ATOM 2982 C C . LEU A 1 376 ? -19.348 -19.479 3.292 1.00 93.75 376 LEU A C 1
ATOM 2984 O O . LEU A 1 376 ? -19.018 -18.298 3.371 1.00 93.75 376 LEU A O 1
ATOM 2988 N N . TYR A 1 377 ? -18.499 -20.484 3.499 1.00 93.56 377 TYR A N 1
ATOM 2989 C CA . TYR A 1 377 ? -17.092 -20.293 3.827 1.00 93.56 377 TYR A CA 1
ATOM 2990 C C . TYR A 1 377 ? -16.355 -19.538 2.709 1.00 93.56 377 TYR A C 1
ATOM 2992 O O . TYR A 1 377 ? -15.661 -18.562 2.983 1.00 93.56 377 TYR A O 1
ATOM 3000 N N . GLU A 1 378 ? -16.567 -19.904 1.442 1.00 92.94 378 GLU A N 1
ATOM 3001 C CA . GLU A 1 378 ? -15.959 -19.218 0.297 1.00 92.94 378 GLU A CA 1
ATOM 3002 C C . GLU A 1 378 ? -16.396 -17.750 0.180 1.00 92.94 378 GLU A C 1
ATOM 3004 O O . GLU A 1 378 ? -15.593 -16.903 -0.218 1.00 92.94 378 GLU A O 1
ATOM 3009 N N . ARG A 1 379 ? -17.656 -17.439 0.517 1.00 92.38 379 ARG A N 1
ATOM 3010 C CA . ARG A 1 379 ? -18.186 -16.065 0.512 1.00 92.38 379 ARG A CA 1
ATOM 3011 C C . ARG A 1 379 ? -17.700 -15.233 1.691 1.00 92.38 379 ARG A C 1
ATOM 3013 O O . ARG A 1 379 ? -17.465 -14.040 1.519 1.00 92.38 379 ARG A O 1
ATOM 3020 N N . LEU A 1 380 ? -17.574 -15.841 2.868 1.00 91.50 380 LEU A N 1
ATOM 3021 C CA . LEU A 1 380 ? -17.106 -15.168 4.081 1.00 91.50 380 LEU A CA 1
ATOM 3022 C C . LEU A 1 380 ? -15.589 -14.949 4.067 1.00 91.50 380 LEU A C 1
ATOM 3024 O O . LEU A 1 380 ? -15.115 -13.957 4.615 1.00 91.50 380 LEU A O 1
ATOM 3028 N N . PHE A 1 381 ? -14.833 -15.822 3.393 1.00 90.56 381 PHE A N 1
ATOM 3029 C CA . PHE A 1 381 ? -13.371 -15.757 3.324 1.00 90.56 381 PHE A CA 1
ATOM 3030 C C . PHE A 1 381 ? -12.839 -15.782 1.870 1.00 90.56 381 PHE A C 1
ATOM 3032 O O . PHE A 1 381 ? -12.078 -16.685 1.503 1.00 90.56 381 PHE A O 1
ATOM 3039 N N . PRO A 1 382 ? -13.144 -14.761 1.035 1.00 84.06 382 PRO A N 1
ATOM 3040 C CA . PRO A 1 382 ? -12.799 -14.754 -0.394 1.00 84.06 382 PRO A CA 1
ATOM 3041 C C . PRO A 1 382 ? -11.291 -14.862 -0.666 1.00 84.06 382 PRO A C 1
ATOM 3043 O O . PRO A 1 382 ? -10.858 -15.408 -1.683 1.00 84.06 382 PRO A O 1
ATOM 3046 N N . HIS A 1 383 ? -10.473 -14.353 0.260 1.00 77.25 383 HIS A N 1
ATOM 3047 C CA . HIS A 1 383 ? -9.015 -14.341 0.144 1.00 77.25 383 HIS A CA 1
ATOM 3048 C C . HIS A 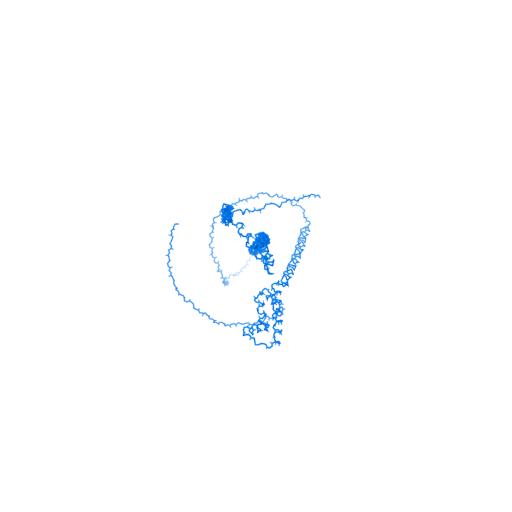1 383 ? -8.380 -15.739 0.207 1.00 77.25 383 HIS A C 1
ATOM 3050 O O . HIS A 1 383 ? -7.261 -15.911 -0.273 1.00 77.25 383 HIS A O 1
ATOM 3056 N N . ARG A 1 384 ? -9.077 -16.750 0.747 1.00 75.44 384 ARG A N 1
ATOM 3057 C CA . ARG A 1 384 ? -8.583 -18.139 0.781 1.00 75.44 384 ARG A CA 1
ATOM 3058 C C . ARG A 1 384 ? -8.944 -18.924 -0.469 1.00 75.44 384 ARG A C 1
ATOM 3060 O O . ARG A 1 384 ? -8.134 -19.709 -0.963 1.00 75.44 384 ARG A O 1
ATOM 3067 N N . THR A 1 385 ? -10.119 -18.656 -1.022 1.00 72.12 385 THR A N 1
ATOM 3068 C CA . THR A 1 385 ? -10.643 -19.331 -2.211 1.00 72.12 385 THR A CA 1
ATOM 3069 C C . THR A 1 385 ? -9.782 -19.064 -3.448 1.00 72.12 385 THR A C 1
ATOM 3071 O O . THR A 1 385 ? -9.602 -19.946 -4.286 1.00 72.12 385 THR A O 1
ATOM 3074 N N . GLY A 1 386 ? -9.186 -17.870 -3.541 1.00 68.81 386 GLY A N 1
ATOM 3075 C CA . GLY A 1 386 ? -8.255 -17.521 -4.618 1.00 68.81 386 GLY A CA 1
ATOM 3076 C C . GLY A 1 386 ? -6.941 -18.311 -4.582 1.00 68.81 386 GLY A C 1
ATOM 3077 O O . GLY A 1 386 ? -6.446 -18.712 -5.632 1.00 68.81 386 GLY A O 1
ATOM 3078 N N . ILE A 1 387 ? -6.406 -18.588 -3.387 1.00 66.50 387 ILE A N 1
ATOM 3079 C CA . ILE A 1 387 ? -5.112 -19.272 -3.208 1.00 66.50 387 ILE A CA 1
ATOM 3080 C C . ILE A 1 387 ? -5.237 -20.773 -3.500 1.00 66.50 387 ILE A C 1
ATOM 3082 O O . ILE A 1 387 ? -4.386 -21.343 -4.183 1.00 66.50 387 ILE A O 1
ATOM 3086 N N . ALA A 1 388 ? -6.317 -21.411 -3.037 1.00 59.44 388 ALA A N 1
ATOM 3087 C CA . ALA A 1 388 ? -6.573 -22.824 -3.316 1.00 59.44 388 ALA A CA 1
ATOM 3088 C C . ALA A 1 388 ? -6.765 -23.086 -4.822 1.00 59.44 388 ALA A C 1
ATOM 3090 O O . ALA A 1 388 ? -6.256 -24.075 -5.346 1.00 59.44 388 ALA A O 1
ATOM 3091 N N . ARG A 1 389 ? -7.420 -22.163 -5.543 1.00 65.75 389 ARG A N 1
ATOM 3092 C CA . ARG A 1 389 ? -7.572 -22.261 -7.004 1.00 65.75 389 ARG A CA 1
ATOM 3093 C C . ARG A 1 389 ? -6.269 -21.984 -7.750 1.00 65.75 389 ARG A C 1
ATOM 3095 O O . ARG A 1 389 ? -5.984 -22.688 -8.709 1.00 65.75 389 ARG A O 1
ATOM 3102 N N . SER A 1 390 ? -5.456 -21.019 -7.307 1.00 57.00 390 SER A N 1
ATOM 3103 C CA . SER A 1 390 ? -4.184 -20.716 -7.981 1.00 57.00 390 SER A CA 1
ATOM 3104 C C . SER A 1 390 ? -3.119 -21.799 -7.794 1.00 57.00 390 SER A C 1
ATOM 3106 O O . SER A 1 390 ? -2.244 -21.934 -8.640 1.00 57.00 390 SER A O 1
ATOM 3108 N N . LEU A 1 391 ? -3.170 -22.555 -6.691 1.00 57.47 391 LEU A N 1
ATOM 3109 C CA . LEU A 1 391 ? -2.248 -23.667 -6.424 1.00 57.47 391 LEU A CA 1
ATOM 3110 C C . LEU A 1 391 ? -2.767 -25.017 -6.954 1.00 57.47 391 LEU A C 1
ATOM 3112 O O . LEU A 1 391 ? -1.969 -25.921 -7.177 1.00 57.47 391 LEU A O 1
ATOM 3116 N N . GLY A 1 392 ? -4.081 -25.154 -7.170 1.00 49.38 392 GLY A N 1
ATOM 3117 C CA . GLY A 1 392 ? -4.730 -26.406 -7.579 1.00 49.38 392 GLY A CA 1
ATOM 3118 C C . GLY A 1 392 ? -4.803 -26.671 -9.088 1.00 49.38 392 GLY A C 1
ATOM 3119 O O . GLY A 1 392 ? -5.065 -27.801 -9.477 1.00 49.38 392 GLY A O 1
ATOM 3120 N N . THR A 1 393 ? -4.554 -25.682 -9.953 1.00 50.38 393 THR A N 1
ATOM 3121 C CA . THR A 1 393 ? -4.569 -25.863 -11.425 1.00 50.38 393 THR A CA 1
ATOM 3122 C C . THR A 1 393 ? -3.174 -25.787 -12.046 1.00 50.38 393 THR A C 1
ATOM 3124 O O . THR A 1 393 ? -2.996 -25.273 -13.148 1.00 50.38 393 THR A O 1
ATOM 3127 N N . GLY A 1 394 ? -2.168 -26.280 -11.323 1.00 48.16 394 GLY A N 1
ATOM 3128 C CA . GLY A 1 394 ? -0.791 -26.422 -11.798 1.00 48.16 394 GLY A CA 1
ATOM 3129 C C . GLY A 1 394 ? -0.530 -27.690 -12.617 1.00 48.16 394 GLY A C 1
ATOM 3130 O O . GLY A 1 394 ? 0.625 -28.091 -12.718 1.00 48.16 394 GLY A O 1
ATOM 3131 N N . GLU A 1 395 ? -1.561 -28.330 -13.181 1.00 44.75 395 GLU A N 1
ATOM 3132 C CA . GLU A 1 395 ? -1.405 -29.489 -14.062 1.00 44.75 395 GLU A CA 1
ATOM 3133 C C . GLU A 1 395 ? -1.934 -29.198 -15.474 1.00 44.75 395 GLU A C 1
ATOM 3135 O O . GLU A 1 395 ? -3.118 -28.958 -15.694 1.00 44.75 395 GLU A O 1
ATOM 3140 N N . VAL A 1 396 ? -0.990 -29.275 -16.419 1.00 48.44 396 VAL A N 1
ATOM 3141 C CA . VAL A 1 396 ? -1.168 -29.534 -17.854 1.00 48.44 396 VAL A CA 1
ATOM 3142 C C . VAL A 1 396 ? -1.781 -28.396 -18.688 1.00 48.44 396 VAL A C 1
ATOM 3144 O O . VAL A 1 396 ? -2.902 -28.474 -19.181 1.00 48.44 396 VAL A O 1
ATOM 3147 N N . LEU A 1 397 ? -0.970 -27.372 -18.986 1.00 45.28 397 LEU A N 1
ATOM 3148 C CA . LEU A 1 397 ? -1.035 -26.730 -20.307 1.00 45.28 397 LEU A CA 1
ATOM 3149 C C . LEU A 1 397 ? -0.099 -27.480 -21.257 1.00 45.28 397 LEU A C 1
ATOM 3151 O O . LEU A 1 397 ? 1.041 -27.086 -21.500 1.00 45.28 397 LEU A O 1
ATOM 3155 N N . ASP A 1 398 ? -0.635 -28.593 -21.745 1.00 40.16 398 ASP A N 1
ATOM 3156 C CA . ASP A 1 398 ? -0.216 -29.273 -22.959 1.00 40.16 398 ASP A CA 1
ATOM 3157 C C . ASP A 1 398 ? -0.726 -28.483 -24.181 1.00 40.16 398 ASP A C 1
ATOM 3159 O O . ASP A 1 398 ? -1.819 -27.916 -24.179 1.00 40.16 398 ASP A O 1
ATOM 3163 N N . VAL A 1 399 ? 0.145 -28.401 -25.183 1.00 42.31 399 VAL A N 1
ATOM 3164 C CA . VAL A 1 399 ? -0.062 -28.114 -26.612 1.00 42.31 399 VAL A CA 1
ATOM 3165 C C . VAL A 1 399 ? -1.288 -27.269 -27.021 1.00 42.31 399 VAL A C 1
ATOM 3167 O O . VAL A 1 399 ? -2.424 -27.727 -27.112 1.00 42.31 399 VAL A O 1
ATOM 3170 N N . ARG A 1 400 ? -1.013 -26.038 -27.478 1.00 37.91 400 ARG A N 1
ATOM 3171 C CA . ARG A 1 400 ? -1.887 -25.319 -28.424 1.00 37.91 400 ARG A CA 1
ATOM 3172 C C . ARG A 1 400 ? -1.915 -26.063 -29.769 1.00 37.91 400 ARG A C 1
ATOM 3174 O O . ARG A 1 400 ? -0.850 -26.163 -30.384 1.00 37.91 400 ARG A O 1
ATOM 3181 N N . PRO A 1 401 ? -3.077 -26.474 -30.312 1.00 46.69 401 PRO A N 1
ATOM 3182 C CA . PRO A 1 401 ? -3.155 -26.838 -31.713 1.00 46.69 401 PRO A CA 1
ATOM 3183 C C . PRO A 1 401 ? -3.309 -25.574 -32.567 1.00 46.69 401 PRO A C 1
ATOM 3185 O O . PRO A 1 401 ? -4.177 -24.727 -32.357 1.00 46.69 401 PRO A O 1
ATOM 3188 N N . VAL A 1 402 ? -2.430 -25.469 -33.556 1.00 53.22 402 VAL A N 1
ATOM 3189 C CA . VAL A 1 402 ? -2.574 -24.610 -34.730 1.00 53.22 402 VAL A CA 1
ATOM 3190 C C . VAL A 1 402 ? -3.611 -25.245 -35.659 1.00 53.22 402 VAL A C 1
ATOM 3192 O O . VAL A 1 402 ? -3.426 -26.386 -36.074 1.00 53.22 402 VAL A O 1
ATOM 3195 N N . SER A 1 403 ? -4.676 -24.517 -36.017 1.00 43.34 403 SER A N 1
ATOM 3196 C CA . SER A 1 403 ? -5.369 -24.644 -37.318 1.00 43.34 403 SER A CA 1
ATOM 3197 C C . SER A 1 403 ? -6.459 -23.570 -37.533 1.00 43.34 403 SER A C 1
ATOM 3199 O O . SER A 1 403 ? -7.589 -23.730 -37.104 1.00 43.34 403 SER A O 1
ATOM 3201 N N . THR A 1 404 ? -6.083 -22.517 -38.281 1.00 42.72 404 THR A N 1
ATOM 3202 C CA . THR A 1 404 ? -6.758 -21.959 -39.493 1.00 42.72 404 THR A CA 1
ATOM 3203 C C . THR A 1 404 ? -8.229 -21.438 -39.478 1.00 42.72 404 THR A C 1
ATOM 3205 O O . THR A 1 404 ? -8.956 -21.651 -38.519 1.00 42.72 404 THR A O 1
ATOM 3208 N N . PRO A 1 405 ? -8.665 -20.640 -40.496 1.00 64.81 405 PRO A N 1
ATOM 3209 C CA . PRO A 1 405 ? -9.497 -19.442 -40.299 1.00 64.81 405 PRO A CA 1
ATOM 3210 C C . PRO A 1 405 ? -10.869 -19.461 -41.025 1.00 64.81 405 PRO A C 1
ATOM 3212 O O . PRO A 1 405 ? -11.145 -20.363 -41.809 1.00 64.81 405 PRO A O 1
ATOM 3215 N N . ARG A 1 406 ? -11.625 -18.354 -40.866 1.00 38.16 406 ARG A N 1
ATOM 3216 C CA . ARG A 1 406 ? -12.782 -17.824 -41.649 1.00 38.16 406 ARG A CA 1
ATOM 3217 C C . ARG A 1 406 ? -14.168 -17.895 -40.992 1.00 38.16 406 ARG A C 1
ATOM 3219 O O . ARG A 1 406 ? -14.593 -18.936 -40.518 1.00 38.16 406 ARG A O 1
ATOM 3226 N N . GLY A 1 407 ? -14.896 -16.782 -41.162 1.00 33.28 407 GLY A N 1
ATOM 3227 C CA . GLY A 1 407 ? -16.352 -16.624 -41.013 1.00 33.28 407 GLY A CA 1
ATOM 3228 C C . GLY A 1 407 ? -16.684 -15.513 -40.010 1.00 33.28 407 GLY A C 1
ATOM 3229 O O . GLY A 1 407 ? -16.600 -15.758 -38.820 1.00 33.28 407 GLY A O 1
ATOM 3230 N N . ALA A 1 408 ? -16.775 -14.235 -40.396 1.00 41.41 408 ALA A N 1
ATOM 3231 C CA . ALA A 1 408 ? -17.906 -13.565 -41.063 1.00 41.41 408 ALA A CA 1
ATOM 3232 C C . ALA A 1 408 ? -19.170 -13.430 -40.183 1.00 41.41 408 ALA A C 1
ATOM 3234 O O . ALA A 1 408 ? -19.577 -14.396 -39.549 1.00 41.41 408 ALA A O 1
ATOM 3235 N N . CYS A 1 409 ? -19.795 -12.242 -40.277 1.00 35.81 409 CYS A N 1
ATOM 3236 C CA . CYS A 1 409 ? -21.062 -11.779 -39.671 1.00 35.81 409 CYS A CA 1
ATOM 3237 C C . CYS A 1 409 ? -20.933 -11.226 -38.233 1.00 35.81 409 CYS A C 1
ATOM 3239 O O . CYS A 1 409 ? -20.320 -11.851 -37.386 1.00 35.81 409 CYS A O 1
ATOM 3241 N N . ALA A 1 410 ? -21.498 -10.082 -37.847 1.00 40.16 410 ALA A N 1
ATOM 3242 C CA . ALA A 1 410 ? -22.251 -9.044 -38.541 1.00 40.16 410 ALA A CA 1
ATOM 3243 C C . ALA A 1 410 ? -22.299 -7.797 -37.632 1.00 40.16 410 ALA A C 1
ATOM 3245 O O . ALA A 1 410 ? -22.426 -7.923 -36.414 1.00 40.16 410 ALA A O 1
ATOM 3246 N N . ASP A 1 411 ? -22.228 -6.617 -38.246 1.00 42.66 411 ASP A N 1
ATOM 3247 C CA . ASP A 1 411 ? -22.654 -5.335 -37.673 1.00 42.66 411 ASP A CA 1
ATOM 3248 C C . ASP A 1 411 ? -24.158 -5.352 -37.355 1.00 42.66 411 ASP A C 1
ATOM 3250 O O . ASP A 1 411 ? -24.945 -5.906 -38.134 1.00 42.66 411 ASP A O 1
ATOM 3254 N N . PRO A 1 412 ? -24.588 -4.607 -36.323 1.00 55.66 412 PRO A N 1
ATOM 3255 C CA . PRO A 1 412 ? -25.794 -3.816 -36.499 1.00 55.66 412 PRO A CA 1
ATOM 3256 C C . PRO A 1 412 ? -25.612 -2.361 -36.045 1.00 55.66 412 PRO A C 1
ATOM 3258 O O . PRO A 1 412 ? -25.380 -2.055 -34.881 1.00 55.66 412 PRO A O 1
ATOM 3261 N N . HIS A 1 413 ? -25.805 -1.471 -37.018 1.00 42.28 413 HIS A N 1
ATOM 3262 C CA . HIS A 1 413 ? -26.593 -0.240 -36.934 1.00 42.28 413 HIS A CA 1
ATOM 3263 C C . HIS A 1 413 ? -26.775 0.425 -35.556 1.00 42.28 413 HIS A C 1
ATOM 3265 O O . HIS A 1 413 ? -27.662 0.049 -34.794 1.00 42.28 413 HIS A O 1
ATOM 3271 N N . LEU A 1 414 ? -26.141 1.590 -35.379 1.00 47.25 414 LEU A N 1
ATOM 3272 C CA . LEU A 1 414 ? -26.748 2.701 -34.643 1.00 47.25 414 LEU A CA 1
ATOM 3273 C C . LEU A 1 414 ? -26.780 3.966 -35.514 1.00 47.25 414 LEU A C 1
ATOM 3275 O O . LEU A 1 414 ? -25.762 4.545 -35.883 1.00 47.25 414 LEU A O 1
ATOM 3279 N N . ARG A 1 415 ? -28.020 4.325 -35.868 1.00 47.06 415 ARG A N 1
ATOM 3280 C CA . ARG A 1 415 ? -28.497 5.605 -36.414 1.00 47.06 415 ARG A CA 1
ATOM 3281 C C . ARG A 1 415 ? -28.120 6.738 -35.440 1.00 47.06 415 ARG A C 1
ATOM 3283 O O . ARG A 1 415 ? -28.248 6.553 -34.240 1.00 47.06 415 ARG A O 1
ATOM 3290 N N . ASN A 1 416 ? -27.492 7.822 -35.891 1.00 43.75 416 ASN A N 1
ATOM 3291 C CA . ASN A 1 416 ? -28.069 9.039 -36.494 1.00 43.75 416 ASN A CA 1
ATOM 3292 C C . ASN A 1 416 ? -28.944 9.919 -35.567 1.00 43.75 416 ASN A C 1
ATOM 3294 O O . ASN A 1 416 ? -30.025 9.488 -35.173 1.00 43.75 416 ASN A O 1
ATOM 3298 N N . LEU A 1 417 ? -28.496 11.193 -35.464 1.00 41.06 417 LEU A N 1
ATOM 3299 C CA . LEU A 1 417 ? -29.173 12.483 -35.157 1.00 41.06 417 LEU A CA 1
ATOM 3300 C C . LEU A 1 417 ? -29.117 13.023 -33.703 1.00 41.06 417 LEU A C 1
ATOM 3302 O O . LEU A 1 417 ? -29.190 12.229 -32.771 1.00 41.06 417 LEU A O 1
ATOM 3306 N N . PRO A 1 418 ? -29.170 14.364 -33.489 1.00 60.19 418 PRO A N 1
ATOM 3307 C CA . PRO A 1 418 ? -28.562 15.460 -34.265 1.00 60.19 418 PRO A CA 1
ATOM 3308 C C . PRO A 1 418 ? -27.929 16.599 -33.415 1.00 60.19 418 PRO A C 1
ATOM 3310 O O . PRO A 1 418 ? -28.042 16.654 -32.196 1.00 60.19 418 PRO A O 1
ATOM 3313 N N . HIS A 1 419 ? -27.279 17.514 -34.147 1.00 46.56 419 HIS A N 1
ATOM 3314 C CA . HIS A 1 419 ? -26.945 18.915 -33.848 1.00 46.56 419 HIS A CA 1
ATOM 3315 C C . HIS A 1 419 ? -27.837 19.654 -32.835 1.00 46.56 419 HIS A C 1
ATOM 3317 O O . HIS A 1 419 ? -29.043 19.670 -33.038 1.00 46.56 419 HIS A O 1
ATOM 3323 N N . GLU A 1 420 ? -27.214 20.452 -31.950 1.00 43.66 420 GLU A N 1
ATOM 3324 C CA . GLU A 1 420 ? -27.611 21.848 -31.673 1.00 43.66 420 GLU A CA 1
ATOM 3325 C C . GLU A 1 420 ? -26.423 22.736 -31.220 1.00 43.66 420 GLU A C 1
ATOM 3327 O O . GLU A 1 420 ? -25.643 22.391 -30.340 1.00 43.66 420 GLU A O 1
ATOM 3332 N N . HIS A 1 421 ? -26.314 23.874 -31.914 1.00 48.50 421 HIS A N 1
ATOM 3333 C CA . HIS A 1 421 ? -25.970 25.241 -31.494 1.00 48.50 421 HIS A CA 1
ATOM 3334 C C . HIS A 1 421 ? -24.727 25.615 -30.647 1.00 48.50 421 HIS A C 1
ATOM 3336 O O . HIS A 1 421 ? -24.686 25.542 -29.427 1.00 48.50 421 HIS A O 1
ATOM 3342 N N . THR A 1 422 ? -23.774 26.229 -31.363 1.00 47.25 422 THR A N 1
ATOM 3343 C CA . THR A 1 422 ? -23.211 27.586 -31.154 1.00 47.25 422 THR A CA 1
ATOM 3344 C C . THR A 1 422 ? -23.668 28.419 -29.941 1.00 47.25 422 THR A C 1
ATOM 3346 O O . THR A 1 422 ? -24.806 28.878 -29.914 1.00 47.25 422 THR A O 1
ATOM 3349 N N . ALA A 1 423 ? -22.707 28.794 -29.092 1.00 49.12 423 ALA A N 1
ATOM 3350 C CA . ALA A 1 423 ? -22.457 30.125 -28.500 1.00 49.12 423 ALA A CA 1
ATOM 3351 C C . ALA A 1 423 ? -21.141 29.990 -27.701 1.00 49.12 423 ALA A C 1
ATOM 3353 O O . ALA A 1 423 ? -20.920 28.957 -27.087 1.00 49.12 423 ALA A O 1
ATOM 3354 N N . GLY A 1 424 ? -20.164 30.886 -27.659 1.00 45.78 424 GLY A N 1
ATOM 3355 C CA . GLY A 1 424 ? -20.074 32.302 -27.974 1.00 45.78 424 GLY A CA 1
ATOM 3356 C C . GLY A 1 424 ? -19.045 32.862 -26.982 1.00 45.78 424 GLY A C 1
ATOM 3357 O O . GLY A 1 424 ? -19.242 32.753 -25.777 1.00 45.78 424 GLY A O 1
ATOM 3358 N N . CYS A 1 425 ? -17.922 33.382 -27.480 1.00 49.69 425 CYS A N 1
ATOM 3359 C CA . CYS A 1 425 ? -16.944 34.140 -26.697 1.00 49.69 425 CYS A CA 1
ATOM 3360 C C . CYS A 1 425 ? -17.603 35.325 -25.985 1.00 49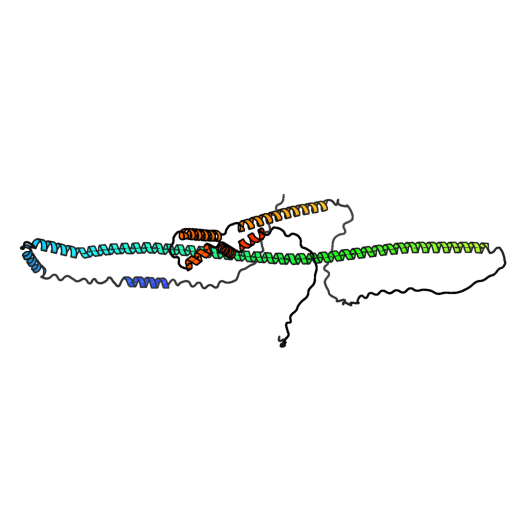.69 425 CYS A C 1
ATOM 3362 O O . CYS A 1 425 ? -18.270 36.091 -26.675 1.00 49.69 425 CYS A O 1
ATOM 3364 N N . VAL A 1 426 ? -17.276 35.566 -24.708 1.00 51.88 426 VAL A N 1
ATOM 3365 C CA . VAL A 1 426 ? -17.095 36.920 -24.147 1.00 51.88 426 VAL A CA 1
ATOM 3366 C C . VAL A 1 426 ? -16.070 36.874 -22.998 1.00 51.88 426 VAL A C 1
ATOM 3368 O O . VAL A 1 426 ? -16.232 36.079 -22.080 1.00 51.88 426 VAL A O 1
ATOM 3371 N N . HIS A 1 427 ? -15.067 37.753 -23.135 1.00 49.62 427 HIS A N 1
ATOM 3372 C CA . HIS A 1 427 ? -14.077 38.322 -22.200 1.00 49.62 427 HIS A CA 1
ATOM 3373 C C . HIS A 1 427 ? -13.271 37.469 -21.218 1.00 49.62 427 HIS A C 1
ATOM 3375 O O . HIS A 1 427 ? -13.827 36.989 -20.209 1.00 49.62 427 HIS A O 1
#

pLDDT: mean 73.7, std 23.93, range [29.22, 98.62]

Radius of gyration: 61.59 Å; chains: 1; bounding box: 130×77×203 Å

Sequence (427 aa):
FGSSASCFWLVWPAMADVVATETDSKPSVDGAKAEREVARSTFYTAINLESPIEPKKSKQSTQLAQRYHTLETTDAGPRIVEHHAGLKSLALTLDERMHALLREHEKDFFLAYKTHMYHVQGKIRELELKAEQEEAKTREDSKIKDLERELDWFKTEALRLDELCKGYKREVDKWRAKAEALDEDRRFLEDQIKGSKRQNKILRAAAERARSSAYSAMMMTKQRARAEDQSCPENGDASVQPTGDVRSRPSSSGVSRGRTLALAVRQGHAAALVPTGMPSVSSEMLPDGGGSEERYLDAIKHLRESLTREQHTVRMLQAARSNTYCKKSEMEELFLKCVDEARRDYMAKKHLRKPVSDKQQIFNAIVGNEDVLVSLYERLFPHRTGIARSLGTGEVLDVRPVSTPRGACADPHLRNLPHEHTAGCVH

Secondary structure (DSSP, 8-state):
-------------------------PPPTTHHHHHHHHHHHTTSSS------------SSHHHHHHHHHHHTTSTTHHHHHHHHHHHHHHHHHHHHHHHHHHHHHHHHHHHHHHHHHHHHHHHHHHHHHHHHHHHHHHHHHHHHHHHHHHHHHHHHHHHHHHHHHHHHHHHHHHHHHHHHHHHHHHHHHHHHHHHHHHHHHHHHHHHHHHHHHHHHHHHHHHHHHHHHTT----------------------------------------------------------THHHHHHHHHHHHHHHHHHHHHHHHHHHHHHHHHHHHHS--HHHHHHHHHHHHHHHHHHHHHTS-PPPPHHHHHHHHHHH-HHHHHHHHHHH-HHHHHHHHHHHT-S----PPP-------------------------

Foldseek 3Di:
DDDDDDDDDDDDDDDDDDDDDDDPPDDDPVVVVVVVVVVVVVPPPPPDDDDPDDDDDDDPPVVVVVVLVVLCPDPCSVVVVVVVVVVVVCVVCVVVVVVVVVVVVVVVVVVVVVVVVVVVVVVVVVVVVVVVVVVVVVVVVVVVVVVVVVVVVVVVVVVVVVVVVVVVVVVVVVVVVVVVVVVVVVVVVVVVVVVVVVVVVVVVVVVVVVVVVVVVVVVVVVVVVVVVVPDDDDDDDDDDDDDDDDDDDDDDDDDDDDDDDDDDPDDDDDDDDDDDDDDDDDDDDDDDPVPVVVVVVVVVVVVVVVVVVVVVVVVVVVVVVVVVVVDQDPVNVVLVVVLVVLVVVLVVCVPPPDDDDPVVVVVSVCSVDVVNVVVVSCVVCVVNVVVCVVVVPPDDPDDDDDDDDDDDDDDDDDDDDDDDDDDDDDD